Protein AF-A0A525CWA7-F1 (afdb_monomer)

Structure (mmCIF, N/CA/C/O backbone):
data_AF-A0A525CWA7-F1
#
_entry.id   AF-A0A525CWA7-F1
#
loop_
_atom_site.group_PDB
_atom_site.id
_atom_site.type_symbol
_atom_site.label_atom_id
_atom_site.label_alt_id
_atom_site.label_comp_id
_atom_site.label_asym_id
_atom_site.label_entity_id
_atom_site.label_seq_id
_atom_site.pdbx_PDB_ins_code
_atom_site.Cartn_x
_atom_site.Cartn_y
_atom_site.Cartn_z
_atom_site.occupancy
_atom_site.B_iso_or_equiv
_atom_site.auth_seq_id
_atom_site.auth_comp_id
_atom_site.auth_asym_id
_atom_site.auth_atom_id
_atom_site.pdbx_PDB_model_num
ATOM 1 N N . MET A 1 1 ? 71.252 -33.571 23.571 1.00 39.31 1 MET A N 1
ATOM 2 C CA . MET A 1 1 ? 70.143 -34.533 23.389 1.00 39.31 1 MET A CA 1
ATOM 3 C C . MET A 1 1 ? 68.849 -33.820 23.730 1.00 39.31 1 MET A C 1
ATOM 5 O O . MET A 1 1 ? 68.752 -33.267 24.815 1.00 39.31 1 MET A O 1
ATOM 9 N N . ARG A 1 2 ? 67.934 -33.715 22.762 1.00 31.36 2 ARG A N 1
ATOM 10 C CA . ARG A 1 2 ? 66.668 -32.978 22.875 1.00 31.36 2 ARG A CA 1
ATOM 11 C C . ARG A 1 2 ? 65.687 -33.767 23.748 1.00 31.36 2 ARG A C 1
ATOM 13 O O . ARG A 1 2 ? 65.408 -34.921 23.440 1.00 31.36 2 ARG A O 1
ATOM 20 N N . ALA A 1 3 ? 65.188 -33.143 24.812 1.00 29.34 3 ALA A N 1
ATOM 21 C CA . ALA A 1 3 ? 64.106 -33.667 25.636 1.00 29.34 3 ALA A CA 1
ATOM 22 C C . ALA A 1 3 ? 62.762 -33.330 24.973 1.00 29.34 3 ALA A C 1
ATOM 24 O O . ALA A 1 3 ? 62.484 -32.170 24.673 1.00 29.34 3 ALA A O 1
ATOM 25 N N . THR A 1 4 ? 61.963 -34.361 24.707 1.00 30.75 4 THR A N 1
ATOM 26 C CA . THR A 1 4 ? 60.638 -34.257 24.087 1.00 30.75 4 THR A CA 1
ATOM 27 C C . THR A 1 4 ? 59.604 -34.121 25.199 1.00 30.75 4 THR A C 1
ATOM 29 O O . THR A 1 4 ? 59.446 -35.032 26.007 1.00 30.75 4 THR A O 1
ATOM 32 N N . ILE A 1 5 ? 58.932 -32.971 25.259 1.00 31.70 5 ILE A N 1
ATOM 33 C CA . ILE A 1 5 ? 57.806 -32.704 26.161 1.00 31.70 5 ILE A CA 1
ATOM 34 C C . ILE A 1 5 ? 56.535 -33.209 25.470 1.00 31.70 5 ILE A C 1
ATOM 36 O O . ILE A 1 5 ? 56.193 -32.750 24.382 1.00 31.70 5 ILE A O 1
ATOM 40 N N . ILE A 1 6 ? 55.853 -34.169 26.095 1.00 29.84 6 ILE A N 1
ATOM 41 C CA . ILE A 1 6 ? 54.555 -34.694 25.659 1.00 29.84 6 ILE A CA 1
ATOM 42 C C . ILE A 1 6 ? 53.469 -33.739 26.170 1.00 29.84 6 ILE A C 1
ATOM 44 O O . ILE A 1 6 ? 53.276 -33.599 27.376 1.00 29.84 6 ILE A O 1
ATOM 48 N N . PHE A 1 7 ? 52.779 -33.065 25.249 1.00 28.05 7 PHE A N 1
ATOM 49 C CA . PHE A 1 7 ? 51.631 -32.205 25.535 1.00 28.05 7 PHE A CA 1
ATOM 50 C C . PHE A 1 7 ? 50.351 -33.057 25.496 1.00 28.05 7 PHE A C 1
ATOM 52 O O . PHE A 1 7 ? 49.977 -33.571 24.444 1.00 28.05 7 PHE A O 1
ATOM 59 N N . ASN A 1 8 ? 49.690 -33.226 26.644 1.00 26.75 8 ASN A N 1
ATOM 60 C CA . ASN A 1 8 ? 48.364 -33.839 26.732 1.00 26.75 8 ASN A CA 1
ATOM 61 C C . ASN A 1 8 ? 47.312 -32.851 26.206 1.00 26.75 8 ASN A C 1
ATOM 63 O O . ASN A 1 8 ? 47.081 -31.806 26.813 1.00 26.75 8 ASN A O 1
ATOM 67 N N . ALA A 1 9 ? 46.673 -33.181 25.085 1.00 28.62 9 ALA A N 1
ATOM 68 C CA . ALA A 1 9 ? 45.555 -32.424 24.536 1.00 28.62 9 ALA A CA 1
ATOM 69 C C . ALA A 1 9 ? 44.243 -32.848 25.220 1.00 28.62 9 ALA A C 1
ATOM 71 O O . ALA A 1 9 ? 43.744 -33.950 24.998 1.00 28.62 9 ALA A O 1
ATOM 72 N N . PHE A 1 10 ? 43.674 -31.962 26.039 1.00 29.08 10 PHE A N 1
ATOM 73 C CA . PHE A 1 10 ? 42.285 -32.056 26.489 1.00 29.08 10 PHE A CA 1
ATOM 74 C C . PHE A 1 10 ? 41.366 -31.603 25.345 1.00 29.08 10 PHE A C 1
ATOM 76 O O . PHE A 1 10 ? 41.328 -30.424 24.996 1.00 29.08 10 PHE A O 1
ATOM 83 N N . PHE A 1 11 ? 40.628 -32.542 24.755 1.00 28.36 11 PHE A N 1
ATOM 84 C CA . PHE A 1 11 ? 39.553 -32.250 23.807 1.00 28.36 11 PHE A CA 1
ATOM 85 C C . PHE A 1 11 ? 38.326 -31.767 24.598 1.00 28.36 11 PHE A C 1
ATOM 87 O O . PHE A 1 11 ? 37.594 -32.569 25.176 1.00 28.36 11 PHE A O 1
ATOM 94 N N . VAL A 1 12 ? 38.109 -30.451 24.657 1.00 29.83 12 VAL A N 1
ATOM 95 C CA . VAL A 1 12 ? 36.835 -29.877 25.114 1.00 29.83 12 VAL A CA 1
ATOM 96 C C . VAL A 1 12 ? 35.870 -29.938 23.935 1.00 29.83 12 VAL A C 1
ATOM 98 O O . VAL A 1 12 ? 35.989 -29.181 22.973 1.00 29.83 12 VAL A O 1
ATOM 101 N N . LEU A 1 13 ? 34.942 -30.891 23.992 1.00 26.84 13 LEU A N 1
ATOM 102 C CA . LEU A 1 13 ? 33.857 -31.037 23.031 1.00 26.84 13 LEU A CA 1
ATOM 103 C C . LEU A 1 13 ? 32.882 -29.860 23.227 1.00 26.84 13 LEU A C 1
ATOM 105 O O . LEU A 1 13 ? 32.034 -29.889 24.116 1.00 26.84 13 LEU A O 1
ATOM 109 N N . PHE A 1 14 ? 33.020 -28.801 22.428 1.00 29.88 14 PHE A N 1
ATOM 110 C CA . PHE A 1 14 ? 31.981 -27.778 22.308 1.00 29.88 14 PHE A CA 1
ATOM 111 C C . PHE A 1 14 ? 30.776 -28.419 21.613 1.00 29.88 14 PHE A C 1
ATOM 113 O O . PHE A 1 14 ? 30.772 -28.619 20.398 1.00 29.88 14 PHE A O 1
ATOM 120 N N . VAL A 1 15 ? 29.759 -28.782 22.393 1.00 30.14 15 VAL A N 1
ATOM 121 C CA . VAL A 1 15 ? 28.444 -29.130 21.856 1.00 30.14 15 VAL A CA 1
ATOM 122 C C . VAL A 1 15 ? 27.843 -27.835 21.318 1.00 30.14 15 VAL A C 1
ATOM 124 O O . VAL A 1 15 ? 27.349 -27.005 22.076 1.00 30.14 15 VAL A O 1
ATOM 127 N N . ILE A 1 16 ? 27.929 -27.640 20.003 1.00 36.06 16 ILE A N 1
ATOM 128 C CA . ILE A 1 16 ? 27.159 -26.616 19.300 1.00 36.06 16 ILE A CA 1
ATOM 129 C C . ILE A 1 16 ? 25.706 -27.094 19.334 1.00 36.06 16 ILE A C 1
ATOM 131 O O . ILE A 1 16 ? 25.274 -27.868 18.483 1.00 36.06 16 ILE A O 1
ATOM 135 N N . THR A 1 17 ? 24.952 -26.694 20.356 1.00 31.44 17 THR A N 1
ATOM 136 C CA . THR A 1 17 ? 23.497 -26.824 20.330 1.00 31.44 17 THR A CA 1
ATOM 137 C C . THR A 1 17 ? 22.980 -25.786 19.343 1.00 31.44 17 THR A C 1
ATOM 139 O O . THR A 1 17 ? 22.803 -24.626 19.706 1.00 31.44 17 THR A O 1
ATOM 142 N N . THR A 1 18 ? 22.781 -26.163 18.079 1.00 39.81 18 THR A N 1
ATOM 143 C CA . THR A 1 18 ? 21.942 -25.362 17.184 1.00 39.81 18 THR A CA 1
ATOM 144 C C . THR A 1 18 ? 20.545 -25.341 17.807 1.00 39.81 18 THR A C 1
ATOM 146 O O . THR A 1 18 ? 19.979 -26.426 17.989 1.00 39.81 18 THR A O 1
ATOM 149 N N . PRO A 1 19 ? 19.976 -24.183 18.184 1.00 42.94 19 PRO A N 1
ATOM 150 C CA . PRO A 1 19 ? 18.582 -24.143 18.588 1.00 42.94 19 PRO A CA 1
ATOM 151 C C . PRO A 1 19 ? 17.765 -24.617 17.385 1.00 42.94 19 PRO A C 1
ATOM 153 O O . PRO A 1 19 ? 17.754 -23.987 16.331 1.00 42.94 19 PRO A O 1
ATOM 156 N N . SER A 1 20 ? 17.153 -25.793 17.505 1.00 51.31 20 SER A N 1
ATOM 157 C CA . SER A 1 20 ? 16.162 -26.235 16.535 1.00 51.31 20 SER A CA 1
ATOM 158 C C . SER A 1 20 ? 14.959 -25.328 16.738 1.00 51.31 20 SER A C 1
ATOM 160 O O . SER A 1 20 ? 14.211 -25.534 17.692 1.00 51.31 20 SER A O 1
ATOM 162 N N . LEU A 1 21 ? 14.791 -24.319 15.880 1.00 63.00 21 LEU A N 1
ATOM 163 C CA . LEU A 1 21 ? 13.540 -23.569 15.813 1.00 63.00 21 LEU A CA 1
ATOM 164 C C . LEU A 1 21 ? 12.396 -24.581 15.665 1.00 63.00 21 LEU A C 1
ATOM 166 O O . LEU A 1 21 ? 12.499 -25.541 14.890 1.00 63.00 21 LEU A O 1
ATOM 170 N N . ALA A 1 22 ? 11.349 -24.428 16.475 1.00 75.12 22 ALA A N 1
ATOM 171 C CA . ALA A 1 22 ? 10.174 -25.274 16.359 1.00 75.12 22 ALA A CA 1
ATOM 172 C C . ALA A 1 22 ? 9.569 -25.074 14.964 1.00 75.12 22 ALA A C 1
ATOM 174 O O . ALA A 1 22 ? 9.497 -23.952 14.466 1.00 75.12 22 ALA A O 1
ATOM 175 N N . LYS A 1 23 ? 9.156 -26.167 14.313 1.00 85.69 23 LYS A N 1
ATOM 176 C CA . LYS A 1 23 ? 8.498 -26.059 13.008 1.00 85.69 23 LYS A CA 1
ATOM 177 C C . LYS A 1 23 ? 7.188 -25.277 13.158 1.00 85.69 23 LYS A C 1
ATOM 179 O O . LYS A 1 23 ? 6.403 -25.645 14.039 1.00 85.69 23 LYS A O 1
ATOM 184 N N . PRO A 1 24 ? 6.918 -24.273 12.307 1.00 92.75 24 PRO A N 1
ATOM 185 C CA . PRO A 1 24 ? 5.670 -23.529 12.357 1.00 92.75 24 PRO A CA 1
ATOM 186 C C . PRO A 1 24 ? 4.452 -24.425 12.160 1.00 92.75 24 PRO A C 1
ATOM 188 O O . PRO A 1 24 ? 4.442 -25.341 11.332 1.00 92.75 24 PRO A O 1
ATOM 191 N N . ASN A 1 25 ? 3.378 -24.108 12.876 1.00 94.69 25 ASN A N 1
ATOM 192 C CA . ASN A 1 25 ? 2.083 -24.729 12.649 1.00 94.69 25 ASN A CA 1
ATOM 193 C C . ASN A 1 25 ? 1.365 -24.020 11.500 1.00 94.69 25 ASN A C 1
ATOM 195 O O . ASN A 1 25 ? 0.796 -22.938 11.660 1.00 94.69 25 ASN A O 1
ATOM 199 N N . TYR A 1 26 ? 1.380 -24.660 10.335 1.00 96.88 26 TYR A N 1
ATOM 200 C CA . TYR A 1 26 ? 0.604 -24.225 9.182 1.00 96.88 26 TYR A CA 1
ATOM 201 C C . TYR A 1 26 ? -0.890 -24.486 9.391 1.00 96.88 26 TYR A C 1
ATOM 203 O O . TYR A 1 26 ? -1.282 -25.526 9.923 1.00 96.88 26 TYR A O 1
ATOM 211 N N . ILE A 1 27 ? -1.719 -23.558 8.921 1.00 96.31 27 ILE A N 1
ATOM 212 C CA . ILE A 1 27 ? -3.181 -23.676 8.950 1.00 96.31 27 ILE A CA 1
ATOM 213 C C . ILE A 1 27 ? -3.754 -23.720 7.534 1.00 96.31 27 ILE A C 1
ATOM 215 O O . ILE A 1 27 ? -3.101 -23.325 6.571 1.00 96.31 27 ILE A O 1
ATOM 219 N N . ASP A 1 28 ? -5.005 -24.150 7.407 1.00 93.56 28 ASP A N 1
ATOM 220 C CA . ASP A 1 28 ? -5.760 -23.972 6.171 1.00 93.56 28 ASP A CA 1
ATOM 221 C C . ASP A 1 28 ? -6.505 -22.637 6.220 1.00 93.56 28 ASP A C 1
ATOM 223 O O . ASP A 1 28 ? -7.357 -22.405 7.084 1.00 93.56 28 ASP A O 1
ATOM 227 N N . ALA A 1 29 ? -6.205 -21.743 5.277 1.00 93.44 29 ALA A N 1
ATOM 228 C CA . ALA A 1 29 ? -7.004 -20.541 5.105 1.00 93.44 29 ALA A CA 1
ATOM 229 C C . ALA A 1 29 ? -8.303 -20.894 4.365 1.00 93.44 29 ALA A C 1
ATOM 231 O O . ALA A 1 29 ? -8.297 -21.226 3.179 1.00 93.44 29 ALA A O 1
ATOM 232 N N . ILE A 1 30 ? -9.424 -20.806 5.077 1.00 95.56 30 ILE A N 1
ATOM 233 C CA . ILE A 1 30 ? -10.782 -21.034 4.570 1.00 95.56 30 ILE A CA 1
ATOM 234 C C . ILE A 1 30 ? -11.595 -19.735 4.696 1.00 95.56 30 ILE A C 1
ATOM 236 O O . ILE A 1 30 ? -11.195 -18.832 5.428 1.00 95.56 30 ILE A O 1
ATOM 240 N N . PRO A 1 31 ? -12.745 -19.578 4.017 1.00 97.44 31 PRO A N 1
ATOM 241 C CA . PRO A 1 31 ? -13.546 -18.361 4.140 1.00 97.44 31 PRO A CA 1
ATOM 242 C C . PRO A 1 31 ? -13.857 -17.986 5.593 1.00 97.44 31 PRO A C 1
ATOM 244 O O . PRO A 1 31 ? -14.285 -18.838 6.369 1.00 97.44 31 PRO A O 1
ATOM 247 N N . LEU A 1 32 ? -13.749 -16.700 5.951 1.00 97.19 32 LEU A N 1
ATOM 248 C CA . LEU A 1 32 ? -13.955 -16.225 7.331 1.00 97.19 32 LEU A CA 1
ATOM 249 C C . LEU A 1 32 ? -15.339 -16.573 7.903 1.00 97.19 32 LEU A C 1
ATOM 251 O O . LEU A 1 32 ? -15.457 -16.816 9.101 1.00 97.19 32 LEU A O 1
ATOM 255 N N . LYS A 1 33 ? -16.374 -16.705 7.058 1.00 96.00 33 LYS A N 1
ATOM 256 C CA . LYS A 1 33 ? -17.703 -17.217 7.465 1.00 96.00 33 LYS A CA 1
ATOM 257 C C . LYS A 1 33 ? -17.667 -18.643 8.042 1.00 96.00 33 LYS A C 1
ATOM 259 O O . LYS A 1 33 ? -18.587 -19.086 8.731 1.00 96.00 33 LYS A O 1
ATOM 264 N N . GLN A 1 34 ? -16.636 -19.410 7.695 1.00 96.62 34 GLN A N 1
ATOM 265 C CA . GLN A 1 34 ? -16.414 -20.767 8.178 1.00 96.62 34 GLN A CA 1
ATOM 266 C C . GLN A 1 34 ? -15.582 -20.789 9.462 1.00 96.62 34 GLN A C 1
ATOM 268 O O . GLN A 1 34 ? -15.760 -21.715 10.243 1.00 96.62 34 GLN A O 1
ATOM 273 N N . VAL A 1 35 ? -14.760 -19.765 9.698 1.00 96.19 35 VAL A N 1
ATOM 274 C CA . VAL A 1 35 ? -13.892 -19.633 10.879 1.00 96.19 35 VAL A CA 1
ATOM 275 C C . VAL A 1 35 ? -14.636 -18.980 12.044 1.00 96.19 35 VAL A C 1
ATOM 277 O O . VAL A 1 35 ? -14.703 -19.534 13.136 1.00 96.19 35 VAL A O 1
ATOM 280 N N . VAL A 1 36 ? -15.252 -17.820 11.811 1.00 97.00 36 VAL A N 1
ATOM 281 C CA . VAL A 1 36 ? -15.937 -17.049 12.854 1.00 97.00 36 VAL A CA 1
ATOM 282 C C . VAL A 1 36 ? -17.380 -17.533 12.982 1.00 97.00 36 VAL A C 1
ATOM 284 O O . VAL A 1 36 ? -18.170 -17.418 12.045 1.00 97.00 36 VAL A O 1
ATOM 287 N N . LYS A 1 37 ? -17.729 -18.080 14.153 1.00 96.69 37 LYS A N 1
ATOM 288 C CA . LYS A 1 37 ? -19.064 -18.641 14.461 1.00 96.69 37 LYS A CA 1
ATOM 289 C C . LYS A 1 37 ? -19.893 -17.806 15.429 1.00 96.69 37 LYS A C 1
ATOM 291 O O . LYS A 1 37 ? -20.978 -18.222 15.829 1.00 96.69 37 LYS A O 1
ATOM 296 N N . THR A 1 38 ? -19.382 -16.644 15.813 1.00 97.38 38 THR A N 1
ATOM 297 C CA . THR A 1 38 ? -20.024 -15.753 16.774 1.00 97.38 38 THR A CA 1
ATOM 298 C C . THR A 1 38 ? -21.430 -15.366 16.299 1.00 97.38 38 THR A C 1
ATOM 300 O O . THR A 1 38 ? -21.565 -14.852 15.187 1.00 97.38 38 THR A O 1
ATOM 303 N N . PRO A 1 39 ? -22.485 -15.591 17.105 1.00 96.69 39 PRO A N 1
ATOM 304 C CA . PRO A 1 39 ? -23.832 -15.188 16.733 1.00 96.69 39 PRO A CA 1
ATOM 305 C C . PRO A 1 39 ? -23.961 -13.662 16.736 1.00 96.69 39 PRO A C 1
ATOM 307 O O . PRO A 1 39 ? -23.353 -12.969 17.557 1.00 96.69 39 PRO A O 1
ATOM 310 N N . VAL A 1 40 ? -24.789 -13.141 15.829 1.00 98.00 40 VAL A N 1
ATOM 311 C CA . VAL A 1 40 ? -25.095 -11.707 15.773 1.00 98.00 40 VAL A CA 1
ATOM 312 C C . VAL A 1 40 ? -25.786 -11.287 17.068 1.00 98.00 40 VAL A C 1
ATOM 314 O O . VAL A 1 40 ? -26.839 -11.819 17.416 1.00 98.00 40 VAL A O 1
ATOM 317 N N . GLY A 1 41 ? -25.191 -10.323 17.768 1.00 97.38 41 GLY A N 1
ATOM 318 C CA . GLY A 1 41 ? -25.719 -9.763 19.010 1.00 97.38 41 GLY A CA 1
ATOM 319 C C . GLY A 1 41 ? -26.219 -8.322 18.851 1.00 97.38 41 GLY A C 1
ATOM 320 O O . GLY A 1 41 ? -25.804 -7.615 17.917 1.00 97.38 41 GLY A O 1
ATOM 321 N N . PRO A 1 42 ? -27.093 -7.856 19.765 1.00 97.06 42 PRO A N 1
ATOM 322 C CA . PRO A 1 42 ? -27.478 -6.451 19.831 1.00 97.06 42 PRO A CA 1
ATOM 323 C C . PRO A 1 42 ? -26.270 -5.574 20.186 1.00 97.06 42 PRO A C 1
ATOM 325 O O . PRO A 1 42 ? -25.343 -6.018 20.867 1.00 97.06 42 PRO A O 1
ATOM 328 N N . LEU A 1 43 ? -26.290 -4.313 19.747 1.00 96.44 43 LEU A N 1
ATOM 329 C CA . LEU A 1 43 ? -25.276 -3.329 20.129 1.00 96.44 43 LEU A CA 1
ATOM 330 C C . LEU A 1 43 ? -25.260 -3.133 21.650 1.00 96.44 43 LEU A C 1
ATOM 332 O O . LEU A 1 43 ? -26.287 -2.829 22.252 1.00 96.44 43 LEU A O 1
ATOM 336 N N . LYS A 1 44 ? -24.076 -3.239 22.259 1.00 94.88 44 LYS A N 1
ATOM 337 C CA . LYS A 1 44 ? -23.846 -3.007 23.696 1.00 94.88 44 LYS A CA 1
ATOM 338 C C . LYS A 1 44 ? -23.382 -1.573 23.987 1.00 94.88 44 LYS A C 1
ATOM 340 O O . LYS A 1 44 ? -22.740 -1.318 25.001 1.00 94.88 44 LYS A O 1
ATOM 345 N N . TYR A 1 45 ? -23.683 -0.642 23.081 1.00 91.88 45 TYR A N 1
ATOM 346 C CA . TYR A 1 45 ? -23.285 0.758 23.190 1.00 91.88 45 TYR A CA 1
ATOM 347 C C . TYR A 1 45 ? -24.035 1.451 24.335 1.00 91.88 45 TYR A C 1
ATOM 349 O O . TYR A 1 45 ? -25.255 1.580 24.303 1.00 91.88 45 TYR A O 1
ATOM 357 N N . ASN A 1 46 ? -23.289 1.921 25.335 1.00 91.50 46 ASN A N 1
ATOM 358 C CA . ASN A 1 46 ? -23.799 2.617 26.519 1.00 91.50 46 ASN A CA 1
ATOM 359 C C . ASN A 1 46 ? -23.205 4.031 26.639 1.00 91.50 46 ASN A C 1
ATOM 361 O O . ASN A 1 46 ? -22.707 4.430 27.691 1.00 91.50 46 ASN A O 1
ATOM 365 N N . ASN A 1 47 ? -23.206 4.777 25.530 1.00 93.25 47 ASN A N 1
ATOM 366 C CA . ASN A 1 47 ? -22.538 6.076 25.406 1.00 93.25 47 ASN A CA 1
ATOM 367 C C . ASN A 1 47 ? -21.002 6.026 25.575 1.00 93.25 47 ASN A C 1
ATOM 369 O O . ASN A 1 47 ? -20.366 7.059 25.748 1.00 93.25 47 ASN A O 1
ATOM 373 N N . THR A 1 48 ? -20.394 4.837 25.512 1.00 97.50 48 THR A N 1
ATOM 374 C CA . THR A 1 48 ? -18.940 4.654 25.380 1.00 97.50 48 THR A CA 1
ATOM 375 C C . THR A 1 48 ? -18.647 3.850 24.118 1.00 97.50 48 THR A C 1
ATOM 377 O O . THR A 1 48 ? -19.198 2.768 23.922 1.00 97.50 48 THR A O 1
ATOM 380 N N . LEU A 1 49 ? -17.806 4.393 23.244 1.00 98.38 49 LEU A N 1
ATOM 381 C CA . LEU A 1 49 ? -17.361 3.759 22.010 1.00 98.38 49 LEU A CA 1
ATOM 382 C C . LEU A 1 49 ? -16.206 2.805 22.324 1.00 98.38 49 LEU A C 1
ATOM 384 O O . LEU A 1 49 ? -15.115 3.246 22.672 1.00 98.38 49 LEU A O 1
ATOM 388 N N . GLU A 1 50 ? -16.440 1.503 22.189 1.00 98.44 50 GLU A N 1
ATOM 389 C CA . GLU A 1 50 ? -15.366 0.505 22.191 1.00 98.44 50 GLU A CA 1
ATOM 390 C C . GLU A 1 50 ? -14.697 0.518 20.813 1.00 98.44 50 GLU A C 1
ATOM 392 O O . GLU A 1 50 ? -15.305 0.074 19.837 1.00 98.44 50 GLU A O 1
ATOM 397 N N . VAL A 1 51 ? -13.479 1.046 20.713 1.00 98.81 51 VAL A N 1
ATOM 398 C CA . VAL A 1 51 ? -12.763 1.213 19.439 1.00 98.81 51 VAL A CA 1
ATOM 399 C C . VAL A 1 51 ? -11.518 0.321 19.446 1.00 98.81 51 VAL A C 1
ATOM 401 O O . VAL A 1 51 ? -10.651 0.498 20.306 1.00 98.81 51 VAL A O 1
ATOM 404 N N . PRO A 1 52 ? -11.408 -0.653 18.525 1.00 98.62 52 PRO A N 1
ATOM 405 C CA . PRO A 1 52 ? -10.196 -1.441 18.401 1.00 98.62 52 PRO A CA 1
ATOM 406 C C . PRO A 1 52 ? -9.081 -0.612 17.752 1.00 98.62 52 PRO A C 1
ATOM 408 O O . PRO A 1 52 ? -9.323 0.143 16.813 1.00 98.62 52 PRO A O 1
ATOM 411 N N . ILE A 1 53 ? -7.862 -0.797 18.240 1.00 98.75 53 ILE A N 1
ATOM 412 C CA . ILE A 1 53 ? -6.603 -0.374 17.614 1.00 98.75 53 ILE A CA 1
ATOM 413 C C . ILE A 1 53 ? -5.716 -1.616 17.454 1.00 98.75 53 ILE A C 1
ATOM 415 O O . ILE A 1 53 ? -6.017 -2.657 18.044 1.00 98.75 53 ILE A O 1
ATOM 419 N N . ILE A 1 54 ? -4.637 -1.537 16.684 1.00 98.06 54 ILE A N 1
ATOM 420 C CA . ILE A 1 54 ? -3.647 -2.625 16.565 1.00 98.06 54 ILE A CA 1
ATOM 421 C C . ILE A 1 54 ? -2.239 -2.070 16.777 1.00 98.06 54 ILE A C 1
ATOM 423 O O . ILE A 1 54 ? -2.078 -0.852 16.799 1.00 98.06 54 ILE A O 1
ATOM 427 N N . THR A 1 55 ? -1.230 -2.928 16.904 1.00 97.56 55 THR A N 1
ATOM 428 C CA . THR A 1 55 ? 0.193 -2.558 16.899 1.00 97.56 55 THR A CA 1
ATOM 429 C C . THR A 1 55 ? 0.594 -1.991 15.528 1.00 97.56 55 THR A C 1
ATOM 431 O O . THR A 1 55 ? 1.199 -2.662 14.698 1.00 97.56 55 THR A O 1
ATOM 434 N N . TRP A 1 56 ? 0.205 -0.742 15.266 1.00 97.88 56 TRP A N 1
ATOM 435 C CA . TRP A 1 56 ? 0.466 -0.009 14.029 1.00 97.88 56 TRP A CA 1
ATOM 436 C C . TRP A 1 56 ? 0.496 1.500 14.279 1.00 97.88 56 TRP A C 1
ATOM 438 O O . TRP A 1 56 ? -0.335 2.038 15.014 1.00 97.88 56 TRP A O 1
ATOM 448 N N . GLY A 1 57 ? 1.409 2.215 13.616 1.00 97.62 57 GLY A N 1
ATOM 449 C CA . GLY A 1 57 ? 1.586 3.654 13.833 1.00 97.62 57 GLY A CA 1
ATOM 450 C C . GLY A 1 57 ? 0.391 4.507 13.422 1.00 97.62 57 GLY A C 1
ATOM 451 O O . GLY A 1 57 ? 0.166 5.566 14.003 1.00 97.62 57 GLY A O 1
ATOM 452 N N . GLY A 1 58 ? -0.440 4.040 12.487 1.00 97.56 58 GLY A N 1
ATOM 453 C CA . GLY A 1 58 ? -1.657 4.754 12.094 1.00 97.56 58 GLY A CA 1
ATOM 454 C C . GLY A 1 58 ? -2.654 4.975 13.236 1.00 97.56 58 GLY A C 1
ATOM 455 O O . GLY A 1 58 ? -3.410 5.948 13.206 1.00 97.56 58 GLY A O 1
ATOM 456 N N . ASP A 1 59 ? -2.619 4.138 14.278 1.00 98.75 59 ASP A N 1
ATOM 457 C CA . ASP A 1 59 ? -3.485 4.266 15.451 1.00 98.75 59 ASP A CA 1
ATOM 458 C C . ASP A 1 59 ? -2.981 5.330 16.462 1.00 98.75 59 ASP A C 1
ATOM 460 O O . ASP A 1 59 ? -3.721 5.715 17.372 1.00 98.75 59 ASP A O 1
ATOM 464 N N . ILE A 1 60 ? -1.783 5.909 16.265 1.00 98.81 60 ILE A N 1
ATOM 465 C CA . ILE A 1 60 ? -1.237 7.010 17.090 1.00 98.81 60 ILE A CA 1
ATOM 466 C C . ILE A 1 60 ? -2.144 8.250 17.040 1.00 98.81 60 ILE A C 1
ATOM 468 O O . ILE A 1 60 ? -2.347 8.914 18.057 1.00 98.81 60 ILE A O 1
ATOM 472 N N . ALA A 1 61 ? -2.760 8.542 15.888 1.00 98.56 61 ALA A N 1
ATOM 473 C CA . ALA A 1 61 ? -3.739 9.627 15.778 1.00 98.56 61 ALA A CA 1
ATOM 474 C C . ALA A 1 61 ? -4.973 9.377 16.657 1.00 98.56 61 ALA A C 1
ATOM 476 O O . ALA A 1 61 ? -5.456 10.298 17.317 1.00 98.56 61 ALA A O 1
ATOM 477 N N . THR A 1 62 ? -5.457 8.134 16.706 1.00 98.81 62 THR A N 1
ATOM 478 C CA . THR A 1 62 ? -6.589 7.736 17.553 1.00 98.81 62 THR A CA 1
ATOM 479 C C . THR A 1 62 ? -6.229 7.832 19.037 1.00 98.81 62 THR A C 1
ATOM 481 O O . THR A 1 62 ? -7.020 8.346 19.830 1.00 98.81 62 THR A O 1
ATOM 484 N N . ILE A 1 63 ? -5.019 7.406 19.418 1.00 98.88 63 ILE A N 1
ATOM 485 C CA . ILE A 1 63 ? -4.490 7.531 20.787 1.00 98.88 63 ILE A CA 1
ATOM 486 C C . ILE A 1 63 ? -4.402 9.003 21.203 1.00 98.88 63 ILE A C 1
ATOM 488 O O . ILE A 1 63 ? -4.886 9.376 22.276 1.00 98.88 63 ILE A O 1
ATOM 492 N N . TYR A 1 64 ? -3.852 9.858 20.339 1.00 98.88 64 TYR A N 1
ATOM 493 C CA . TYR A 1 64 ? -3.748 11.291 20.599 1.00 98.88 64 TYR A CA 1
ATOM 494 C C . TYR A 1 64 ? -5.122 11.961 20.702 1.00 98.88 64 TYR A C 1
ATOM 496 O O . TYR A 1 64 ? -5.364 12.730 21.635 1.00 98.88 64 TYR A O 1
ATOM 504 N N . ALA A 1 65 ? -6.059 11.622 19.809 1.00 98.88 65 ALA A N 1
ATOM 505 C CA . ALA A 1 65 ? -7.435 12.117 19.864 1.00 98.88 65 ALA A CA 1
ATOM 506 C C . ALA A 1 65 ? -8.117 11.787 21.202 1.00 98.88 65 ALA A C 1
ATOM 508 O O . ALA A 1 65 ? -8.905 12.586 21.709 1.00 98.88 65 ALA A O 1
ATOM 509 N N . ASN A 1 66 ? -7.764 10.644 21.799 1.00 98.81 66 ASN A N 1
ATOM 510 C CA . ASN A 1 66 ? -8.262 10.190 23.095 1.00 98.81 66 ASN A CA 1
ATOM 511 C C . ASN A 1 66 ? -7.535 10.802 24.307 1.00 98.81 66 ASN A C 1
ATOM 513 O O . ASN A 1 66 ? -7.882 10.505 25.452 1.00 98.81 66 ASN A O 1
ATOM 517 N N . GLY A 1 67 ? -6.541 11.663 24.070 1.00 98.62 67 GLY A N 1
ATOM 518 C CA . GLY A 1 67 ? -5.747 12.319 25.106 1.00 98.62 67 GLY A CA 1
ATOM 519 C C . GLY A 1 67 ? -4.566 11.486 25.596 1.00 98.62 67 GLY A C 1
ATOM 520 O O . GLY A 1 67 ? -4.257 11.532 26.784 1.00 98.62 67 GLY A O 1
ATOM 521 N N . ASN A 1 68 ? -3.915 10.730 24.700 1.00 98.56 68 ASN A N 1
ATOM 522 C CA . ASN A 1 68 ? -2.761 9.874 25.010 1.00 98.56 68 ASN A CA 1
ATOM 523 C C . ASN A 1 68 ? -3.080 8.805 26.071 1.00 98.56 68 ASN A C 1
ATOM 525 O O . ASN A 1 68 ? -2.273 8.521 26.956 1.00 98.56 68 ASN A O 1
ATOM 529 N N . ASN A 1 69 ? -4.295 8.251 26.025 1.00 98.31 69 ASN A N 1
ATOM 530 C CA . ASN A 1 69 ? -4.796 7.313 27.027 1.00 98.31 69 ASN A CA 1
ATOM 531 C C . ASN A 1 69 ? -5.720 6.259 26.391 1.00 98.31 69 ASN A C 1
ATOM 533 O O . ASN A 1 69 ? -6.334 6.498 25.349 1.00 98.31 69 ASN A O 1
ATOM 537 N N . ARG A 1 70 ? -5.852 5.088 27.028 1.00 98.44 70 ARG A N 1
ATOM 538 C CA . ARG A 1 70 ? -6.785 4.027 26.612 1.00 98.44 70 ARG A CA 1
ATOM 539 C C . ARG A 1 70 ? -8.242 4.425 26.849 1.00 98.44 70 ARG A C 1
ATOM 541 O O . ARG A 1 70 ? -9.103 4.064 26.059 1.00 98.44 70 ARG A O 1
ATOM 548 N N . THR A 1 71 ? -8.534 5.184 27.902 1.00 98.56 71 THR A N 1
ATOM 549 C CA . THR A 1 71 ? -9.870 5.762 28.140 1.00 98.56 71 THR A CA 1
ATOM 550 C C . THR A 1 71 ? -9.808 7.267 27.936 1.00 98.56 71 THR A C 1
ATOM 552 O O . THR A 1 71 ? -8.821 7.879 28.332 1.00 98.56 71 THR A O 1
ATOM 555 N N . THR A 1 72 ? -10.843 7.857 27.330 1.00 98.75 72 THR A N 1
ATOM 556 C CA . THR A 1 72 ? -10.881 9.296 27.034 1.00 98.75 72 THR A CA 1
ATOM 557 C C . THR A 1 72 ? -10.511 10.149 28.235 1.00 98.75 72 THR A C 1
ATOM 559 O O . THR A 1 72 ? -11.180 10.100 29.267 1.00 98.75 72 THR A O 1
ATOM 562 N N . ALA A 1 73 ? -9.461 10.950 28.067 1.00 98.62 73 ALA A N 1
ATOM 563 C CA . ALA A 1 73 ? -9.056 11.947 29.043 1.00 98.62 73 ALA A CA 1
ATOM 564 C C . ALA A 1 73 ? -9.867 13.242 28.880 1.00 98.62 73 ALA A C 1
ATOM 566 O O . ALA A 1 73 ? -10.276 13.604 27.771 1.00 98.62 73 ALA A O 1
ATOM 567 N N . ASP A 1 74 ? -10.061 13.972 29.976 1.00 97.69 74 ASP A N 1
ATOM 568 C CA . ASP A 1 74 ? -10.664 15.306 29.942 1.00 97.69 74 ASP A CA 1
ATOM 569 C C . ASP A 1 74 ? -9.835 16.259 29.071 1.00 97.69 74 ASP A C 1
ATOM 571 O O . ASP A 1 74 ? -8.603 16.200 29.073 1.00 97.69 74 ASP A O 1
ATOM 575 N N . LYS A 1 75 ? -10.514 17.155 28.339 1.00 96.69 75 LYS A N 1
ATOM 576 C CA . LYS A 1 75 ? -9.896 18.117 27.401 1.00 96.69 75 LYS A CA 1
ATOM 577 C C . LYS A 1 75 ? -9.122 17.468 26.243 1.00 96.69 75 LYS A C 1
ATOM 579 O O . LYS A 1 75 ? -8.293 18.114 25.604 1.00 96.69 75 LYS A O 1
ATOM 584 N N . SER A 1 76 ? -9.340 16.176 25.996 1.00 98.62 76 SER A N 1
ATOM 585 C CA . SER A 1 76 ? -8.902 15.525 24.760 1.00 98.62 76 SER A CA 1
ATOM 586 C C . SER A 1 76 ? -9.794 15.934 23.589 1.00 98.62 76 SER A C 1
ATOM 588 O O . SER A 1 76 ? -10.927 16.369 23.782 1.00 98.62 76 SER A O 1
ATOM 590 N N . ILE A 1 77 ? -9.321 15.719 22.360 1.00 98.62 77 ILE A N 1
ATOM 591 C CA . ILE A 1 77 ? -10.084 16.044 21.145 1.00 98.62 77 ILE A CA 1
ATOM 592 C C . ILE A 1 77 ? -11.402 15.251 21.088 1.00 98.62 77 ILE A C 1
ATOM 594 O O . ILE A 1 77 ? -12.415 15.761 20.607 1.00 98.62 77 ILE A O 1
ATOM 598 N N . PHE A 1 78 ? -11.418 14.008 21.577 1.00 98.81 78 PHE A N 1
ATOM 599 C CA . PHE A 1 78 ? -12.653 13.238 21.713 1.00 98.81 78 PHE A CA 1
ATOM 600 C C . PHE A 1 78 ? -13.563 13.788 22.815 1.00 98.81 78 PHE A C 1
ATOM 602 O O . PHE A 1 78 ? -14.752 13.967 22.554 1.00 98.81 78 PHE A O 1
ATOM 609 N N . SER A 1 79 ? -13.032 14.125 23.995 1.00 98.62 79 SER A N 1
ATOM 610 C CA . SER A 1 79 ? -13.832 14.711 25.084 1.00 98.62 79 SER A CA 1
ATOM 611 C C . SER A 1 79 ? -14.478 16.040 24.673 1.00 98.62 79 SER A C 1
ATOM 613 O O . SER A 1 79 ? -15.682 16.220 24.853 1.00 98.62 79 SER A O 1
ATOM 615 N N . ASP A 1 80 ? -13.723 16.921 24.010 1.00 98.38 80 ASP A N 1
ATOM 616 C CA . ASP A 1 80 ? -14.208 18.213 23.503 1.00 98.38 80 ASP A CA 1
ATOM 617 C C . ASP A 1 80 ? -15.293 18.057 22.422 1.00 98.38 80 ASP A C 1
ATOM 619 O O . ASP A 1 80 ? -16.141 18.932 22.248 1.00 98.38 80 ASP A O 1
ATOM 623 N N . ALA A 1 81 ? -15.300 16.927 21.707 1.00 98.25 81 ALA A N 1
ATOM 624 C CA . ALA A 1 81 ? -16.345 16.558 20.753 1.00 98.25 81 ALA A CA 1
ATOM 625 C C . ALA A 1 81 ? -17.543 15.832 21.403 1.00 98.25 81 ALA A C 1
ATOM 627 O O . ALA A 1 81 ? -18.444 15.375 20.699 1.00 98.25 81 ALA A O 1
ATOM 628 N N . GLY A 1 82 ? -17.563 15.703 22.735 1.00 98.19 82 GLY A N 1
ATOM 629 C CA . GLY A 1 82 ? -18.606 14.998 23.483 1.00 98.19 82 GLY A CA 1
ATOM 630 C C . GLY A 1 82 ? -18.530 13.472 23.373 1.00 98.19 82 GLY A C 1
ATOM 631 O O . GLY A 1 82 ? -19.506 12.784 23.674 1.00 98.19 82 GLY A O 1
ATOM 632 N N . LEU A 1 83 ? -17.396 12.928 22.930 1.00 98.69 83 LEU A N 1
ATOM 633 C CA . LEU A 1 83 ? -17.195 11.497 22.738 1.00 98.69 83 LEU A CA 1
ATOM 634 C C . LEU A 1 83 ? -16.535 10.872 23.966 1.00 98.69 83 LEU A C 1
ATOM 636 O O . LEU A 1 83 ? -15.604 11.421 24.550 1.00 98.69 83 LEU A O 1
ATOM 640 N N . ARG A 1 84 ? -16.989 9.668 24.320 1.00 98.56 84 ARG A N 1
ATOM 641 C CA . ARG A 1 84 ? -16.324 8.789 25.286 1.00 98.56 84 ARG A CA 1
ATOM 642 C C . ARG A 1 84 ? -15.887 7.540 24.545 1.00 98.56 84 ARG A C 1
ATOM 644 O O . ARG A 1 84 ? -16.719 6.833 23.984 1.00 98.56 84 ARG A O 1
ATOM 651 N N . VAL A 1 85 ? -14.595 7.277 24.540 1.00 98.75 85 VAL A N 1
ATOM 652 C CA . VAL A 1 85 ? -13.927 6.234 23.770 1.00 98.75 85 VAL A CA 1
ATOM 653 C C . VAL A 1 85 ? -13.061 5.400 24.708 1.00 98.75 85 VAL A C 1
ATOM 655 O O . VAL A 1 85 ? -12.336 5.920 25.563 1.00 98.75 85 VAL A O 1
ATOM 658 N N . ARG A 1 86 ? -13.136 4.084 24.530 1.00 98.75 86 ARG A N 1
ATOM 659 C CA . ARG A 1 86 ? -12.238 3.114 25.145 1.00 98.75 86 ARG A CA 1
ATOM 660 C C . ARG A 1 86 ? -11.498 2.377 24.038 1.00 98.75 86 ARG A C 1
ATOM 662 O O . ARG A 1 86 ? -12.117 1.714 23.208 1.00 98.75 86 ARG A O 1
ATOM 669 N N . LEU A 1 87 ? -10.181 2.522 24.027 1.00 98.81 87 LEU A N 1
ATOM 670 C CA . LEU A 1 87 ? -9.284 1.881 23.078 1.00 98.81 87 LEU A CA 1
ATOM 671 C C . LEU A 1 87 ? -8.863 0.514 23.608 1.00 98.81 87 LEU A C 1
ATOM 673 O O . LEU A 1 87 ? -8.467 0.383 24.767 1.00 98.81 87 LEU A O 1
ATOM 677 N N . SER A 1 88 ? -8.923 -0.496 22.746 1.00 97.94 88 SER A N 1
ATOM 678 C CA . SER A 1 88 ? -8.410 -1.840 23.028 1.00 97.94 88 SER A CA 1
ATOM 679 C C . SER A 1 88 ? -7.504 -2.286 21.889 1.00 97.94 88 SER A C 1
ATOM 681 O O . SER A 1 88 ? -7.928 -2.249 20.736 1.00 97.94 88 SER A O 1
ATOM 683 N N . ARG A 1 89 ? -6.279 -2.716 22.204 1.00 98.00 89 ARG A N 1
ATOM 684 C CA . ARG A 1 89 ? -5.373 -3.322 21.222 1.00 98.00 89 ARG A CA 1
ATOM 685 C C . ARG A 1 89 ? -5.859 -4.737 20.902 1.00 98.00 89 ARG A C 1
ATOM 687 O O . ARG A 1 89 ? -6.004 -5.542 21.818 1.00 98.00 89 ARG A O 1
ATOM 694 N N . VAL A 1 90 ? -6.187 -5.005 19.638 1.00 97.38 90 VAL A N 1
ATOM 695 C CA . VAL A 1 90 ? -6.733 -6.292 19.172 1.00 97.38 90 VAL A CA 1
ATOM 696 C C . VAL A 1 90 ? -6.113 -6.665 17.822 1.00 97.38 90 VAL A C 1
ATOM 698 O O . VAL A 1 90 ? -6.712 -6.445 16.768 1.00 97.38 90 VAL A O 1
ATOM 701 N N . ASP A 1 91 ? -4.912 -7.239 17.860 1.00 95.56 91 ASP A N 1
ATOM 702 C CA . ASP A 1 91 ? -4.140 -7.587 16.655 1.00 95.56 91 ASP A CA 1
ATOM 703 C C . ASP A 1 91 ? -4.703 -8.795 15.896 1.00 95.56 91 ASP A C 1
ATOM 705 O O . ASP A 1 91 ? -4.562 -8.897 14.677 1.00 95.56 91 ASP A O 1
ATOM 709 N N . ASN A 1 92 ? -5.406 -9.697 16.588 1.00 95.00 92 ASN A N 1
ATOM 710 C CA . ASN A 1 92 ? -6.084 -10.809 15.938 1.00 95.00 92 ASN A CA 1
ATOM 711 C C . ASN A 1 92 ? -7.396 -10.341 15.283 1.00 95.00 92 ASN A C 1
ATOM 713 O O . ASN A 1 92 ? -8.363 -9.952 15.947 1.00 95.00 92 ASN A O 1
ATOM 717 N N . PHE A 1 93 ? -7.463 -10.427 13.955 1.00 97.25 93 PHE A N 1
ATOM 718 C CA . PHE A 1 93 ? -8.627 -9.949 13.212 1.00 97.25 93 PHE A CA 1
ATOM 719 C C . PHE A 1 93 ? -9.903 -10.762 13.477 1.00 97.25 93 PHE A C 1
ATOM 721 O O . PHE A 1 93 ? -11.001 -10.204 13.491 1.00 97.25 93 PHE A O 1
ATOM 728 N N . THR A 1 94 ? -9.791 -12.068 13.735 1.00 96.88 94 THR A N 1
ATOM 729 C CA . THR A 1 94 ? -10.964 -12.908 14.035 1.00 96.88 94 THR A CA 1
ATOM 730 C C . THR A 1 94 ? -11.597 -12.570 15.390 1.00 96.88 94 THR A C 1
ATOM 732 O O . THR A 1 94 ? -12.827 -12.620 15.524 1.00 96.88 94 THR A O 1
ATOM 735 N N . ASP A 1 95 ? -10.798 -12.098 16.351 1.00 97.50 95 ASP A N 1
ATOM 736 C CA . ASP A 1 95 ? -11.281 -11.583 17.637 1.00 97.50 95 ASP A CA 1
ATOM 737 C C . ASP A 1 95 ? -11.989 -10.229 17.485 1.00 97.50 95 ASP A C 1
ATOM 739 O O . ASP A 1 95 ? -13.050 -10.002 18.089 1.00 97.50 95 ASP A O 1
ATOM 743 N N . GLN A 1 96 ? -11.465 -9.344 16.625 1.00 98.19 96 GLN A N 1
ATOM 744 C CA . GLN A 1 96 ? -12.164 -8.110 16.244 1.00 98.19 96 GLN A CA 1
ATOM 745 C C . GLN A 1 96 ? -13.515 -8.413 15.588 1.00 98.19 96 GLN A C 1
ATOM 747 O O . GLN A 1 96 ? -14.530 -7.849 16.002 1.00 98.19 96 GLN A O 1
ATOM 752 N N . LEU A 1 97 ? -13.562 -9.337 14.621 1.00 98.62 97 LEU A N 1
ATOM 753 C CA . LEU A 1 97 ? -14.807 -9.742 13.958 1.00 98.62 97 LEU A CA 1
ATOM 754 C C . LEU A 1 97 ? -15.827 -10.289 14.962 1.00 98.62 97 LEU A C 1
ATOM 756 O O . LEU A 1 97 ? -16.999 -9.914 14.916 1.00 98.62 97 LEU A O 1
ATOM 760 N N . SER A 1 98 ? -15.392 -11.115 15.913 1.00 98.38 98 SER A N 1
ATOM 761 C CA . SER A 1 98 ? -16.262 -11.639 16.971 1.00 98.38 98 SER A CA 1
ATOM 762 C C . SER A 1 98 ? -16.802 -10.531 17.883 1.00 98.38 98 SER A C 1
ATOM 764 O O . SER A 1 98 ? -17.999 -10.492 18.190 1.00 98.38 98 SER A O 1
ATOM 766 N N . SER A 1 99 ? -15.957 -9.578 18.278 1.00 98.19 99 SER A N 1
ATOM 767 C CA . SER A 1 99 ? -16.373 -8.419 19.081 1.00 98.19 99 SER A CA 1
ATOM 768 C C . SER A 1 99 ? -17.365 -7.522 18.334 1.00 98.19 99 SER A C 1
ATOM 770 O O . SER A 1 99 ? -18.340 -7.048 18.921 1.00 98.19 99 SER A O 1
ATOM 772 N N . TYR A 1 100 ? -17.161 -7.339 17.033 1.00 98.62 100 TYR A N 1
ATOM 773 C CA . TYR A 1 100 ? -18.036 -6.558 16.171 1.00 98.62 100 TYR A CA 1
ATOM 774 C C . TYR A 1 100 ? -19.404 -7.226 15.964 1.00 98.62 100 TYR A C 1
ATOM 776 O O . TYR A 1 100 ? -20.453 -6.634 16.233 1.00 98.62 100 TYR A O 1
ATOM 784 N N . ILE A 1 101 ? -19.419 -8.504 15.575 1.00 98.56 101 ILE A N 1
ATOM 785 C CA . ILE A 1 101 ? -20.648 -9.270 15.307 1.00 98.56 101 ILE A CA 1
ATOM 786 C C . ILE A 1 101 ? -21.506 -9.412 16.571 1.00 98.56 101 ILE A C 1
ATOM 788 O O . ILE A 1 101 ? -22.721 -9.200 16.528 1.00 98.56 101 ILE A O 1
ATOM 792 N N . SER A 1 102 ? -20.882 -9.686 17.720 1.00 98.31 102 SER A N 1
ATOM 793 C CA . SER A 1 102 ? -21.582 -9.786 19.011 1.00 98.31 102 SER A CA 1
ATOM 794 C C . SER A 1 102 ? -22.101 -8.445 19.549 1.00 98.31 102 SER A C 1
ATOM 796 O O . SER A 1 102 ? -22.810 -8.425 20.556 1.00 98.31 102 SER A O 1
ATOM 798 N N . GLY A 1 103 ? -21.735 -7.327 18.909 1.00 97.94 103 GLY A N 1
ATOM 799 C CA . GLY A 1 103 ? -22.132 -5.974 19.299 1.00 97.94 103 GLY A CA 1
ATOM 800 C C . GLY A 1 103 ? -21.356 -5.398 20.478 1.00 97.94 103 GLY A C 1
ATOM 801 O O . GLY A 1 103 ? -21.731 -4.336 20.971 1.00 97.94 103 GLY A O 1
ATOM 802 N N . LYS A 1 104 ? -20.279 -6.065 20.921 1.00 97.88 104 LYS A N 1
ATOM 803 C CA . LYS A 1 104 ? -19.357 -5.540 21.941 1.00 97.88 104 LYS A CA 1
ATOM 804 C C . LYS A 1 104 ? -18.689 -4.253 21.462 1.00 97.88 104 LYS A C 1
ATOM 806 O O . LYS A 1 104 ? -18.612 -3.303 22.227 1.00 97.88 104 LYS A O 1
ATOM 811 N N . SER A 1 105 ? -18.245 -4.222 20.208 1.00 98.06 105 SER A N 1
ATOM 812 C CA . SER A 1 105 ? -17.740 -3.012 19.565 1.00 98.06 105 SER A CA 1
ATOM 813 C C . SER A 1 105 ? -18.587 -2.676 18.339 1.00 98.06 105 SER A C 1
ATOM 815 O O . SER A 1 105 ? -18.907 -3.573 17.559 1.00 98.06 105 SER A O 1
ATOM 817 N N . PRO A 1 106 ? -18.963 -1.402 18.128 1.00 98.12 106 PRO A N 1
ATOM 818 C CA . PRO A 1 106 ? -19.558 -0.987 16.870 1.00 98.12 106 PRO A CA 1
ATOM 819 C C . PRO A 1 106 ? -18.520 -0.767 15.762 1.00 98.12 106 PRO A C 1
ATOM 821 O O . PRO A 1 106 ? -18.939 -0.493 14.643 1.00 98.12 106 PRO A O 1
ATOM 824 N N . PHE A 1 107 ? -17.215 -0.877 16.040 1.00 98.69 107 PHE A N 1
ATOM 825 C CA . PHE A 1 107 ? -16.118 -0.555 15.124 1.00 98.69 107 PHE A CA 1
ATOM 826 C C . PHE A 1 107 ? -15.348 -1.799 14.665 1.00 98.69 107 PHE A C 1
ATOM 828 O O . PHE A 1 107 ? -15.175 -2.761 15.411 1.00 98.69 107 PHE A O 1
ATOM 835 N N . LEU A 1 108 ? -14.832 -1.732 13.441 1.00 98.31 108 LEU A N 1
ATOM 836 C CA . LEU A 1 108 ? -13.755 -2.574 12.929 1.00 98.31 108 LEU A CA 1
ATOM 837 C C . LEU A 1 108 ? -12.576 -1.685 12.553 1.00 98.31 108 LEU A C 1
ATOM 839 O O . LEU A 1 108 ? -12.770 -0.676 11.869 1.00 98.31 108 LEU A O 1
ATOM 843 N N . ARG A 1 109 ? -11.373 -2.105 12.947 1.00 98.44 109 ARG A N 1
ATOM 844 C CA . ARG A 1 109 ? -10.093 -1.590 12.462 1.00 98.44 109 ARG A CA 1
ATOM 845 C C . ARG A 1 109 ? -9.484 -2.672 11.574 1.00 98.44 109 ARG A C 1
ATOM 847 O O . ARG A 1 109 ? -9.126 -3.745 12.046 1.00 98.44 109 ARG A O 1
ATOM 854 N N . CYS A 1 110 ? -9.337 -2.391 10.286 1.00 98.44 110 CYS A N 1
ATOM 855 C CA . CYS A 1 110 ? -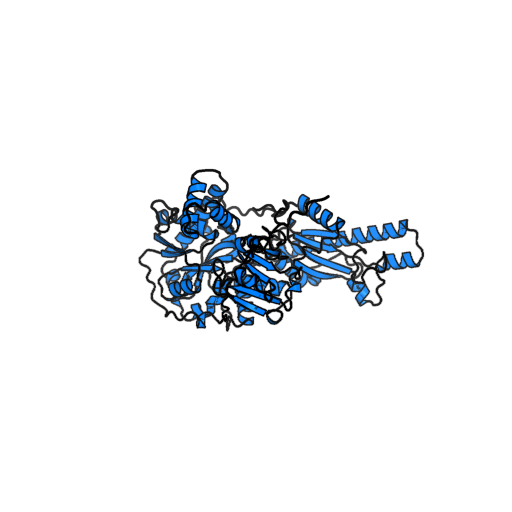8.841 -3.359 9.308 1.00 98.44 110 CYS A CA 1
ATOM 856 C C . CYS A 1 110 ? -8.094 -2.656 8.172 1.00 98.44 110 CYS A C 1
ATOM 858 O O . CYS A 1 110 ? -8.216 -1.445 7.999 1.00 98.44 110 CYS A O 1
ATOM 860 N N . THR A 1 111 ? -7.373 -3.416 7.352 1.00 98.69 111 THR A N 1
ATOM 861 C CA . THR A 1 111 ? -7.055 -2.957 5.995 1.00 98.69 111 THR A CA 1
ATOM 862 C C . THR A 1 111 ? -8.261 -3.181 5.078 1.00 98.69 111 THR A C 1
ATOM 864 O O . THR A 1 111 ? -9.151 -3.987 5.384 1.00 98.69 111 THR A O 1
ATOM 867 N N . ILE A 1 112 ? -8.309 -2.514 3.920 1.00 98.56 112 ILE A N 1
ATOM 868 C CA . ILE A 1 112 ? -9.341 -2.810 2.913 1.00 98.56 112 ILE A CA 1
ATOM 869 C C . ILE A 1 112 ? -9.309 -4.274 2.476 1.00 98.56 112 ILE A C 1
ATOM 871 O O . ILE A 1 112 ? -10.385 -4.853 2.315 1.00 98.56 112 ILE A O 1
ATOM 875 N N . GLY A 1 113 ? -8.132 -4.889 2.338 1.00 98.12 113 GLY A N 1
ATOM 876 C CA . GLY A 1 113 ? -7.997 -6.326 2.110 1.00 98.12 113 GLY A CA 1
ATOM 877 C C . GLY A 1 113 ? -8.699 -7.141 3.195 1.00 98.12 113 GLY A C 1
ATOM 878 O O . GLY A 1 113 ? -9.667 -7.845 2.912 1.00 98.12 113 GLY A O 1
ATOM 879 N N . MET A 1 114 ? -8.306 -6.978 4.457 1.00 98.44 114 MET A N 1
ATOM 880 C CA . MET A 1 114 ? -8.892 -7.723 5.581 1.00 98.44 114 MET A CA 1
ATOM 881 C C . MET A 1 114 ? -10.421 -7.576 5.643 1.00 98.44 114 MET A C 1
ATOM 883 O O . MET A 1 114 ? -11.158 -8.565 5.682 1.00 98.44 114 MET A O 1
ATOM 887 N N . CYS A 1 115 ? -10.931 -6.344 5.566 1.00 98.31 115 CYS A N 1
ATOM 888 C CA . CYS A 1 115 ? -12.373 -6.110 5.579 1.00 98.31 115 CYS A CA 1
ATOM 889 C C . CYS A 1 115 ? -13.083 -6.676 4.340 1.00 98.31 115 CYS A C 1
ATOM 891 O O . CYS A 1 115 ? -14.181 -7.216 4.466 1.00 98.31 115 CYS A O 1
ATOM 893 N N . SER A 1 116 ? -12.455 -6.622 3.162 1.00 98.12 116 SER A N 1
ATOM 894 C CA . SER A 1 116 ? -12.970 -7.241 1.934 1.00 98.12 116 SER A CA 1
ATOM 895 C C . SER A 1 116 ? -13.134 -8.753 2.084 1.00 98.12 116 SER A C 1
ATOM 897 O O . SER A 1 116 ? -14.141 -9.311 1.649 1.00 98.12 116 SER A O 1
ATOM 899 N N . GLN A 1 117 ? -12.188 -9.413 2.753 1.00 97.06 117 GLN A N 1
ATOM 900 C CA . GLN A 1 117 ? -12.249 -10.844 3.044 1.00 97.06 117 GLN A CA 1
ATOM 901 C C . GLN A 1 117 ? -13.359 -11.203 4.045 1.00 97.06 117 GLN A C 1
ATOM 903 O O . GLN A 1 117 ? -13.916 -12.300 3.999 1.00 97.06 117 GLN A O 1
ATOM 908 N N . ALA A 1 118 ? -13.719 -10.278 4.937 1.00 97.81 118 ALA A N 1
ATOM 909 C CA . ALA A 1 118 ? -14.787 -10.468 5.914 1.00 97.81 118 ALA A CA 1
ATOM 910 C C . ALA A 1 118 ? -16.195 -10.156 5.369 1.00 97.81 118 ALA A C 1
ATOM 912 O O . ALA A 1 118 ? -17.182 -10.486 6.028 1.00 97.81 118 ALA A O 1
ATOM 913 N N . MET A 1 119 ? -16.326 -9.552 4.179 1.00 96.69 119 MET A N 1
ATOM 914 C CA . MET A 1 119 ? -17.618 -9.065 3.668 1.00 96.69 119 MET A CA 1
ATOM 915 C C . MET A 1 119 ? -18.696 -10.149 3.604 1.00 96.69 119 MET A C 1
ATOM 917 O O . MET A 1 119 ? -19.844 -9.879 3.946 1.00 96.69 119 MET A O 1
ATOM 921 N N . GLU A 1 120 ? -18.352 -11.374 3.195 1.00 95.75 120 GLU A N 1
ATOM 922 C CA . GLU A 1 120 ? -19.327 -12.469 3.105 1.00 95.75 120 GLU A CA 1
ATOM 923 C C . GLU A 1 120 ? -19.887 -12.862 4.480 1.00 95.75 120 GLU A C 1
ATOM 925 O O . GLU A 1 120 ? -21.082 -13.118 4.598 1.00 95.75 120 GLU A O 1
ATOM 930 N N . LEU A 1 121 ? -19.046 -12.865 5.519 1.00 97.44 121 LEU A N 1
ATOM 931 C CA . LEU A 1 121 ? -19.458 -13.090 6.907 1.00 97.44 121 LEU A CA 1
ATOM 932 C C . LEU A 1 121 ? -20.334 -11.933 7.406 1.00 97.44 121 LEU A C 1
ATOM 934 O O . LEU A 1 121 ? -21.430 -12.152 7.914 1.00 97.44 121 LEU A O 1
ATOM 938 N N . LEU A 1 122 ? -19.872 -10.694 7.237 1.00 97.81 122 LEU A N 1
ATOM 939 C CA . LEU A 1 122 ? -20.531 -9.517 7.809 1.00 97.81 122 LEU A CA 1
ATOM 940 C C . LEU A 1 122 ? -21.862 -9.174 7.122 1.00 97.81 122 LEU A C 1
ATOM 942 O O . LEU A 1 122 ? -22.751 -8.604 7.756 1.00 97.81 122 LEU A O 1
ATOM 946 N N . ASN A 1 123 ? -22.027 -9.555 5.851 1.00 96.56 123 ASN A N 1
ATOM 947 C CA . ASN A 1 123 ? -23.248 -9.322 5.078 1.00 96.56 123 ASN A CA 1
ATOM 948 C C . ASN A 1 123 ? -24.386 -10.313 5.367 1.00 96.56 123 ASN A C 1
ATOM 950 O O . ASN A 1 123 ? -25.487 -10.105 4.851 1.00 96.56 123 ASN A O 1
ATOM 954 N N . GLN A 1 124 ? -24.161 -11.346 6.189 1.00 94.50 124 GLN A N 1
ATOM 955 C CA . GLN A 1 124 ? -25.193 -12.327 6.562 1.00 94.50 124 GLN A CA 1
ATOM 956 C C . GLN A 1 124 ? -26.359 -11.706 7.338 1.00 94.50 124 GLN A C 1
ATOM 958 O O . GLN A 1 124 ? -27.471 -12.227 7.309 1.00 94.50 124 GLN A O 1
ATOM 963 N N . ASN A 1 125 ? -26.121 -10.583 8.016 1.00 97.25 125 ASN A N 1
ATOM 964 C CA . ASN A 1 125 ? -27.141 -9.835 8.732 1.00 97.25 125 ASN A CA 1
ATOM 965 C C . ASN A 1 125 ? -27.055 -8.354 8.357 1.00 97.25 125 ASN A C 1
ATOM 967 O O . ASN A 1 125 ? -25.969 -7.790 8.251 1.00 97.25 125 ASN A O 1
ATOM 971 N N . GLN A 1 126 ? -28.208 -7.710 8.163 1.00 97.00 126 GLN A N 1
ATOM 972 C CA . GLN A 1 126 ? -28.260 -6.295 7.807 1.00 97.00 126 GLN A CA 1
ATOM 973 C C . GLN A 1 126 ? -27.559 -5.418 8.855 1.00 97.00 126 GLN A C 1
ATOM 975 O O . GLN A 1 126 ? -26.816 -4.524 8.468 1.00 97.00 126 GLN A O 1
ATOM 980 N N . ALA A 1 127 ? -27.727 -5.701 10.150 1.00 97.31 127 ALA A N 1
ATOM 981 C CA . ALA A 1 127 ? -27.161 -4.919 11.249 1.00 97.31 127 ALA A CA 1
ATOM 982 C C . ALA A 1 127 ? -25.624 -4.873 11.225 1.00 97.31 127 ALA A C 1
ATOM 984 O O . ALA A 1 127 ? -25.031 -3.817 11.431 1.00 97.31 127 ALA A O 1
ATOM 985 N N . THR A 1 128 ? -24.977 -5.995 10.902 1.00 98.00 128 THR A N 1
ATOM 986 C CA . THR A 1 128 ? -23.514 -6.146 10.930 1.00 98.00 128 THR A CA 1
ATOM 987 C C . THR A 1 128 ? -22.821 -5.728 9.639 1.00 98.00 128 THR A C 1
ATOM 989 O O . THR A 1 128 ? -21.603 -5.834 9.555 1.00 98.00 128 THR A O 1
ATOM 992 N N . LYS A 1 129 ? -23.547 -5.251 8.621 1.00 98.50 129 LYS A N 1
ATOM 993 C CA . LYS A 1 129 ? -22.905 -4.757 7.396 1.00 98.50 129 LYS A CA 1
ATOM 994 C C . LYS A 1 129 ? -21.957 -3.594 7.721 1.00 98.50 129 LYS A C 1
ATOM 996 O O . LYS A 1 129 ? -22.400 -2.647 8.378 1.00 98.50 129 LYS A O 1
ATOM 1001 N N . PRO A 1 130 ? -20.698 -3.620 7.250 1.00 98.56 130 PRO A N 1
ATOM 1002 C CA . PRO A 1 130 ? -19.753 -2.553 7.528 1.00 98.56 130 PRO A CA 1
ATOM 1003 C C . PRO A 1 130 ? -20.053 -1.313 6.688 1.00 98.56 130 PRO A C 1
ATOM 1005 O O . PRO A 1 130 ? -20.261 -1.387 5.475 1.00 98.56 130 PRO A O 1
ATOM 1008 N N . VAL A 1 131 ? -20.041 -0.161 7.354 1.00 98.81 131 VAL A N 1
ATOM 1009 C CA . VAL A 1 131 ? -20.036 1.165 6.740 1.00 98.81 131 VAL A CA 1
ATOM 1010 C C . VAL A 1 131 ? -18.651 1.763 6.958 1.00 98.81 131 VAL A C 1
ATOM 1012 O O . VAL A 1 131 ? -18.293 2.083 8.089 1.00 98.81 131 VAL A O 1
ATOM 1015 N N . PHE A 1 132 ? -17.860 1.892 5.894 1.00 98.88 132 PHE A N 1
ATOM 1016 C CA . PHE A 1 132 ? -16.518 2.478 5.953 1.00 98.88 132 PHE A CA 1
ATOM 1017 C C . PHE A 1 132 ? -16.616 3.989 6.166 1.00 98.88 132 PHE A C 1
ATOM 1019 O O . PHE A 1 132 ? -17.301 4.674 5.402 1.00 98.88 132 PHE A O 1
ATOM 1026 N N . ILE A 1 133 ? -15.953 4.495 7.205 1.00 98.81 133 ILE A N 1
ATOM 1027 C CA . ILE A 1 133 ? -16.103 5.885 7.668 1.00 98.81 133 ILE A CA 1
ATOM 1028 C C . ILE A 1 133 ? -14.827 6.709 7.528 1.00 98.81 133 ILE A C 1
ATOM 1030 O O . ILE A 1 133 ? -14.902 7.930 7.460 1.00 98.81 133 ILE A O 1
ATOM 1034 N N . TYR A 1 134 ? -13.662 6.065 7.515 1.00 98.81 134 TYR A N 1
ATOM 1035 C CA . TYR A 1 134 ? -12.397 6.773 7.621 1.00 98.81 134 TYR A CA 1
ATOM 1036 C C . TYR A 1 134 ? -11.240 5.922 7.122 1.00 98.81 134 TYR A C 1
ATOM 1038 O O . TYR A 1 134 ? -11.169 4.735 7.431 1.00 98.81 134 TYR A O 1
ATOM 1046 N N . GLN A 1 135 ? -10.329 6.547 6.389 1.00 98.81 135 GLN A N 1
ATOM 1047 C CA . GLN A 1 135 ? -9.011 6.024 6.083 1.00 98.81 135 GLN A CA 1
ATOM 1048 C C . GLN A 1 135 ? -8.013 6.630 7.067 1.00 98.81 135 GLN A C 1
ATOM 1050 O O . GLN A 1 135 ? -7.872 7.853 7.124 1.00 98.81 135 GLN A O 1
ATOM 1055 N N . LEU A 1 136 ? -7.314 5.776 7.814 1.00 98.69 136 LEU A N 1
ATOM 1056 C CA . LEU A 1 136 ? -6.271 6.197 8.741 1.00 98.69 136 LEU A CA 1
ATOM 1057 C C . LEU A 1 136 ? -5.014 6.533 7.942 1.00 98.69 136 LEU A C 1
ATOM 1059 O O . LEU A 1 136 ? -4.578 7.686 7.902 1.00 98.69 136 LEU A O 1
ATOM 1063 N N . THR A 1 137 ? -4.465 5.518 7.280 1.00 98.69 137 THR A N 1
ATOM 1064 C CA . THR A 1 137 ? -3.127 5.534 6.694 1.00 98.69 137 THR A CA 1
ATOM 1065 C C . THR A 1 137 ? -3.056 4.701 5.420 1.00 98.69 137 THR A C 1
ATOM 1067 O O . THR A 1 137 ? -3.902 3.844 5.150 1.00 98.69 137 THR A O 1
ATOM 1070 N N . TRP A 1 138 ? -2.022 4.963 4.631 1.00 98.50 138 TRP A N 1
ATOM 1071 C CA . TRP A 1 138 ? -1.410 3.963 3.765 1.00 98.50 138 TRP A CA 1
ATOM 1072 C C . TRP A 1 138 ? -0.193 3.371 4.475 1.00 98.50 138 TRP A C 1
ATOM 1074 O O . TRP A 1 138 ? 0.561 4.125 5.094 1.00 98.50 138 TRP A O 1
ATOM 1084 N N . SER A 1 139 ? 0.047 2.065 4.332 1.00 97.75 139 SER A N 1
ATOM 1085 C CA . SER A 1 139 ? 1.370 1.513 4.657 1.00 97.75 139 SER A CA 1
ATOM 1086 C C . SER A 1 139 ? 2.385 2.071 3.662 1.00 97.75 139 SER A C 1
ATOM 1088 O O . SER A 1 139 ? 2.202 1.958 2.446 1.00 97.75 139 SER A O 1
ATOM 1090 N N . ALA A 1 140 ? 3.426 2.718 4.178 1.00 93.38 140 ALA A N 1
ATOM 1091 C CA . ALA A 1 140 ? 4.432 3.448 3.411 1.00 93.38 140 ALA A CA 1
ATOM 1092 C C . ALA A 1 140 ? 5.860 3.046 3.814 1.00 93.38 140 ALA A C 1
ATOM 1094 O O . ALA A 1 140 ? 6.804 3.818 3.656 1.00 93.38 140 ALA A O 1
ATOM 1095 N N . GLY A 1 141 ? 6.019 1.820 4.308 1.00 91.12 141 GLY A N 1
ATOM 1096 C CA . GLY A 1 141 ? 7.295 1.258 4.731 1.00 91.12 141 GLY A CA 1
ATOM 1097 C C . GLY A 1 141 ? 7.189 0.118 5.730 1.00 91.12 141 GLY A C 1
ATOM 1098 O O . GLY A 1 141 ? 8.156 -0.624 5.852 1.00 91.12 141 GLY A O 1
ATOM 1099 N N . GLY A 1 142 ? 6.019 -0.069 6.344 1.00 94.44 142 GLY A N 1
ATOM 1100 C CA . GLY A 1 142 ? 5.809 -1.047 7.409 1.00 94.44 142 GLY A CA 1
ATOM 1101 C C . GLY A 1 142 ? 5.746 -2.514 6.990 1.00 94.44 142 GLY A C 1
ATOM 1102 O O . GLY A 1 142 ? 5.852 -3.369 7.860 1.00 94.44 142 GLY A O 1
ATOM 1103 N N . ASP A 1 143 ? 5.615 -2.825 5.696 1.00 97.62 143 ASP A N 1
ATOM 1104 C CA . ASP A 1 143 ? 5.429 -4.201 5.217 1.00 97.62 143 ASP A CA 1
ATOM 1105 C C . ASP A 1 143 ? 6.350 -4.519 4.033 1.00 97.62 143 ASP A C 1
ATOM 1107 O O . ASP A 1 143 ? 6.627 -3.667 3.178 1.00 97.62 143 ASP A O 1
ATOM 1111 N N . ALA A 1 144 ? 6.806 -5.769 3.945 1.00 97.56 144 ALA A N 1
ATOM 1112 C CA . ALA A 1 144 ? 7.788 -6.207 2.963 1.00 97.56 144 ALA A CA 1
ATOM 1113 C C . ALA A 1 144 ? 7.558 -7.635 2.449 1.00 97.56 144 ALA A C 1
ATOM 1115 O O . ALA A 1 144 ? 7.096 -8.526 3.157 1.00 97.56 144 ALA A O 1
ATOM 1116 N N . LEU A 1 145 ? 7.955 -7.843 1.195 1.00 98.25 145 LEU A N 1
ATOM 1117 C CA . LEU A 1 145 ? 8.193 -9.142 0.585 1.00 98.25 145 LEU A CA 1
ATOM 1118 C C . LEU A 1 145 ? 9.692 -9.446 0.665 1.00 98.25 145 LEU A C 1
ATOM 1120 O O . LEU A 1 145 ? 10.497 -8.816 -0.029 1.00 98.25 145 LEU A O 1
ATOM 1124 N N . VAL A 1 146 ? 10.056 -10.424 1.491 1.00 98.44 146 VAL A N 1
ATOM 1125 C CA . VAL A 1 146 ? 11.423 -10.946 1.615 1.00 98.44 146 VAL A CA 1
ATOM 1126 C C . VAL A 1 146 ? 11.544 -12.221 0.792 1.00 98.44 146 VAL A C 1
ATOM 1128 O O . VAL A 1 146 ? 10.639 -13.055 0.792 1.00 98.44 146 VAL A O 1
ATOM 1131 N N . VAL A 1 147 ? 12.651 -12.371 0.067 1.00 98.31 147 VAL A N 1
ATOM 1132 C CA . VAL A 1 147 ? 12.884 -13.503 -0.839 1.00 98.31 147 VAL A CA 1
ATOM 1133 C C . VAL A 1 147 ? 14.281 -14.081 -0.666 1.00 98.31 147 VAL A C 1
ATOM 1135 O O . VAL A 1 147 ? 15.212 -13.370 -0.285 1.00 98.31 147 VAL A O 1
ATOM 1138 N N . LYS A 1 148 ? 14.436 -15.372 -0.970 1.00 97.50 148 LYS A N 1
ATOM 1139 C CA . LYS A 1 148 ? 15.744 -16.035 -1.046 1.00 97.50 148 LYS A CA 1
ATOM 1140 C C . LYS A 1 148 ? 16.525 -15.621 -2.298 1.00 97.50 148 LYS A C 1
ATOM 1142 O O . LYS A 1 148 ? 15.974 -15.101 -3.268 1.00 97.50 148 LYS A O 1
ATOM 1147 N N . GLU A 1 149 ? 17.828 -15.902 -2.284 1.00 93.69 149 GLU A N 1
ATOM 1148 C CA . GLU A 1 149 ? 18.810 -15.426 -3.271 1.00 93.69 149 GLU A CA 1
ATOM 1149 C C . GLU A 1 149 ? 18.440 -15.711 -4.738 1.00 93.69 149 GLU A C 1
ATOM 1151 O O . GLU A 1 149 ? 18.803 -14.941 -5.627 1.00 93.69 149 GLU A O 1
ATOM 1156 N N . ASN A 1 150 ? 17.719 -16.798 -5.013 1.00 91.75 150 ASN A N 1
ATOM 1157 C CA . ASN A 1 150 ? 17.336 -17.228 -6.360 1.00 91.75 150 ASN A CA 1
ATOM 1158 C C . ASN A 1 150 ? 16.162 -16.442 -6.975 1.00 91.75 150 ASN A C 1
ATOM 1160 O O . ASN A 1 150 ? 15.806 -16.719 -8.119 1.00 91.75 150 ASN A O 1
ATOM 1164 N N . ILE A 1 151 ? 15.557 -15.500 -6.250 1.00 94.81 151 ILE A N 1
ATOM 1165 C CA . ILE A 1 151 ? 14.451 -14.661 -6.724 1.00 94.81 151 ILE A CA 1
ATOM 1166 C C . ILE A 1 151 ? 14.965 -13.229 -6.859 1.00 94.81 151 ILE A C 1
ATOM 1168 O O . ILE A 1 151 ? 15.332 -12.594 -5.868 1.00 94.81 151 ILE A O 1
ATOM 1172 N N . LYS A 1 152 ? 15.011 -12.718 -8.093 1.00 88.69 152 LYS A N 1
ATOM 1173 C CA . LYS A 1 152 ? 15.526 -11.373 -8.393 1.00 88.69 152 LYS A CA 1
ATOM 1174 C C . LYS A 1 152 ? 14.427 -10.406 -8.807 1.00 88.69 152 LYS A C 1
ATOM 1176 O O . LYS A 1 152 ? 14.544 -9.217 -8.554 1.00 88.69 152 LYS A O 1
ATOM 1181 N N . THR A 1 153 ? 13.362 -10.917 -9.410 1.00 90.12 153 THR A N 1
ATOM 1182 C CA . THR A 1 153 ? 12.215 -10.135 -9.873 1.00 90.12 153 THR A CA 1
ATOM 1183 C C . THR A 1 153 ? 10.910 -10.772 -9.409 1.00 90.12 153 THR A C 1
ATOM 1185 O O . THR A 1 153 ? 10.861 -11.948 -9.043 1.00 90.12 153 THR A O 1
ATOM 1188 N N . THR A 1 154 ? 9.807 -10.029 -9.489 1.00 92.00 154 THR A N 1
ATOM 1189 C CA . THR A 1 154 ? 8.475 -10.569 -9.162 1.00 92.00 154 THR A CA 1
ATOM 1190 C C . THR A 1 154 ? 8.050 -11.722 -10.084 1.00 92.00 154 THR A C 1
ATOM 1192 O O . THR A 1 154 ? 7.262 -12.572 -9.676 1.00 92.00 154 THR A O 1
ATOM 1195 N N . LYS A 1 155 ? 8.612 -11.821 -11.299 1.00 92.19 155 LYS A N 1
ATOM 1196 C CA . LYS A 1 155 ? 8.375 -12.941 -12.230 1.00 92.19 155 LYS A CA 1
ATOM 1197 C C . LYS A 1 155 ? 8.965 -14.259 -11.718 1.00 92.19 155 LYS A C 1
ATOM 1199 O O . LYS A 1 155 ? 8.400 -15.320 -11.984 1.00 92.19 155 LYS A O 1
ATOM 1204 N N . ASP A 1 156 ? 10.052 -14.193 -10.947 1.00 94.69 156 ASP A N 1
ATOM 1205 C CA . ASP A 1 156 ? 10.737 -15.369 -10.393 1.00 94.69 156 ASP A CA 1
ATOM 1206 C C . ASP A 1 156 ? 9.954 -16.026 -9.245 1.00 94.69 156 ASP A C 1
ATOM 1208 O O . ASP A 1 156 ? 10.317 -17.113 -8.796 1.00 94.69 156 ASP A O 1
ATOM 1212 N N . LEU A 1 157 ? 8.852 -15.405 -8.799 1.00 97.00 157 LEU A N 1
ATOM 1213 C CA . LEU A 1 157 ? 7.905 -16.007 -7.858 1.00 97.00 157 LEU A CA 1
ATOM 1214 C C . LEU A 1 157 ? 7.171 -17.211 -8.464 1.00 97.00 157 LEU A C 1
ATOM 1216 O O . LEU A 1 157 ? 6.619 -18.024 -7.726 1.00 97.00 157 LEU A O 1
ATOM 1220 N N . LYS A 1 158 ? 7.172 -17.377 -9.792 1.00 97.44 158 LYS A N 1
ATOM 1221 C CA . LYS A 1 158 ? 6.556 -18.538 -10.437 1.00 97.44 158 LYS A CA 1
ATOM 1222 C C . LYS A 1 158 ? 7.202 -19.849 -9.969 1.00 97.44 158 LYS A C 1
ATOM 1224 O O . LYS A 1 158 ? 8.406 -20.059 -10.076 1.00 97.44 158 LYS A O 1
ATOM 1229 N N . GLY A 1 159 ? 6.364 -20.761 -9.499 1.00 97.69 159 GLY A N 1
ATOM 1230 C CA . GLY A 1 159 ? 6.708 -22.067 -8.950 1.00 97.69 159 GLY A CA 1
ATOM 1231 C C . GLY A 1 159 ? 7.164 -22.045 -7.489 1.00 97.69 159 GLY A C 1
ATOM 1232 O O . GLY A 1 159 ? 7.524 -23.104 -6.979 1.00 97.69 159 GLY A O 1
ATOM 1233 N N . LYS A 1 160 ? 7.166 -20.880 -6.829 1.00 98.31 160 LYS A N 1
ATOM 1234 C CA . LYS A 1 160 ? 7.728 -20.691 -5.485 1.00 98.31 160 LYS A CA 1
ATOM 1235 C C . LYS A 1 160 ? 6.714 -20.913 -4.371 1.00 98.31 160 LYS A C 1
ATOM 1237 O O . LYS A 1 160 ? 5.504 -20.766 -4.570 1.00 98.31 160 LYS A O 1
ATOM 1242 N N . THR A 1 161 ? 7.225 -21.245 -3.191 1.00 98.56 161 THR A N 1
ATOM 1243 C CA . THR A 1 161 ? 6.442 -21.336 -1.956 1.00 98.56 161 THR A CA 1
ATOM 1244 C C . THR A 1 161 ? 6.558 -20.039 -1.163 1.00 98.56 161 THR A C 1
ATOM 1246 O O . THR A 1 161 ? 7.664 -19.579 -0.884 1.00 98.56 161 THR A O 1
ATOM 1249 N N . ILE A 1 162 ? 5.422 -19.457 -0.780 1.00 98.62 162 ILE A N 1
ATOM 1250 C CA . ILE A 1 162 ? 5.349 -18.154 -0.114 1.00 98.62 162 ILE A CA 1
ATOM 1251 C C . ILE A 1 162 ? 4.623 -18.287 1.227 1.00 98.62 162 ILE A C 1
ATOM 1253 O O . ILE A 1 162 ? 3.480 -18.750 1.265 1.00 98.62 162 ILE A O 1
ATOM 1257 N N . ALA A 1 163 ? 5.268 -17.864 2.314 1.00 98.69 163 ALA A N 1
ATOM 1258 C CA . ALA A 1 163 ? 4.677 -17.803 3.649 1.00 98.69 163 ALA A CA 1
ATOM 1259 C C . ALA A 1 163 ? 3.924 -16.479 3.866 1.00 98.69 163 ALA A C 1
ATOM 1261 O O . ALA A 1 163 ? 4.464 -15.399 3.616 1.00 98.69 163 ALA A O 1
ATOM 1262 N N . VAL A 1 164 ? 2.669 -16.558 4.320 1.00 98.25 164 VAL A N 1
ATOM 1263 C CA . VAL A 1 164 ? 1.793 -15.393 4.541 1.00 98.25 164 VAL A CA 1
ATOM 1264 C C . VAL A 1 164 ? 0.878 -15.634 5.743 1.00 98.25 164 VAL A C 1
ATOM 1266 O O . VAL A 1 164 ? 0.364 -16.739 5.924 1.00 98.25 164 VAL A O 1
ATOM 1269 N N . GLN A 1 165 ? 0.623 -14.596 6.544 1.00 97.94 165 GLN A N 1
ATOM 1270 C CA . GLN A 1 165 ? -0.394 -14.659 7.594 1.00 97.94 165 GLN A CA 1
ATOM 1271 C C . GLN A 1 165 ? -1.797 -14.816 6.982 1.00 97.94 165 GLN A C 1
ATOM 1273 O O . GLN A 1 165 ? -2.209 -14.039 6.115 1.00 97.94 165 GLN A O 1
ATOM 1278 N N . ALA A 1 166 ? -2.571 -15.787 7.459 1.00 96.81 166 ALA A N 1
ATOM 1279 C CA . ALA A 1 166 ? -3.977 -15.906 7.105 1.00 96.81 166 ALA A CA 1
ATOM 1280 C C . ALA A 1 166 ? -4.784 -14.730 7.669 1.00 96.81 166 ALA A C 1
ATOM 1282 O O . ALA A 1 166 ? -4.617 -14.337 8.820 1.00 96.81 166 ALA A O 1
ATOM 1283 N N . TYR A 1 167 ? -5.707 -14.198 6.864 1.00 95.75 167 TYR A N 1
ATOM 1284 C CA . TYR A 1 167 ? -6.638 -13.126 7.263 1.00 95.75 167 TYR A CA 1
ATOM 1285 C C . TYR A 1 167 ? -5.972 -11.800 7.674 1.00 95.75 167 TYR A C 1
ATOM 1287 O O . TYR A 1 167 ? -6.648 -10.915 8.201 1.00 95.75 167 TYR A O 1
ATOM 1295 N N . GLY A 1 168 ? -4.665 -11.674 7.436 1.00 95.75 168 GLY A N 1
ATOM 1296 C CA . GLY A 1 168 ? -3.846 -10.523 7.792 1.00 95.75 168 GLY A CA 1
ATOM 1297 C C . GLY A 1 168 ? -3.765 -9.444 6.708 1.00 95.75 168 GLY A C 1
ATOM 1298 O O . GLY A 1 168 ? -4.414 -9.543 5.661 1.00 95.75 168 GLY A O 1
ATOM 1299 N N . PRO A 1 169 ? -2.926 -8.417 6.923 1.00 95.88 169 PRO A N 1
ATOM 1300 C CA . PRO A 1 169 ? -2.796 -7.271 6.021 1.00 95.88 169 PRO A CA 1
ATOM 1301 C C . PRO A 1 169 ? -2.085 -7.594 4.697 1.00 95.88 169 PRO A C 1
ATOM 1303 O O . PRO A 1 169 ? -2.130 -6.792 3.773 1.00 95.88 169 PRO A O 1
ATOM 1306 N N . HIS A 1 170 ? -1.425 -8.752 4.583 1.00 98.12 170 HIS A N 1
ATOM 1307 C CA . HIS A 1 170 ? -0.576 -9.084 3.432 1.00 98.12 170 HIS A CA 1
ATOM 1308 C C . HIS A 1 170 ? -1.277 -9.869 2.317 1.00 98.12 170 HIS A C 1
ATOM 1310 O O . HIS A 1 170 ? -0.676 -10.106 1.269 1.00 98.12 170 HIS A O 1
ATOM 1316 N N . VAL A 1 171 ? -2.530 -10.297 2.504 1.00 97.06 171 VAL A N 1
ATOM 1317 C CA . VAL A 1 171 ? -3.197 -11.173 1.525 1.00 97.06 171 VAL A CA 1
ATOM 1318 C C . VAL A 1 171 ? -3.501 -10.428 0.221 1.00 97.06 171 VAL A C 1
ATOM 1320 O O . VAL A 1 171 ? -3.221 -10.937 -0.866 1.00 97.06 171 VAL A O 1
ATOM 1323 N N . ASP A 1 172 ? -4.034 -9.207 0.295 1.00 95.62 172 ASP A N 1
ATOM 1324 C CA . ASP A 1 172 ? -4.220 -8.351 -0.881 1.00 95.62 172 ASP A CA 1
ATOM 1325 C C . ASP A 1 172 ? -2.876 -7.875 -1.443 1.00 95.62 172 ASP A C 1
ATOM 1327 O O . ASP A 1 172 ? -2.729 -7.843 -2.667 1.00 95.62 172 ASP A O 1
ATOM 1331 N N . TYR A 1 173 ? -1.873 -7.633 -0.589 1.00 97.62 173 TYR A N 1
ATOM 1332 C CA . TYR A 1 173 ? -0.518 -7.308 -1.040 1.00 97.62 173 TYR A CA 1
ATOM 1333 C C . TYR A 1 173 ? 0.096 -8.404 -1.916 1.00 97.62 173 TYR A C 1
ATOM 1335 O O . TYR A 1 173 ? 0.477 -8.127 -3.058 1.00 97.62 173 TYR A O 1
ATOM 1343 N N . LEU A 1 174 ? 0.079 -9.659 -1.459 1.00 97.62 174 LEU A N 1
ATOM 1344 C CA . LEU A 1 174 ? 0.481 -10.815 -2.259 1.00 97.62 174 LEU A CA 1
ATOM 1345 C C . LEU A 1 174 ? -0.260 -10.843 -3.599 1.00 97.62 174 LEU A C 1
ATOM 1347 O O . LEU A 1 174 ? 0.363 -10.909 -4.660 1.00 97.62 174 LEU A O 1
ATOM 1351 N N . THR A 1 175 ? -1.594 -10.805 -3.565 1.00 96.25 175 THR A N 1
ATOM 1352 C CA . THR A 1 175 ? -2.388 -10.992 -4.788 1.00 96.25 175 THR A CA 1
ATOM 1353 C C . THR A 1 175 ? -2.174 -9.868 -5.800 1.00 96.25 175 THR A C 1
ATOM 1355 O O . THR A 1 175 ? -2.151 -10.133 -7.003 1.00 96.25 175 THR A O 1
ATOM 1358 N N . LYS A 1 176 ? -1.953 -8.633 -5.332 1.00 96.06 176 LYS A N 1
ATOM 1359 C CA . LYS A 1 176 ? -1.663 -7.489 -6.193 1.00 96.06 176 LYS A CA 1
ATOM 1360 C C . LYS A 1 176 ? -0.286 -7.613 -6.844 1.00 96.06 176 LYS A C 1
ATOM 1362 O O . LYS A 1 176 ? -0.192 -7.447 -8.057 1.00 96.06 176 LYS A O 1
ATOM 1367 N N . VAL A 1 177 ? 0.748 -7.983 -6.083 1.00 95.75 177 VAL A N 1
ATOM 1368 C CA . VAL A 1 177 ? 2.100 -8.213 -6.627 1.00 95.75 177 VAL A CA 1
ATOM 1369 C C . VAL A 1 177 ? 2.093 -9.320 -7.682 1.00 95.75 177 VAL A C 1
ATOM 1371 O O . VAL A 1 177 ? 2.675 -9.138 -8.749 1.00 95.75 177 VAL A O 1
ATOM 1374 N N . LEU A 1 178 ? 1.400 -10.438 -7.435 1.00 95.88 178 LEU A N 1
ATOM 1375 C CA . LEU A 1 178 ? 1.284 -11.520 -8.421 1.00 95.88 178 LEU A CA 1
ATOM 1376 C C . LEU A 1 178 ? 0.573 -11.057 -9.696 1.00 95.88 178 LEU A C 1
ATOM 1378 O O . LEU A 1 178 ? 1.094 -11.266 -10.790 1.00 95.88 178 LEU A O 1
ATOM 1382 N N . SER A 1 179 ? -0.582 -10.398 -9.556 1.00 94.06 179 SER A N 1
ATOM 1383 C CA . SER A 1 179 ? -1.355 -9.889 -10.694 1.00 94.06 179 SER A CA 1
ATOM 1384 C C . SER A 1 179 ? -0.518 -8.951 -11.565 1.00 94.06 179 SER A C 1
ATOM 1386 O O . SER A 1 179 ? -0.493 -9.091 -12.788 1.00 94.06 179 SER A O 1
ATOM 1388 N N . ASP A 1 180 ? 0.210 -8.023 -10.944 1.00 93.75 180 ASP A N 1
ATOM 1389 C CA . ASP A 1 180 ? 1.030 -7.040 -11.654 1.00 93.75 180 ASP A CA 1
ATOM 1390 C C . ASP A 1 180 ? 2.292 -7.671 -12.275 1.00 93.75 180 ASP A C 1
ATOM 1392 O O . ASP A 1 180 ? 2.768 -7.216 -13.319 1.00 93.75 180 ASP A O 1
ATOM 1396 N N . ALA A 1 181 ? 2.775 -8.785 -11.714 1.00 92.88 181 ALA A N 1
ATOM 1397 C CA . ALA A 1 181 ? 3.816 -9.626 -12.307 1.00 92.88 181 ALA A CA 1
ATOM 1398 C C . ALA A 1 181 ? 3.317 -10.478 -13.493 1.00 92.88 181 ALA A C 1
ATOM 1400 O O . ALA A 1 181 ? 4.119 -11.134 -14.162 1.00 92.88 181 ALA A O 1
ATOM 1401 N N . GLY A 1 182 ? 2.007 -10.482 -13.772 1.00 92.88 182 GLY A N 1
ATOM 1402 C CA . GLY A 1 182 ? 1.384 -11.364 -14.762 1.00 92.88 182 GLY A CA 1
ATOM 1403 C C . GLY A 1 182 ? 1.284 -12.822 -14.301 1.00 92.88 182 GLY A C 1
ATOM 1404 O O . GLY A 1 182 ? 1.139 -13.719 -15.131 1.00 92.88 182 GLY A O 1
ATOM 1405 N N . LEU A 1 183 ? 1.384 -13.059 -12.992 1.00 94.69 183 LEU A N 1
ATOM 1406 C CA . LEU A 1 183 ? 1.218 -14.358 -12.354 1.00 94.69 183 LEU A CA 1
ATOM 1407 C C . LEU A 1 183 ? -0.189 -14.486 -11.772 1.00 94.69 183 LEU A C 1
ATOM 1409 O O . LEU A 1 183 ? -0.871 -13.508 -11.464 1.00 94.69 183 LEU A O 1
ATOM 1413 N N . ASN A 1 184 ? -0.625 -15.723 -11.588 1.00 89.44 184 ASN A N 1
ATOM 1414 C CA . ASN A 1 184 ? -1.828 -16.038 -10.838 1.00 89.44 184 ASN A CA 1
ATOM 1415 C C . ASN A 1 184 ? -1.503 -17.012 -9.703 1.00 89.44 184 ASN A C 1
ATOM 1417 O O . ASN A 1 184 ? -0.391 -17.502 -9.548 1.00 89.44 184 ASN A O 1
ATOM 1421 N N . LEU A 1 185 ? -2.498 -17.311 -8.880 1.00 84.38 185 LEU A N 1
ATOM 1422 C CA . LEU A 1 185 ? -2.273 -18.039 -7.632 1.00 84.38 185 LEU A CA 1
ATOM 1423 C C . LEU A 1 185 ? -1.959 -19.523 -7.849 1.00 84.38 185 LEU A C 1
ATOM 1425 O O . LEU A 1 185 ? -1.392 -20.150 -6.966 1.00 84.38 185 LEU A O 1
ATOM 1429 N N . ARG A 1 186 ? -2.260 -20.074 -9.034 1.00 89.69 186 ARG A N 1
ATOM 1430 C CA . ARG A 1 186 ? -1.827 -21.427 -9.425 1.00 89.69 186 ARG A CA 1
ATOM 1431 C C . ARG A 1 186 ? -0.348 -21.476 -9.793 1.00 89.69 186 ARG A C 1
ATOM 1433 O O . ARG A 1 186 ? 0.214 -22.564 -9.864 1.00 89.69 186 ARG A O 1
ATOM 1440 N N . ASP A 1 187 ? 0.268 -20.322 -10.042 1.00 95.56 187 ASP A N 1
ATOM 1441 C CA . ASP A 1 187 ? 1.698 -20.227 -10.301 1.00 95.56 187 ASP A CA 1
ATOM 1442 C C . ASP A 1 187 ? 2.523 -20.300 -9.011 1.00 95.56 187 ASP A C 1
ATOM 1444 O O . ASP A 1 187 ? 3.737 -20.371 -9.114 1.00 95.56 187 ASP A O 1
ATOM 1448 N N . ILE A 1 188 ? 1.923 -20.302 -7.814 1.00 97.12 188 ILE A N 1
ATOM 1449 C CA . ILE A 1 188 ? 2.650 -20.353 -6.534 1.00 97.12 188 ILE A CA 1
ATOM 1450 C C . ILE A 1 188 ? 2.045 -21.376 -5.566 1.00 97.12 188 ILE A C 1
ATOM 1452 O O . ILE A 1 188 ? 0.953 -21.900 -5.782 1.00 97.12 188 ILE A O 1
ATOM 1456 N N . LYS A 1 189 ? 2.743 -21.634 -4.458 1.00 97.44 189 LYS A N 1
ATOM 1457 C CA . LYS A 1 189 ? 2.210 -22.357 -3.296 1.00 97.44 189 LYS A CA 1
ATOM 1458 C C . LYS A 1 189 ? 2.167 -21.412 -2.106 1.00 97.44 189 LYS A C 1
ATOM 1460 O O . LYS A 1 189 ? 3.186 -20.824 -1.769 1.00 97.44 189 LYS A O 1
ATOM 1465 N N . ILE A 1 190 ? 1.016 -21.277 -1.456 1.00 97.31 190 ILE A N 1
ATOM 1466 C CA . ILE A 1 190 ? 0.897 -20.449 -0.250 1.00 97.31 190 ILE A CA 1
ATOM 1467 C C . ILE A 1 190 ? 0.974 -21.348 0.981 1.00 97.31 190 ILE A C 1
ATOM 1469 O O . ILE A 1 190 ? 0.324 -22.393 1.035 1.00 97.31 190 ILE A O 1
ATOM 1473 N N . LYS A 1 191 ? 1.762 -20.925 1.965 1.00 97.94 191 LYS A N 1
ATOM 1474 C CA . LYS A 1 191 ? 1.810 -21.494 3.309 1.00 97.94 191 LYS A CA 1
ATOM 1475 C C . LYS A 1 191 ? 1.207 -20.483 4.272 1.00 97.94 191 LYS A C 1
ATOM 1477 O O . LYS A 1 191 ? 1.728 -19.380 4.420 1.00 97.94 191 LYS A O 1
ATOM 1482 N N . TRP A 1 192 ? 0.079 -20.850 4.868 1.00 98.00 192 TRP A N 1
ATOM 1483 C CA . TRP A 1 192 ? -0.689 -19.959 5.728 1.00 98.00 192 TRP A CA 1
ATOM 1484 C C . TRP A 1 192 ? -0.284 -20.123 7.182 1.00 98.00 192 TRP A C 1
ATOM 1486 O O . TRP A 1 192 ? -0.233 -21.241 7.698 1.00 98.00 192 TRP A O 1
ATOM 1496 N N . LEU A 1 193 ? -0.024 -18.992 7.825 1.00 98.06 193 LEU A N 1
ATOM 1497 C CA . LEU A 1 193 ? 0.374 -18.909 9.221 1.00 98.06 193 LEU A CA 1
ATOM 1498 C C . LEU A 1 193 ? -0.694 -18.156 10.029 1.00 98.06 193 LEU A C 1
ATOM 1500 O O . LEU A 1 193 ? -1.318 -17.239 9.491 1.00 98.06 193 LEU A O 1
ATOM 1504 N N . PRO A 1 194 ? -0.954 -18.535 11.290 1.00 96.25 194 PRO A N 1
ATOM 1505 C CA . PRO A 1 194 ? -1.950 -17.859 12.122 1.00 96.25 194 PRO A CA 1
ATOM 1506 C C . PRO A 1 194 ? -1.503 -16.459 12.571 1.00 96.25 194 PRO A C 1
ATOM 1508 O O . PRO A 1 194 ? -2.323 -15.538 12.620 1.00 96.25 194 PRO A O 1
ATOM 1511 N N . ASP A 1 195 ? -0.211 -16.279 12.844 1.00 96.50 195 ASP A N 1
ATOM 1512 C CA . ASP A 1 195 ? 0.319 -15.065 13.459 1.00 96.50 195 ASP A CA 1
ATOM 1513 C C . ASP A 1 195 ? 1.092 -14.222 12.442 1.00 96.50 195 ASP A C 1
ATOM 1515 O O . ASP A 1 195 ? 1.670 -14.744 11.489 1.00 96.50 195 ASP A O 1
ATOM 1519 N N . LEU A 1 196 ? 1.088 -12.900 12.621 1.00 96.56 196 LEU A N 1
ATOM 1520 C CA . LEU A 1 196 ? 1.822 -11.987 11.740 1.00 96.56 196 LEU A CA 1
ATOM 1521 C C . LEU A 1 196 ? 3.322 -11.979 12.051 1.00 96.56 196 LEU A C 1
ATOM 1523 O O . LEU A 1 196 ? 4.134 -11.951 11.134 1.00 96.56 196 LEU A O 1
ATOM 1527 N N . THR A 1 197 ? 3.664 -11.980 13.340 1.00 95.88 197 THR A N 1
ATOM 1528 C CA . THR A 1 197 ? 5.020 -11.793 13.873 1.00 95.88 197 THR A CA 1
ATOM 1529 C C . THR A 1 197 ? 5.083 -12.280 15.329 1.00 95.88 197 THR A C 1
ATOM 1531 O O . THR A 1 197 ? 4.046 -12.583 15.926 1.00 95.88 197 THR A O 1
ATOM 1534 N N . GLY A 1 198 ? 6.285 -12.339 15.909 1.00 89.56 198 GLY A N 1
ATOM 1535 C CA . GLY A 1 198 ? 6.508 -12.508 17.351 1.00 89.56 198 GLY A CA 1
ATOM 1536 C C . GLY A 1 198 ? 6.227 -13.904 17.915 1.00 89.56 198 GLY A C 1
ATOM 1537 O O . GLY A 1 198 ? 6.253 -14.084 19.131 1.00 89.56 198 GLY A O 1
ATOM 1538 N N . THR A 1 199 ? 5.951 -14.892 17.060 1.00 93.38 199 THR A N 1
ATOM 1539 C CA . THR A 1 199 ? 5.695 -16.283 17.460 1.00 93.38 199 THR A CA 1
ATOM 1540 C C . THR A 1 199 ? 6.389 -17.273 16.524 1.00 93.38 199 THR A C 1
ATOM 1542 O O . THR A 1 199 ? 6.742 -16.949 15.385 1.00 93.38 199 THR A O 1
ATOM 1545 N N . ASP A 1 200 ? 6.497 -18.528 16.968 1.00 94.75 200 ASP A N 1
ATOM 1546 C CA . ASP A 1 200 ? 6.978 -19.646 16.144 1.00 94.75 200 ASP A CA 1
ATOM 1547 C C . ASP A 1 200 ? 6.041 -19.980 14.963 1.00 94.75 200 ASP A C 1
ATOM 1549 O O . ASP A 1 200 ? 6.400 -20.745 14.073 1.00 94.75 200 ASP A O 1
ATOM 1553 N N . ASN A 1 201 ? 4.838 -19.398 14.920 1.00 96.75 201 ASN A N 1
ATOM 1554 C CA . ASN A 1 201 ? 3.832 -19.635 13.885 1.00 96.75 201 ASN A CA 1
ATOM 1555 C C . ASN A 1 201 ? 3.627 -18.395 13.002 1.00 96.75 201 ASN A C 1
ATOM 1557 O O . ASN A 1 201 ? 2.498 -18.086 12.621 1.00 96.75 201 ASN A O 1
ATOM 1561 N N . SER A 1 202 ? 4.714 -17.689 12.686 1.00 97.56 202 SER A N 1
ATOM 1562 C CA . SER A 1 202 ? 4.722 -16.490 11.842 1.00 97.56 202 SER A CA 1
ATOM 1563 C C . SER A 1 202 ? 5.408 -16.734 10.485 1.00 97.56 202 SER A C 1
ATOM 1565 O O . SER A 1 202 ? 6.209 -17.667 10.349 1.00 97.56 202 SER A O 1
ATOM 1567 N N . PRO A 1 203 ? 5.132 -15.909 9.452 1.00 98.44 203 PRO A N 1
ATOM 1568 C CA . PRO A 1 203 ? 5.846 -15.975 8.180 1.00 98.44 203 PRO A CA 1
ATOM 1569 C C . PRO A 1 203 ? 7.364 -15.804 8.312 1.00 98.44 203 PRO A C 1
ATOM 1571 O O . PRO A 1 203 ? 8.091 -16.433 7.545 1.00 98.44 203 PRO A O 1
ATOM 1574 N N . MET A 1 204 ? 7.842 -15.014 9.286 1.00 97.62 204 MET A N 1
ATOM 1575 C CA . MET A 1 204 ? 9.274 -14.893 9.580 1.00 97.62 204 MET A CA 1
ATOM 1576 C C . MET A 1 204 ? 9.862 -16.242 9.993 1.00 97.62 204 MET A C 1
ATOM 1578 O O . MET A 1 204 ? 10.830 -16.697 9.388 1.00 97.62 204 MET A O 1
ATOM 1582 N N . THR A 1 205 ? 9.237 -16.926 10.955 1.00 97.38 205 THR A N 1
ATOM 1583 C CA . THR A 1 205 ? 9.709 -18.237 11.420 1.00 97.38 205 THR A CA 1
ATOM 1584 C C . THR A 1 205 ? 9.679 -19.276 10.297 1.00 97.38 205 THR A C 1
ATOM 1586 O O . THR A 1 205 ? 10.634 -20.032 10.121 1.00 97.38 205 THR A O 1
ATOM 1589 N N . ALA A 1 206 ? 8.627 -19.277 9.471 1.00 98.12 206 ALA A N 1
ATOM 1590 C CA . ALA A 1 206 ? 8.539 -20.158 8.305 1.00 98.12 206 ALA A CA 1
ATOM 1591 C C . ALA A 1 206 ? 9.640 -19.898 7.268 1.00 98.12 206 ALA A C 1
ATOM 1593 O O . ALA A 1 206 ? 10.109 -20.832 6.623 1.00 98.12 206 ALA A O 1
ATOM 1594 N N . PHE A 1 207 ? 10.104 -18.658 7.117 1.00 98.31 207 PHE A N 1
ATOM 1595 C CA . PHE A 1 207 ? 11.121 -18.312 6.125 1.00 98.31 207 PHE A CA 1
ATOM 1596 C C . PHE A 1 207 ? 12.491 -18.976 6.377 1.00 98.31 207 PHE A C 1
ATOM 1598 O O . PHE A 1 207 ? 13.259 -19.171 5.428 1.00 98.31 207 PHE A O 1
ATOM 1605 N N . TYR A 1 208 ? 12.780 -19.397 7.617 1.00 96.88 208 TYR A N 1
ATOM 1606 C CA . TYR A 1 208 ? 13.968 -20.200 7.936 1.00 96.88 208 TYR A CA 1
ATOM 1607 C C . TYR A 1 208 ? 13.901 -21.633 7.380 1.00 96.88 208 TYR A C 1
ATOM 1609 O O . TYR A 1 208 ? 14.945 -22.267 7.206 1.00 96.88 208 TYR A O 1
ATOM 1617 N N . GLU A 1 209 ? 12.713 -22.164 7.066 1.00 96.50 209 GLU A N 1
ATOM 1618 C CA . GLU A 1 209 ? 12.586 -23.493 6.464 1.00 96.50 209 GLU A CA 1
ATOM 1619 C C . GLU A 1 209 ? 13.131 -23.504 5.026 1.00 96.50 209 GLU A C 1
ATOM 1621 O O . GLU A 1 209 ? 13.012 -22.544 4.259 1.00 96.50 209 GLU A O 1
ATOM 1626 N N . SER A 1 210 ? 13.761 -24.609 4.619 1.00 94.62 210 SER A N 1
ATOM 1627 C CA . SER A 1 210 ? 14.420 -24.702 3.310 1.00 94.62 210 SER A CA 1
ATOM 1628 C C . SER A 1 210 ? 13.449 -24.648 2.125 1.00 94.62 210 SER A C 1
ATOM 1630 O O . SER A 1 210 ? 13.852 -24.215 1.049 1.00 94.62 210 SER A O 1
ATOM 1632 N N . ASP A 1 211 ? 12.197 -25.071 2.314 1.00 95.62 211 ASP A N 1
ATOM 1633 C CA . ASP A 1 211 ? 11.151 -25.179 1.289 1.00 95.62 211 ASP A CA 1
ATOM 1634 C C . ASP A 1 211 ? 10.244 -23.940 1.172 1.00 95.62 211 ASP A C 1
ATOM 1636 O O . ASP A 1 211 ? 9.337 -23.933 0.335 1.00 95.62 211 ASP A O 1
ATOM 1640 N N . ILE A 1 212 ? 10.506 -22.888 1.955 1.00 98.31 212 ILE A N 1
ATOM 1641 C CA . ILE A 1 212 ? 9.886 -21.563 1.815 1.00 98.31 212 ILE A CA 1
ATOM 1642 C C . ILE A 1 212 ? 10.823 -20.653 1.021 1.00 98.31 212 ILE A C 1
ATOM 1644 O O . ILE A 1 212 ? 11.965 -20.444 1.413 1.00 98.31 212 ILE A O 1
ATOM 1648 N N . ASP A 1 213 ? 10.376 -20.108 -0.106 1.00 98.69 213 ASP A N 1
ATOM 1649 C CA . ASP A 1 213 ? 11.215 -19.275 -0.978 1.00 98.69 213 ASP A CA 1
ATOM 1650 C C . ASP A 1 213 ? 11.054 -17.769 -0.707 1.00 98.69 213 ASP A C 1
ATOM 1652 O O . ASP A 1 213 ? 11.964 -16.983 -0.980 1.00 98.69 213 ASP A O 1
ATOM 1656 N N . ALA A 1 214 ? 9.885 -17.364 -0.206 1.00 98.81 214 ALA A N 1
ATOM 1657 C CA . ALA A 1 214 ? 9.525 -15.976 0.055 1.00 98.81 214 ALA A CA 1
ATOM 1658 C C . ALA A 1 214 ? 8.572 -15.854 1.253 1.00 98.81 214 ALA A C 1
ATOM 1660 O O . ALA A 1 214 ? 7.837 -16.793 1.564 1.00 98.81 214 ALA A O 1
ATOM 1661 N N . ALA A 1 215 ? 8.542 -14.689 1.894 1.00 98.75 215 ALA A N 1
ATOM 1662 C CA . ALA A 1 215 ? 7.609 -14.384 2.974 1.00 98.75 215 ALA A CA 1
ATOM 1663 C C . ALA A 1 215 ? 7.127 -12.931 2.904 1.00 98.75 215 ALA A C 1
ATOM 1665 O O . ALA A 1 215 ? 7.901 -12.025 2.592 1.00 98.75 215 ALA A O 1
ATOM 1666 N N . PHE A 1 216 ? 5.846 -12.719 3.212 1.00 98.69 216 PHE A N 1
ATOM 1667 C CA . PHE A 1 216 ? 5.313 -11.385 3.487 1.00 98.69 216 PHE A CA 1
ATOM 1668 C C . PHE A 1 216 ? 5.330 -11.131 4.993 1.00 98.69 216 PHE A C 1
ATOM 1670 O O . PHE A 1 216 ? 4.629 -11.815 5.742 1.00 98.69 216 PHE A O 1
ATOM 1677 N N . VAL A 1 217 ? 6.107 -10.138 5.412 1.00 98.62 217 VAL A N 1
ATOM 1678 C CA . VAL A 1 217 ? 6.417 -9.827 6.813 1.00 98.62 217 VAL A CA 1
ATOM 1679 C C . VAL A 1 217 ? 6.354 -8.320 7.060 1.00 98.62 217 VAL A C 1
ATOM 1681 O O . VAL A 1 217 ? 6.394 -7.531 6.115 1.00 98.62 217 VAL A O 1
ATOM 1684 N N . ILE A 1 218 ? 6.261 -7.922 8.326 1.00 97.81 218 ILE A N 1
ATOM 1685 C CA . ILE A 1 218 ? 6.420 -6.518 8.721 1.00 97.81 218 ILE A CA 1
ATOM 1686 C C . ILE A 1 218 ? 7.889 -6.087 8.604 1.00 97.81 218 ILE A C 1
ATOM 1688 O O . ILE A 1 218 ? 8.792 -6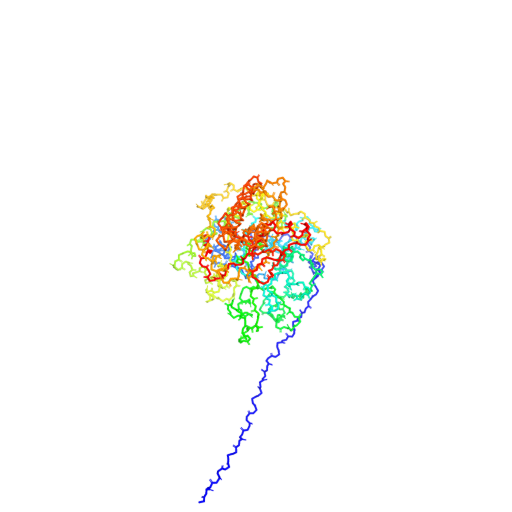.925 8.551 1.00 97.81 218 ILE A O 1
ATOM 1692 N N . ILE A 1 219 ? 8.152 -4.781 8.554 1.00 96.00 219 ILE A N 1
ATOM 1693 C CA . ILE A 1 219 ? 9.500 -4.267 8.302 1.00 96.00 219 ILE A CA 1
ATOM 1694 C C . ILE A 1 219 ? 10.533 -4.660 9.373 1.00 96.00 219 ILE A C 1
ATOM 1696 O O . ILE A 1 219 ? 11.643 -4.984 8.956 1.00 96.00 219 ILE A O 1
ATOM 1700 N N . PRO A 1 220 ? 10.237 -4.748 10.691 1.00 95.56 220 PRO A N 1
ATOM 1701 C CA . PRO A 1 220 ? 11.222 -5.232 11.663 1.00 95.56 220 PRO A CA 1
ATOM 1702 C C . PRO A 1 220 ? 11.682 -6.665 11.366 1.00 95.56 220 PRO A C 1
ATOM 1704 O O . PRO A 1 220 ? 12.881 -6.914 11.260 1.00 95.56 220 PRO A O 1
ATOM 1707 N N . ASP A 1 221 ? 10.740 -7.577 11.111 1.00 97.75 221 ASP A N 1
ATOM 1708 C CA . ASP A 1 221 ? 11.029 -8.959 10.708 1.00 97.75 221 ASP A CA 1
ATOM 1709 C C . ASP A 1 221 ? 11.822 -8.993 9.396 1.00 97.75 221 ASP A C 1
ATOM 1711 O O . ASP A 1 221 ? 12.762 -9.768 9.244 1.00 97.75 221 ASP A O 1
ATOM 1715 N N . ALA A 1 222 ? 11.488 -8.126 8.435 1.00 97.62 222 ALA A N 1
ATOM 1716 C CA . ALA A 1 222 ? 12.227 -8.031 7.182 1.00 97.62 222 ALA A CA 1
ATOM 1717 C C . ALA A 1 222 ? 13.677 -7.584 7.393 1.00 97.62 222 ALA A C 1
ATOM 1719 O O . ALA A 1 222 ? 14.584 -8.122 6.758 1.00 97.62 222 ALA A O 1
ATOM 1720 N N . LEU A 1 223 ? 13.907 -6.606 8.271 1.00 96.19 223 LEU A N 1
ATOM 1721 C CA . LEU A 1 223 ? 15.242 -6.119 8.611 1.00 96.19 223 LEU A CA 1
ATOM 1722 C C . LEU A 1 223 ? 16.057 -7.182 9.350 1.00 96.19 223 LEU A C 1
ATOM 1724 O O . LEU A 1 223 ? 17.247 -7.280 9.067 1.00 96.19 223 LEU A O 1
ATOM 1728 N N . ALA A 1 224 ? 15.420 -7.987 10.207 1.00 96.88 224 ALA A N 1
ATOM 1729 C CA . ALA A 1 224 ? 16.044 -9.099 10.924 1.00 96.88 224 ALA A CA 1
ATOM 1730 C C . ALA A 1 224 ? 16.369 -10.293 10.010 1.00 96.88 224 ALA A C 1
ATOM 1732 O O . ALA A 1 224 ? 17.464 -10.839 10.072 1.00 96.88 224 ALA A O 1
ATOM 1733 N N . LEU A 1 225 ? 15.447 -10.678 9.117 1.00 98.00 225 LEU A N 1
ATOM 1734 C CA . LEU A 1 225 ? 15.667 -11.738 8.120 1.00 98.00 225 LEU A CA 1
ATOM 1735 C C . LEU A 1 225 ? 16.736 -11.366 7.094 1.00 98.00 225 LEU A C 1
ATOM 1737 O O . LEU A 1 225 ? 17.358 -12.236 6.477 1.00 98.00 225 LEU A O 1
ATOM 1741 N N . THR A 1 226 ? 16.920 -10.072 6.879 1.00 96.31 226 THR A N 1
ATOM 1742 C CA . THR A 1 226 ? 17.994 -9.518 6.064 1.00 96.31 226 THR A CA 1
ATOM 1743 C C . THR A 1 226 ? 19.101 -8.994 6.975 1.00 96.31 226 THR A C 1
ATOM 1745 O O . THR A 1 226 ? 19.073 -9.198 8.179 1.00 96.31 226 THR A O 1
ATOM 1748 N N . SER A 1 227 ? 20.147 -8.374 6.442 1.00 95.12 227 SER A N 1
ATOM 1749 C CA . SER A 1 227 ? 21.161 -7.744 7.296 1.00 95.12 227 SER A CA 1
ATOM 1750 C C . SER A 1 227 ? 20.863 -6.251 7.386 1.00 95.12 227 SER A C 1
ATOM 1752 O O . SER A 1 227 ? 21.520 -5.441 6.732 1.00 95.12 227 SER A O 1
ATOM 1754 N N . ASN A 1 228 ? 19.808 -5.903 8.137 1.00 91.88 228 ASN A N 1
ATOM 1755 C CA . ASN A 1 228 ? 19.273 -4.541 8.267 1.00 91.88 228 ASN A CA 1
ATOM 1756 C C . ASN A 1 228 ? 18.937 -3.898 6.911 1.00 91.88 228 ASN A C 1
ATOM 1758 O O . ASN A 1 228 ? 19.313 -2.765 6.619 1.00 91.88 228 ASN A O 1
ATOM 1762 N N . GLY A 1 229 ? 18.248 -4.650 6.049 1.00 88.81 229 GLY A N 1
ATOM 1763 C CA . GLY A 1 229 ? 17.844 -4.201 4.714 1.00 88.81 229 GLY A CA 1
ATOM 1764 C C . GLY A 1 229 ? 18.898 -4.413 3.625 1.00 88.81 229 GLY A C 1
ATOM 1765 O O . GLY A 1 229 ? 18.584 -4.257 2.446 1.00 88.81 229 GLY A O 1
ATOM 1766 N N . THR A 1 230 ? 20.118 -4.822 3.986 1.00 90.62 230 THR A N 1
ATOM 1767 C CA . THR A 1 230 ? 21.113 -5.345 3.035 1.00 90.62 230 THR A CA 1
ATOM 1768 C C . THR A 1 230 ? 20.956 -6.857 2.855 1.00 90.62 230 THR A C 1
ATOM 1770 O O . THR A 1 230 ? 20.175 -7.492 3.558 1.00 90.62 230 THR A O 1
ATOM 1773 N N . VAL A 1 231 ? 21.686 -7.468 1.920 1.00 94.50 231 VAL A N 1
ATOM 1774 C CA . VAL A 1 231 ? 21.602 -8.921 1.695 1.00 94.50 231 VAL A CA 1
ATOM 1775 C C . VAL A 1 231 ? 22.007 -9.686 2.959 1.00 94.50 231 VAL A C 1
ATOM 1777 O O . VAL A 1 231 ? 23.088 -9.466 3.504 1.00 94.50 231 VAL A O 1
ATOM 1780 N N . GLY A 1 232 ? 21.148 -10.607 3.398 1.00 96.81 232 GLY A N 1
ATOM 1781 C CA . GLY A 1 232 ? 21.348 -11.409 4.597 1.00 96.81 232 GLY A CA 1
ATOM 1782 C C . GLY A 1 232 ? 22.644 -12.217 4.544 1.00 96.81 232 GLY A C 1
ATOM 1783 O O . GLY A 1 232 ? 22.972 -12.858 3.540 1.00 96.81 232 GLY A O 1
ATOM 1784 N N . THR A 1 233 ? 23.397 -12.197 5.638 1.00 96.62 233 THR A N 1
ATOM 1785 C CA . THR A 1 233 ? 24.713 -12.847 5.728 1.00 96.62 233 THR A CA 1
ATOM 1786 C C . THR A 1 233 ? 24.638 -14.275 6.268 1.00 96.62 233 THR A C 1
ATOM 1788 O O . THR A 1 233 ? 25.547 -15.071 6.021 1.00 96.62 233 THR A O 1
ATOM 1791 N N . GLY A 1 234 ? 23.550 -14.622 6.964 1.00 94.81 234 GLY A N 1
ATOM 1792 C CA . GLY A 1 234 ? 23.451 -15.853 7.752 1.00 94.81 234 GLY A CA 1
ATOM 1793 C C . GLY A 1 234 ? 23.943 -15.696 9.195 1.00 94.81 234 GLY A C 1
ATOM 1794 O O . GLY A 1 234 ? 24.006 -16.691 9.911 1.00 94.81 234 GLY A O 1
ATOM 1795 N N . ALA A 1 235 ? 24.356 -14.489 9.595 1.00 92.94 235 ALA A N 1
ATOM 1796 C CA . ALA A 1 235 ? 24.677 -14.149 10.978 1.00 92.94 235 ALA A CA 1
ATOM 1797 C C . ALA A 1 235 ? 23.459 -13.535 11.683 1.00 92.94 235 ALA A C 1
ATOM 1799 O O . ALA A 1 235 ? 22.575 -12.990 11.015 1.00 92.94 235 ALA A O 1
ATOM 1800 N N . GLU A 1 236 ? 23.456 -13.587 13.018 1.00 92.38 236 GLU A N 1
ATOM 1801 C CA . GLU A 1 236 ? 22.330 -13.139 13.854 1.00 92.38 236 GLU A CA 1
ATOM 1802 C C . GLU A 1 236 ? 21.028 -13.826 13.404 1.00 92.38 236 GLU A C 1
ATOM 1804 O O . GLU A 1 236 ? 21.034 -15.039 13.186 1.00 92.38 236 GLU A O 1
ATOM 1809 N N . ASP A 1 237 ? 19.948 -13.068 13.224 1.00 92.81 237 ASP A N 1
ATOM 1810 C CA . ASP A 1 237 ? 18.662 -13.580 12.744 1.00 92.81 237 ASP A CA 1
ATOM 1811 C C . ASP A 1 237 ? 18.568 -13.616 11.206 1.00 92.81 237 ASP A C 1
ATOM 1813 O O . ASP A 1 237 ? 17.579 -14.102 10.651 1.00 92.81 237 ASP A O 1
ATOM 1817 N N . SER A 1 238 ? 19.594 -13.145 10.487 1.00 96.94 238 SER A N 1
ATOM 1818 C CA . SER A 1 238 ? 19.529 -13.025 9.029 1.00 96.94 238 SER A CA 1
ATOM 1819 C C . SER A 1 238 ? 19.628 -14.374 8.323 1.00 96.94 238 SER A C 1
ATOM 1821 O O . SER A 1 238 ? 20.440 -15.236 8.662 1.00 96.94 238 SER A O 1
ATOM 1823 N N . VAL A 1 239 ? 18.849 -14.548 7.258 1.00 97.81 239 VAL A N 1
ATOM 1824 C CA . VAL A 1 239 ? 18.938 -15.714 6.375 1.00 97.81 239 VAL A CA 1
ATOM 1825 C C . VAL A 1 239 ? 19.928 -15.411 5.255 1.00 97.81 239 VAL A C 1
ATOM 1827 O O . VAL A 1 239 ? 19.805 -14.416 4.541 1.00 97.81 239 VAL A O 1
ATOM 1830 N N . LYS A 1 240 ? 20.926 -16.282 5.06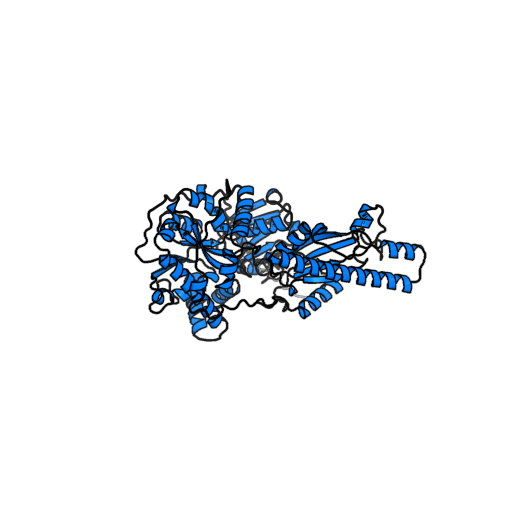7 1.00 97.31 240 LYS A N 1
ATOM 1831 C CA . LYS A 1 240 ? 21.963 -16.086 4.044 1.00 97.31 240 LYS A CA 1
ATOM 1832 C C . LYS A 1 240 ? 21.352 -15.912 2.647 1.00 97.31 240 LYS A C 1
ATOM 1834 O O . LYS A 1 240 ? 20.609 -16.770 2.177 1.00 97.31 240 LYS A O 1
ATOM 1839 N N . GLY A 1 241 ? 21.709 -14.816 1.980 1.00 96.31 241 GLY A N 1
ATOM 1840 C CA . GLY A 1 241 ? 21.239 -14.465 0.642 1.00 96.31 241 GLY A CA 1
ATOM 1841 C C . GLY A 1 241 ? 19.809 -13.916 0.588 1.00 96.31 241 GLY A C 1
ATOM 1842 O O . GLY A 1 241 ? 19.327 -13.626 -0.507 1.00 96.31 241 GLY A O 1
ATOM 1843 N N . ALA A 1 242 ? 19.125 -13.774 1.729 1.00 97.94 242 ALA A N 1
ATOM 1844 C CA . ALA A 1 242 ? 17.801 -13.169 1.774 1.00 97.94 242 ALA A CA 1
ATOM 1845 C C . ALA A 1 242 ? 17.868 -11.666 1.496 1.00 97.94 242 ALA A C 1
ATOM 1847 O O . ALA A 1 242 ? 18.806 -10.982 1.903 1.00 97.94 242 ALA A O 1
ATOM 1848 N N . GLN A 1 243 ? 16.859 -11.144 0.809 1.00 95.81 243 GLN A N 1
ATOM 1849 C CA . GLN A 1 243 ? 16.763 -9.727 0.473 1.00 95.81 243 GLN A CA 1
ATOM 1850 C C . GLN A 1 243 ? 15.308 -9.261 0.489 1.00 95.81 243 GLN A C 1
ATOM 1852 O O . GLN A 1 243 ? 14.394 -10.040 0.208 1.00 95.81 243 GLN A O 1
ATOM 1857 N N . ILE A 1 244 ? 15.093 -7.976 0.772 1.00 95.12 244 ILE A N 1
ATOM 1858 C CA . ILE A 1 244 ? 13.792 -7.333 0.576 1.00 95.12 244 ILE A CA 1
ATOM 1859 C C . ILE A 1 244 ? 13.620 -7.112 -0.928 1.00 95.12 244 ILE A C 1
ATOM 1861 O O . ILE A 1 244 ? 14.277 -6.245 -1.500 1.00 95.12 244 ILE A O 1
ATOM 1865 N N . LEU A 1 245 ? 12.741 -7.887 -1.567 1.00 94.06 245 LEU A N 1
ATOM 1866 C CA . LEU A 1 245 ? 12.420 -7.700 -2.984 1.00 94.06 245 LEU A CA 1
ATOM 1867 C C . LEU A 1 245 ? 11.563 -6.451 -3.198 1.00 94.06 245 LEU A C 1
ATOM 1869 O O . LEU A 1 245 ? 11.674 -5.794 -4.224 1.00 94.06 245 LEU A O 1
ATOM 1873 N N . MET A 1 246 ? 10.655 -6.166 -2.263 1.00 93.25 246 MET A N 1
ATOM 1874 C CA . MET A 1 246 ? 9.756 -5.018 -2.342 1.00 93.25 246 MET A CA 1
ATOM 1875 C C . MET A 1 246 ? 9.199 -4.692 -0.960 1.00 93.25 246 MET A C 1
ATOM 1877 O O . MET A 1 246 ? 8.756 -5.586 -0.246 1.00 93.25 246 MET A O 1
ATOM 1881 N N . SER A 1 247 ? 9.142 -3.411 -0.605 1.00 95.06 247 SER A N 1
ATOM 1882 C CA . SER A 1 247 ? 8.422 -2.934 0.581 1.00 95.06 247 SER A CA 1
ATOM 1883 C C . SER A 1 247 ? 7.308 -1.963 0.214 1.00 95.06 247 SER A C 1
ATOM 1885 O O . SER A 1 247 ? 7.247 -1.437 -0.906 1.00 95.06 247 SER A O 1
ATOM 1887 N N . THR A 1 248 ? 6.444 -1.663 1.178 1.00 95.44 248 THR A N 1
ATOM 1888 C CA . THR A 1 248 ? 5.401 -0.647 1.034 1.00 95.44 248 THR A CA 1
ATOM 1889 C C . THR A 1 248 ? 5.946 0.778 0.961 1.00 95.44 248 THR A C 1
ATOM 1891 O O . THR A 1 248 ? 5.186 1.666 0.597 1.00 95.44 248 THR A O 1
ATOM 1894 N N . LYS A 1 249 ? 7.262 1.020 1.124 1.00 91.56 249 LYS A N 1
ATOM 1895 C CA . LYS A 1 249 ? 7.886 2.272 0.629 1.00 91.56 249 LYS A CA 1
ATOM 1896 C C . LYS A 1 249 ? 7.674 2.417 -0.875 1.00 91.56 249 LYS A C 1
ATOM 1898 O O . LYS A 1 249 ? 7.357 3.495 -1.363 1.00 91.56 249 LYS A O 1
ATOM 1903 N N . THR A 1 250 ? 7.808 1.308 -1.601 1.00 91.19 250 THR A N 1
ATOM 1904 C CA . THR A 1 250 ? 7.615 1.254 -3.051 1.00 91.19 250 THR A CA 1
ATOM 1905 C C . THR A 1 250 ? 6.142 1.082 -3.407 1.00 91.19 250 THR A C 1
ATOM 1907 O O . THR A 1 250 ? 5.586 1.869 -4.174 1.00 91.19 250 THR A O 1
ATOM 1910 N N . ALA A 1 251 ? 5.496 0.075 -2.819 1.00 93.88 251 ALA A N 1
ATOM 1911 C CA . ALA A 1 251 ? 4.105 -0.300 -3.064 1.00 93.88 251 ALA A CA 1
ATOM 1912 C C . ALA A 1 251 ? 3.107 0.450 -2.156 1.00 93.88 251 ALA A C 1
ATOM 1914 O O . ALA A 1 251 ? 2.171 -0.133 -1.606 1.00 93.88 251 ALA A O 1
ATOM 1915 N N . ASN A 1 252 ? 3.310 1.759 -1.995 1.00 93.94 252 ASN A N 1
ATOM 1916 C CA . ASN A 1 252 ? 2.664 2.588 -0.969 1.00 93.94 252 ASN A CA 1
ATOM 1917 C C . ASN A 1 252 ? 1.159 2.844 -1.162 1.00 93.94 252 ASN A C 1
ATOM 1919 O O . ASN A 1 252 ? 0.572 3.622 -0.413 1.00 93.94 252 ASN A O 1
ATOM 1923 N N . ARG A 1 253 ? 0.506 2.257 -2.173 1.00 96.88 253 ARG A N 1
ATOM 1924 C CA . ARG A 1 253 ? -0.949 2.384 -2.392 1.00 96.88 253 ARG A CA 1
ATOM 1925 C C . ARG A 1 253 ? -1.669 1.043 -2.496 1.00 96.88 253 ARG A C 1
ATOM 1927 O O . ARG A 1 253 ? -2.718 0.943 -3.142 1.00 96.88 253 ARG A O 1
ATOM 1934 N N . ILE A 1 254 ? -1.106 0.005 -1.884 1.00 97.69 254 ILE A N 1
ATOM 1935 C CA . ILE A 1 254 ? -1.740 -1.311 -1.793 1.00 97.69 254 ILE A CA 1
ATOM 1936 C C . ILE A 1 254 ? -2.519 -1.446 -0.484 1.00 97.69 254 ILE A C 1
ATOM 1938 O O . ILE A 1 254 ? -3.730 -1.643 -0.528 1.00 97.69 254 ILE A O 1
ATOM 1942 N N . ILE A 1 255 ? -1.851 -1.261 0.656 1.00 98.50 255 ILE A N 1
ATOM 1943 C CA . ILE A 1 255 ? -2.446 -1.457 1.981 1.00 98.50 255 ILE A CA 1
ATOM 1944 C C . ILE A 1 255 ? -3.005 -0.125 2.495 1.00 98.50 255 ILE A C 1
ATOM 1946 O O . ILE A 1 255 ? -2.249 0.792 2.816 1.00 98.50 255 ILE A O 1
ATOM 1950 N N . ALA A 1 256 ? -4.335 -0.024 2.552 1.00 98.69 256 ALA A N 1
ATOM 1951 C CA . ALA A 1 256 ? -5.059 1.101 3.147 1.00 98.69 256 ALA A CA 1
ATOM 1952 C C . ALA A 1 256 ? -5.713 0.680 4.464 1.00 98.69 256 ALA A C 1
ATOM 1954 O O . ALA A 1 256 ? -6.583 -0.197 4.454 1.00 98.69 256 ALA A O 1
ATOM 1955 N N . ASP A 1 257 ? -5.349 1.340 5.560 1.00 98.75 257 ASP A N 1
ATOM 1956 C CA . ASP A 1 257 ? -5.954 1.146 6.876 1.00 98.75 257 ASP A CA 1
ATOM 1957 C C . ASP A 1 257 ? -7.231 1.971 7.007 1.00 98.75 257 ASP A C 1
ATOM 1959 O O . ASP A 1 257 ? -7.256 3.165 6.689 1.00 98.75 257 ASP A O 1
ATOM 1963 N N . VAL A 1 258 ? -8.297 1.350 7.505 1.00 98.88 258 VAL A N 1
ATOM 1964 C CA . VAL A 1 258 ? -9.611 1.979 7.624 1.00 98.88 258 VAL A CA 1
ATOM 1965 C C . VAL A 1 258 ? -10.313 1.646 8.936 1.00 98.88 258 VAL A C 1
ATOM 1967 O O . VAL A 1 258 ? -10.129 0.576 9.521 1.00 98.88 258 VAL A O 1
ATOM 1970 N N . TYR A 1 259 ? -11.200 2.556 9.337 1.00 98.94 259 TYR A N 1
ATOM 1971 C CA . TYR A 1 259 ? -12.283 2.254 10.262 1.00 98.94 259 TYR A CA 1
ATOM 1972 C C . TYR A 1 259 ? -13.584 2.024 9.491 1.00 98.94 259 TYR A C 1
ATOM 1974 O O . TYR A 1 259 ? -13.960 2.791 8.594 1.00 98.94 259 TYR A O 1
ATOM 1982 N N . ALA A 1 260 ? -14.312 0.994 9.907 1.00 98.88 260 ALA A N 1
ATOM 1983 C CA . ALA A 1 260 ? -15.704 0.776 9.546 1.00 98.88 260 ALA A CA 1
ATOM 1984 C C . ALA A 1 260 ? -16.558 0.641 10.808 1.00 98.88 260 ALA A C 1
ATOM 1986 O O . ALA A 1 260 ? -16.068 0.229 11.856 1.00 98.88 260 ALA A O 1
ATOM 1987 N N . VAL A 1 261 ? -17.846 0.958 10.706 1.00 98.81 261 VAL A N 1
ATOM 1988 C CA . VAL A 1 261 ? -18.813 0.780 11.797 1.00 98.81 261 VAL A CA 1
ATOM 1989 C C . VAL A 1 261 ? -19.961 -0.130 11.387 1.00 98.81 261 VAL A C 1
ATOM 1991 O O . VAL A 1 261 ? -20.219 -0.308 10.195 1.00 98.81 261 VAL A O 1
ATOM 1994 N N . ARG A 1 262 ? -20.655 -0.738 12.353 1.00 98.56 262 ARG A N 1
ATOM 1995 C CA . ARG A 1 262 ? -21.894 -1.487 12.084 1.00 98.56 262 ARG A CA 1
ATOM 1996 C C . ARG A 1 262 ? -22.948 -0.575 11.476 1.00 98.56 262 ARG A C 1
ATOM 1998 O O . ARG A 1 262 ? -23.080 0.584 11.875 1.00 98.56 262 ARG A O 1
ATOM 2005 N N . SER A 1 263 ? -23.718 -1.096 10.525 1.00 98.56 263 SER A N 1
ATOM 2006 C CA . SER A 1 263 ? -24.732 -0.287 9.854 1.00 98.56 263 SER A CA 1
ATOM 2007 C C . SER A 1 263 ? -25.864 0.143 10.791 1.00 98.56 263 SER A C 1
ATOM 2009 O O . SER A 1 263 ? -26.343 1.267 10.656 1.00 98.56 263 SER A O 1
ATOM 2011 N N . ASP A 1 264 ? -26.252 -0.687 11.767 1.00 98.25 264 ASP A N 1
ATOM 2012 C CA . ASP A 1 264 ? -27.258 -0.333 12.781 1.00 98.25 264 ASP A CA 1
ATOM 2013 C C . ASP A 1 264 ? -26.773 0.804 13.698 1.00 98.25 264 ASP A C 1
ATOM 2015 O O . ASP A 1 264 ? -27.522 1.743 13.994 1.00 98.25 264 ASP A O 1
ATOM 2019 N N . PHE A 1 265 ? -25.487 0.783 14.061 1.00 98.62 265 PHE A N 1
ATOM 2020 C CA . PHE A 1 265 ? -24.840 1.867 14.792 1.00 98.62 265 PHE A CA 1
ATOM 2021 C C . PHE A 1 265 ? -24.786 3.147 13.953 1.00 98.62 265 PHE A C 1
ATOM 2023 O O . PHE A 1 265 ? -25.208 4.199 14.433 1.00 98.62 265 PHE A O 1
ATOM 2030 N N . TYR A 1 266 ? -24.335 3.060 12.696 1.00 98.69 266 TYR A N 1
ATOM 2031 C CA . TYR A 1 266 ? -24.256 4.209 11.789 1.00 98.69 266 TYR A CA 1
ATOM 2032 C C . TYR A 1 266 ? -25.617 4.870 11.569 1.00 98.69 266 TYR A C 1
ATOM 2034 O O . TYR A 1 266 ? -25.719 6.091 11.612 1.00 98.69 266 TYR A O 1
ATOM 2042 N N . GLN A 1 267 ? -26.672 4.080 11.357 1.00 97.75 267 GLN A N 1
ATOM 2043 C CA . GLN A 1 267 ? -28.023 4.597 11.132 1.00 97.75 267 GLN A CA 1
ATOM 2044 C C . GLN A 1 267 ? -28.544 5.395 12.329 1.00 97.75 267 GLN A C 1
ATOM 2046 O O . GLN A 1 267 ? -29.177 6.430 12.130 1.00 97.75 267 GLN A O 1
ATOM 2051 N N . SER A 1 268 ? -28.240 4.938 13.545 1.00 97.12 268 SER A N 1
ATOM 2052 C CA . SER A 1 268 ? -28.778 5.517 14.781 1.00 97.12 268 SER A CA 1
ATOM 2053 C C . SER A 1 268 ? -27.883 6.605 15.390 1.00 97.12 268 SER A C 1
ATOM 2055 O O . SER A 1 268 ? -28.357 7.383 16.208 1.00 97.12 268 SER A O 1
ATOM 2057 N N . ASN A 1 269 ? -26.603 6.679 15.002 1.00 98.00 269 ASN A N 1
ATOM 2058 C CA . ASN A 1 269 ? -25.591 7.523 15.654 1.00 98.00 269 ASN A CA 1
ATOM 2059 C C . ASN A 1 269 ? -24.718 8.291 14.643 1.00 98.00 269 ASN A C 1
ATOM 2061 O O . ASN A 1 269 ? -23.506 8.420 14.823 1.00 98.00 269 ASN A O 1
ATOM 2065 N N . ARG A 1 270 ? -25.310 8.794 13.549 1.00 97.62 270 ARG A N 1
ATOM 2066 C CA . ARG A 1 270 ? -24.567 9.513 12.491 1.00 97.62 270 ARG A CA 1
ATOM 2067 C C . ARG A 1 270 ? -23.742 10.682 13.027 1.00 97.62 270 ARG A C 1
ATOM 2069 O O . ARG A 1 270 ? -22.585 10.818 12.661 1.00 97.62 270 ARG A O 1
ATOM 2076 N N . ASN A 1 271 ? -24.315 11.478 13.925 1.00 97.38 271 ASN A N 1
ATOM 2077 C CA . ASN A 1 271 ? -23.634 12.601 14.570 1.00 97.38 271 ASN A CA 1
ATOM 2078 C C . ASN A 1 271 ? -22.404 12.162 15.383 1.00 97.38 271 ASN A C 1
ATOM 2080 O O . ASN A 1 271 ? -21.390 12.850 15.363 1.00 97.38 271 ASN A O 1
ATOM 2084 N N . VAL A 1 272 ? -22.478 11.017 16.066 1.00 98.44 272 VAL A N 1
ATOM 2085 C CA . VAL A 1 272 ? -21.353 10.443 16.820 1.00 98.44 272 VAL A CA 1
ATOM 2086 C C . VAL A 1 272 ? -20.243 9.999 15.866 1.00 98.44 272 VAL A C 1
ATOM 2088 O O . VAL A 1 272 ? -19.073 10.262 16.123 1.00 98.44 272 VAL A O 1
ATOM 2091 N N . VAL A 1 273 ? -20.603 9.364 14.745 1.00 98.69 273 VAL A N 1
ATOM 2092 C CA . VAL A 1 273 ? -19.645 8.953 13.705 1.00 98.69 273 VAL A CA 1
ATOM 2093 C C . VAL A 1 273 ? -18.984 10.166 13.049 1.00 98.69 273 VAL A C 1
ATOM 2095 O O . VAL A 1 273 ? -17.765 10.189 12.911 1.00 98.69 273 VAL A O 1
ATOM 2098 N N . ASP A 1 274 ? -19.765 11.186 12.700 1.00 98.62 274 ASP A N 1
ATOM 2099 C CA . ASP A 1 274 ? -19.266 12.432 12.118 1.00 98.62 274 ASP A CA 1
ATOM 2100 C C . ASP A 1 274 ? -18.303 13.147 13.079 1.00 98.62 274 ASP A C 1
ATOM 2102 O O . ASP A 1 274 ? -17.207 13.537 12.675 1.00 98.62 274 ASP A O 1
ATOM 2106 N N . ALA A 1 275 ? -18.662 13.254 14.364 1.00 98.69 275 ALA A N 1
ATOM 2107 C CA . ALA A 1 275 ? -17.791 13.815 15.396 1.00 98.69 275 ALA A CA 1
ATOM 2108 C C . ALA A 1 275 ? -16.494 13.005 15.551 1.00 98.69 275 ALA A C 1
ATOM 2110 O O . ALA A 1 275 ? -15.416 13.587 15.646 1.00 98.69 275 ALA A O 1
ATOM 2111 N N . PHE A 1 276 ? -16.577 11.671 15.521 1.00 98.88 276 PHE A N 1
ATOM 2112 C CA . PHE A 1 276 ? -15.408 10.797 15.625 1.00 98.88 276 PHE A CA 1
ATOM 2113 C C . PHE A 1 276 ? -14.440 11.016 14.457 1.00 98.88 276 PHE A C 1
ATOM 2115 O O . PHE A 1 276 ? -13.250 11.241 14.677 1.00 98.88 276 PHE A O 1
ATOM 2122 N N . VAL A 1 277 ? -14.948 11.029 13.220 1.00 98.75 277 VAL A N 1
ATOM 2123 C CA . VAL A 1 277 ? -14.133 11.281 12.022 1.00 98.75 277 VAL A CA 1
ATOM 2124 C C . VAL A 1 277 ? -13.527 12.686 12.045 1.00 98.75 277 VAL A C 1
ATOM 2126 O O . VAL A 1 277 ? -12.341 12.849 11.754 1.00 98.75 277 VAL A O 1
ATOM 2129 N N . HIS A 1 278 ? -14.300 13.702 12.443 1.00 98.69 278 HIS A N 1
ATOM 2130 C CA . HIS A 1 278 ? -13.796 15.073 12.544 1.00 98.69 278 HIS A CA 1
ATOM 2131 C C . HIS A 1 278 ? -12.658 15.204 13.557 1.00 98.69 278 HIS A C 1
ATOM 2133 O O . HIS A 1 278 ? -11.632 15.823 13.268 1.00 98.69 278 HIS A O 1
ATOM 2139 N N . SER A 1 279 ? -12.817 14.590 14.732 1.00 98.81 279 SER A N 1
ATOM 2140 C CA . SER A 1 279 ? -11.787 14.557 15.769 1.00 98.81 279 SER A CA 1
ATOM 2141 C C . SER A 1 279 ? -10.511 13.867 15.289 1.00 98.81 279 SER A C 1
ATOM 2143 O O . SER A 1 279 ? -9.420 14.347 15.596 1.00 98.81 279 SER A O 1
ATOM 2145 N N . LEU A 1 280 ? -10.617 12.805 14.485 1.00 98.69 280 LEU A N 1
ATOM 2146 C CA . LEU A 1 280 ? -9.449 12.143 13.899 1.00 98.69 280 LEU A CA 1
ATOM 2147 C C . LEU A 1 280 ? -8.723 13.018 12.866 1.00 98.69 280 LEU A C 1
ATOM 2149 O O . LEU A 1 280 ? -7.494 13.052 12.877 1.00 98.69 280 LEU A O 1
ATOM 2153 N N . PHE A 1 281 ? -9.435 13.785 12.029 1.00 98.31 281 PHE A N 1
ATOM 2154 C CA . PHE A 1 281 ? -8.780 14.757 11.138 1.00 98.31 281 PHE A CA 1
ATOM 2155 C C . PHE A 1 281 ? -7.992 15.812 11.919 1.00 98.31 281 PHE A C 1
ATOM 2157 O O . PHE A 1 281 ? -6.834 16.079 11.596 1.00 98.31 281 PHE A O 1
ATOM 2164 N N . LYS A 1 282 ? -8.584 16.362 12.986 1.00 98.31 282 LYS A N 1
ATOM 2165 C CA . LYS A 1 282 ? -7.899 17.321 13.866 1.00 98.31 282 LYS A CA 1
ATOM 2166 C C . LYS A 1 282 ? -6.679 16.695 14.536 1.00 98.31 282 LYS A C 1
ATOM 2168 O O . LYS A 1 282 ? -5.625 17.322 14.602 1.00 98.31 282 LYS A O 1
ATOM 2173 N N . ALA A 1 283 ? -6.812 15.465 15.028 1.00 98.38 283 ALA A N 1
ATOM 2174 C CA . ALA A 1 283 ? -5.718 14.750 15.667 1.00 98.38 283 ALA A CA 1
ATOM 2175 C C . ALA A 1 283 ? -4.554 14.514 14.698 1.00 98.38 283 ALA A C 1
ATOM 2177 O O . ALA A 1 283 ? -3.415 14.778 15.070 1.00 98.38 283 ALA A O 1
ATOM 2178 N N . GLN A 1 284 ? -4.832 14.111 13.454 1.00 96.81 284 GLN A N 1
ATOM 2179 C CA . GLN A 1 284 ? -3.803 13.923 12.428 1.00 96.81 284 GLN A CA 1
ATOM 2180 C C . GLN A 1 284 ? -2.992 15.203 12.168 1.00 96.81 284 GLN A C 1
ATOM 2182 O O . GLN A 1 284 ? -1.767 15.160 12.234 1.00 96.81 284 GLN A O 1
ATOM 2187 N N . GLU A 1 285 ? -3.632 16.361 11.967 1.00 95.00 285 GLU A N 1
ATOM 2188 C CA . GLU A 1 285 ? -2.896 17.625 11.765 1.00 95.00 285 GLU A CA 1
ATOM 2189 C C . GLU A 1 285 ? -2.013 17.993 12.970 1.00 95.00 285 GLU A C 1
ATOM 2191 O O . GLU A 1 285 ? -0.888 18.491 12.821 1.00 95.00 285 GLU A O 1
ATOM 2196 N N . LYS A 1 286 ? -2.508 17.730 14.186 1.00 96.38 286 LYS A N 1
ATOM 2197 C CA . LYS A 1 286 ? -1.768 18.003 15.421 1.00 96.38 286 LYS A CA 1
ATOM 2198 C C . LYS A 1 286 ? -0.570 17.080 15.583 1.00 96.38 286 LYS A C 1
ATOM 2200 O O . LYS A 1 286 ? 0.514 17.587 15.866 1.00 96.38 286 LYS A O 1
ATOM 2205 N N . ILE A 1 287 ? -0.720 15.772 15.370 1.00 97.19 287 ILE A N 1
ATOM 2206 C CA . ILE A 1 287 ? 0.417 14.853 15.497 1.00 97.19 287 ILE A CA 1
ATOM 2207 C C . ILE A 1 287 ? 1.470 15.113 14.422 1.00 97.19 287 ILE A C 1
ATOM 2209 O O . ILE A 1 287 ? 2.648 15.061 14.747 1.00 97.19 287 ILE A O 1
ATOM 2213 N N . THR A 1 288 ? 1.093 15.494 13.194 1.00 93.94 288 THR A N 1
ATOM 2214 C CA . THR A 1 288 ? 2.070 15.884 12.163 1.00 93.94 288 THR A CA 1
ATOM 2215 C C . THR A 1 288 ? 2.925 17.056 12.642 1.00 93.94 288 THR A C 1
ATOM 2217 O O . THR A 1 288 ? 4.152 17.010 12.561 1.00 93.94 288 THR A O 1
ATOM 2220 N N . THR A 1 289 ? 2.290 18.073 13.233 1.00 93.94 289 THR A N 1
ATOM 2221 C CA . THR A 1 289 ? 3.001 19.215 13.827 1.00 93.94 289 THR A CA 1
ATOM 2222 C C . THR A 1 289 ? 3.922 18.768 14.968 1.00 93.94 289 THR A C 1
ATOM 2224 O O . THR A 1 289 ? 5.097 19.130 14.989 1.00 93.94 289 THR A O 1
ATOM 2227 N N . ILE A 1 290 ? 3.420 17.944 15.892 1.00 96.62 290 ILE A N 1
ATOM 2228 C CA . ILE A 1 290 ? 4.184 17.437 17.041 1.00 96.62 290 ILE A CA 1
ATOM 2229 C C . ILE A 1 290 ? 5.405 16.627 16.586 1.00 96.62 290 ILE A C 1
ATOM 2231 O O . ILE A 1 290 ? 6.502 16.836 17.100 1.00 96.62 290 ILE A O 1
ATOM 2235 N N . MET A 1 291 ? 5.227 15.733 15.614 1.00 95.50 291 MET A N 1
ATOM 2236 C CA . MET A 1 291 ? 6.270 14.828 15.129 1.00 95.50 291 MET A CA 1
ATOM 2237 C C . MET A 1 291 ? 7.368 15.549 14.341 1.00 95.50 291 MET A C 1
ATOM 2239 O O . MET A 1 291 ? 8.519 15.109 14.390 1.00 95.50 291 MET A O 1
ATOM 2243 N N . SER A 1 292 ? 7.033 16.667 13.682 1.00 91.56 292 SER A N 1
ATOM 2244 C CA . SER A 1 292 ? 8.003 17.552 13.017 1.00 91.56 292 SER A CA 1
ATOM 2245 C C . SER A 1 292 ? 8.859 18.373 13.990 1.00 91.56 292 SER A C 1
ATOM 2247 O O . SER A 1 292 ? 9.947 18.824 13.637 1.00 91.56 292 SER A O 1
ATOM 2249 N N . GLY A 1 293 ? 8.371 18.575 15.216 1.00 90.81 293 GLY A N 1
ATOM 2250 C CA . GLY A 1 293 ? 9.080 19.305 16.255 1.00 90.81 293 GLY A CA 1
ATOM 2251 C C . GLY A 1 293 ? 10.002 18.413 17.087 1.00 90.81 293 GLY A C 1
ATOM 2252 O O . GLY A 1 293 ? 9.947 17.185 17.064 1.00 90.81 293 GLY A O 1
ATOM 2253 N N . SER A 1 294 ? 10.829 19.057 17.903 1.00 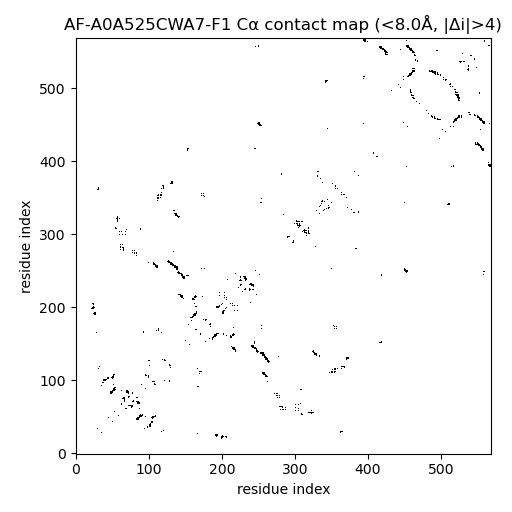81.25 294 SER A N 1
ATOM 2254 C CA . SER A 1 294 ? 11.588 18.416 18.977 1.00 81.25 294 SER A CA 1
ATOM 2255 C C . SER A 1 294 ? 11.081 18.953 20.313 1.00 81.25 294 SER A C 1
ATOM 2257 O O . SER A 1 294 ? 11.136 20.162 20.542 1.00 81.25 294 SER A O 1
ATOM 2259 N N . GLY A 1 295 ? 10.572 18.101 21.205 1.00 91.69 295 GLY A N 1
ATOM 2260 C CA . GLY A 1 295 ? 10.090 18.582 22.498 1.00 91.69 295 GLY A CA 1
ATOM 2261 C C . GLY A 1 295 ? 9.329 17.563 23.336 1.00 91.69 295 GLY A C 1
ATOM 2262 O O . GLY A 1 295 ? 9.144 16.406 22.959 1.00 91.69 295 GLY A O 1
ATOM 2263 N N . ASN A 1 296 ? 8.870 18.034 24.496 1.00 95.25 296 ASN A N 1
ATOM 2264 C CA . ASN A 1 296 ? 8.166 17.226 25.490 1.00 95.25 296 ASN A CA 1
ATOM 2265 C C . ASN A 1 296 ? 6.852 16.634 24.954 1.00 95.25 296 ASN A C 1
ATOM 2267 O O . ASN A 1 296 ? 6.485 15.529 25.336 1.00 95.25 296 ASN A O 1
ATOM 2271 N N . ASP A 1 297 ? 6.162 17.336 24.053 1.00 96.00 297 ASP A N 1
ATOM 2272 C CA . ASP A 1 297 ? 4.897 16.857 23.486 1.00 96.00 297 ASP A CA 1
ATOM 2273 C C . ASP A 1 297 ? 5.105 15.650 22.566 1.00 96.00 297 ASP A C 1
ATOM 2275 O O . ASP A 1 297 ? 4.361 14.676 22.669 1.00 96.00 297 ASP A O 1
ATOM 2279 N N . LYS A 1 298 ? 6.170 15.660 21.748 1.00 97.75 298 LYS A N 1
ATOM 2280 C CA . LYS A 1 298 ? 6.574 14.504 20.934 1.00 97.75 298 LYS A CA 1
ATOM 2281 C C . LYS A 1 298 ? 6.941 13.321 21.819 1.00 97.75 298 LYS A C 1
ATOM 2283 O O . LYS A 1 298 ? 6.431 12.224 21.619 1.00 97.75 298 LYS A O 1
ATOM 2288 N N . LYS A 1 299 ? 7.758 13.561 22.849 1.00 97.38 299 LYS A N 1
ATOM 2289 C CA . LYS A 1 299 ? 8.140 12.526 23.815 1.00 97.38 299 LYS A CA 1
ATOM 2290 C C . LYS A 1 299 ? 6.915 11.895 24.488 1.00 97.38 299 LYS A C 1
ATOM 2292 O O . LYS A 1 299 ? 6.799 10.678 24.495 1.00 97.38 299 LYS A O 1
ATOM 2297 N N . LYS A 1 300 ? 5.978 12.699 25.002 1.00 97.88 300 LYS A N 1
ATOM 2298 C CA . LYS A 1 300 ? 4.745 12.203 25.642 1.00 97.88 300 LYS A CA 1
ATOM 2299 C C . LYS A 1 300 ? 3.865 11.402 24.686 1.00 97.88 300 LYS A C 1
ATOM 2301 O O . LYS A 1 300 ? 3.342 10.362 25.079 1.00 97.88 300 LYS A O 1
ATOM 2306 N N . LEU A 1 301 ? 3.690 11.890 23.455 1.00 98.62 301 LEU A N 1
ATOM 2307 C CA . LEU A 1 301 ? 2.938 11.184 22.419 1.00 98.62 301 LEU A CA 1
ATOM 2308 C C . LEU A 1 301 ? 3.540 9.797 22.178 1.00 98.62 301 LEU A C 1
ATOM 2310 O O . LEU A 1 301 ? 2.825 8.801 22.271 1.00 98.62 301 LEU A O 1
ATOM 2314 N N . LEU A 1 302 ? 4.850 9.733 21.943 1.00 98.62 302 LEU A N 1
ATOM 2315 C CA . LEU A 1 302 ? 5.545 8.483 21.656 1.00 98.62 302 LEU A CA 1
ATOM 2316 C C . LEU A 1 302 ? 5.579 7.536 22.859 1.00 98.62 302 LEU A C 1
ATOM 2318 O O . LEU A 1 302 ? 5.276 6.367 22.682 1.00 98.62 302 LEU A O 1
ATOM 2322 N N . GLU A 1 303 ? 5.835 8.020 24.079 1.00 98.56 303 GLU A N 1
ATOM 2323 C CA . GLU A 1 303 ? 5.780 7.193 25.298 1.00 98.56 303 GLU A CA 1
ATOM 2324 C C . GLU A 1 303 ? 4.397 6.561 25.497 1.00 98.56 303 GLU A C 1
ATOM 2326 O O . GLU A 1 303 ? 4.285 5.366 25.757 1.00 98.56 303 GLU A O 1
ATOM 2331 N N . SER A 1 304 ? 3.326 7.354 25.370 1.00 98.62 304 SER A N 1
ATOM 2332 C CA . SER A 1 304 ? 1.960 6.831 25.511 1.00 98.62 304 SER A CA 1
ATOM 2333 C C . SER A 1 304 ? 1.584 5.868 24.388 1.00 98.62 304 SER A C 1
ATOM 2335 O O . SER A 1 304 ? 0.887 4.886 24.621 1.00 98.62 304 SER A O 1
ATOM 2337 N N . SER A 1 305 ? 2.069 6.124 23.174 1.00 98.69 305 SER A N 1
ATOM 2338 C CA . SER A 1 305 ? 1.846 5.238 22.036 1.00 98.69 305 SER A CA 1
ATOM 2339 C C . SER A 1 305 ? 2.593 3.922 22.221 1.00 98.69 305 SER A C 1
ATOM 2341 O O . SER A 1 305 ? 2.005 2.871 22.008 1.00 98.69 305 SER A O 1
ATOM 2343 N N . ALA A 1 306 ? 3.839 3.961 22.690 1.00 98.62 306 ALA A N 1
ATOM 2344 C CA . ALA A 1 306 ? 4.636 2.778 22.987 1.00 98.62 306 ALA A CA 1
ATOM 2345 C C . ALA A 1 306 ? 3.998 1.937 24.110 1.00 98.62 306 ALA A C 1
ATOM 2347 O O . ALA A 1 306 ? 3.818 0.733 23.955 1.00 98.62 306 ALA A O 1
ATOM 2348 N N . ASP A 1 307 ? 3.529 2.572 25.188 1.00 98.56 307 ASP A N 1
ATOM 2349 C CA . ASP A 1 307 ? 2.789 1.895 26.264 1.00 98.56 307 ASP A CA 1
ATOM 2350 C C . ASP A 1 307 ? 1.495 1.223 25.766 1.00 98.56 307 ASP A C 1
ATOM 2352 O O . ASP A 1 307 ? 1.139 0.126 26.188 1.00 98.56 307 ASP A O 1
ATOM 2356 N N . ILE A 1 308 ? 0.768 1.865 24.848 1.00 98.62 308 ILE A N 1
ATOM 2357 C CA . ILE A 1 308 ? -0.527 1.359 24.378 1.00 98.62 308 ILE A CA 1
ATOM 2358 C C . ILE A 1 308 ? -0.386 0.299 23.275 1.00 98.62 308 ILE A C 1
ATOM 2360 O O . ILE A 1 308 ? -1.178 -0.651 23.246 1.00 98.62 308 ILE A O 1
ATOM 2364 N N . LEU A 1 309 ? 0.569 0.483 22.360 1.00 98.31 309 LEU A N 1
ATOM 2365 C CA . LEU A 1 309 ? 0.745 -0.316 21.141 1.00 98.31 309 LEU A CA 1
ATOM 2366 C C . LEU A 1 309 ? 1.753 -1.455 21.302 1.00 98.31 309 LEU A C 1
ATOM 2368 O O . LEU A 1 309 ? 1.604 -2.481 20.638 1.00 98.31 309 LEU A O 1
ATOM 2372 N N . LEU A 1 310 ? 2.764 -1.263 22.150 1.00 97.06 310 LEU A N 1
ATOM 2373 C CA . LEU A 1 310 ? 3.894 -2.178 22.334 1.00 97.06 310 LEU A CA 1
ATOM 2374 C C . LEU A 1 310 ? 3.979 -2.732 23.762 1.00 97.06 310 LEU A C 1
ATOM 2376 O O . LEU A 1 310 ? 4.809 -3.593 24.024 1.00 97.06 310 LEU A O 1
ATOM 2380 N N . ASP A 1 311 ? 3.138 -2.239 24.680 1.00 97.06 311 ASP A N 1
ATOM 2381 C CA . ASP A 1 311 ? 3.188 -2.534 26.119 1.00 97.06 311 ASP A CA 1
ATOM 2382 C C . ASP A 1 311 ? 4.566 -2.240 26.755 1.00 97.06 311 ASP A C 1
ATOM 2384 O O . ASP A 1 311 ? 4.950 -2.836 27.761 1.00 97.06 311 ASP A O 1
ATOM 2388 N N . ALA A 1 312 ? 5.305 -1.293 26.168 1.00 97.38 312 ALA A N 1
ATOM 2389 C CA . ALA A 1 312 ? 6.640 -0.889 26.595 1.00 97.38 312 ALA A CA 1
ATOM 2390 C C . ALA A 1 312 ? 6.786 0.629 26.443 1.00 97.38 312 ALA A C 1
ATOM 2392 O O . ALA A 1 312 ? 7.119 1.134 25.374 1.00 97.38 312 ALA A O 1
ATOM 2393 N N . LYS A 1 313 ? 6.522 1.386 27.512 1.00 97.31 313 LYS A N 1
ATOM 2394 C CA . LYS A 1 313 ? 6.524 2.861 27.491 1.00 97.31 313 LYS A CA 1
ATOM 2395 C C . LYS A 1 313 ? 7.860 3.458 27.024 1.00 97.31 313 LYS A C 1
ATOM 2397 O O . LYS A 1 313 ? 7.900 4.527 26.417 1.00 97.31 313 LYS A O 1
ATOM 2402 N N . GLU A 1 314 ? 8.955 2.780 27.333 1.00 97.69 314 GLU A N 1
ATOM 2403 C CA . GLU A 1 314 ? 10.325 3.138 26.982 1.00 97.69 314 GLU A CA 1
ATOM 2404 C C . GLU A 1 314 ? 10.676 2.897 25.505 1.00 97.69 314 GLU A C 1
ATOM 2406 O O . GLU A 1 314 ? 11.665 3.461 25.032 1.00 97.69 314 GLU A O 1
ATOM 2411 N N . ALA A 1 315 ? 9.858 2.147 24.755 1.00 97.75 315 ALA A N 1
ATOM 2412 C CA . ALA A 1 315 ? 10.045 1.841 23.332 1.00 97.75 315 ALA A CA 1
ATOM 2413 C C . ALA A 1 315 ? 9.675 3.032 22.416 1.00 97.75 315 ALA A C 1
ATOM 2415 O O . ALA A 1 315 ? 8.950 2.913 21.429 1.00 97.75 315 ALA A O 1
ATOM 2416 N N . ILE A 1 316 ? 10.168 4.227 22.762 1.00 97.50 316 ILE A N 1
ATOM 2417 C CA . ILE A 1 316 ? 9.895 5.498 22.072 1.00 97.50 316 ILE A CA 1
ATOM 2418 C C . ILE A 1 316 ? 10.370 5.443 20.617 1.00 97.50 316 ILE A C 1
ATOM 2420 O O . ILE A 1 316 ? 9.666 5.919 19.729 1.00 97.50 316 ILE A O 1
ATOM 2424 N N . ALA A 1 317 ? 11.555 4.873 20.380 1.00 96.62 317 ALA A N 1
ATOM 2425 C CA . ALA A 1 317 ? 12.130 4.755 19.042 1.00 96.62 317 ALA A CA 1
ATOM 2426 C C . ALA A 1 317 ? 11.307 3.810 18.155 1.00 96.62 317 ALA A C 1
ATOM 2428 O O . ALA A 1 317 ? 11.068 4.128 16.994 1.00 96.62 317 ALA A O 1
ATOM 2429 N N . ASP A 1 318 ? 10.808 2.706 18.712 1.00 96.62 318 ASP A N 1
ATOM 2430 C CA . ASP A 1 318 ? 9.966 1.754 17.983 1.00 96.62 318 ASP A CA 1
ATOM 2431 C C . ASP A 1 318 ? 8.599 2.365 17.656 1.00 96.62 318 ASP A C 1
ATOM 2433 O O . ASP A 1 318 ? 8.117 2.253 16.531 1.00 96.62 318 ASP A O 1
ATOM 2437 N N . ALA A 1 319 ? 7.995 3.101 18.598 1.00 98.06 319 ALA A N 1
ATOM 2438 C CA . ALA A 1 319 ? 6.767 3.853 18.341 1.00 98.06 319 ALA A CA 1
ATOM 2439 C C . ALA A 1 319 ? 6.961 4.959 17.286 1.00 98.06 319 ALA A C 1
ATOM 2441 O O . ALA A 1 319 ? 6.059 5.218 16.486 1.00 98.06 319 ALA A O 1
ATOM 2442 N N . GLU A 1 320 ? 8.129 5.606 17.257 1.00 97.50 320 GLU A N 1
ATOM 2443 C CA . GLU A 1 320 ? 8.482 6.556 16.199 1.00 97.50 320 GLU A CA 1
ATOM 2444 C C . GLU A 1 320 ? 8.674 5.848 14.852 1.00 97.50 320 GLU A C 1
ATOM 2446 O O . GLU A 1 320 ? 8.168 6.338 13.845 1.00 97.50 320 GLU A O 1
ATOM 2451 N N . GLY A 1 321 ? 9.312 4.675 14.832 1.00 96.19 321 GLY A N 1
ATOM 2452 C CA . GLY A 1 321 ? 9.412 3.819 13.648 1.00 96.19 321 GLY A CA 1
ATOM 2453 C C . GLY A 1 321 ? 8.037 3.467 13.079 1.00 96.19 321 GLY A C 1
ATOM 2454 O O . GLY A 1 321 ? 7.766 3.756 11.915 1.00 96.19 321 GLY A O 1
ATOM 2455 N N . LEU A 1 322 ? 7.123 2.984 13.930 1.00 97.12 322 LEU A N 1
ATOM 2456 C CA . LEU A 1 322 ? 5.736 2.706 13.550 1.00 97.12 322 LEU A CA 1
ATOM 2457 C C . LEU A 1 322 ? 5.048 3.927 12.921 1.00 97.12 322 LEU A C 1
ATOM 2459 O O . LEU A 1 322 ? 4.333 3.786 11.930 1.00 97.12 322 LEU A O 1
ATOM 2463 N N . TYR A 1 323 ? 5.239 5.125 13.489 1.00 97.81 323 TYR A N 1
ATOM 2464 C CA . TYR A 1 323 ? 4.700 6.364 12.916 1.00 97.81 323 TYR A CA 1
ATOM 2465 C C . TYR A 1 323 ? 5.272 6.638 11.518 1.00 97.81 323 TYR A C 1
ATOM 2467 O O . TYR A 1 323 ? 4.523 6.988 10.609 1.00 97.81 323 TYR A O 1
ATOM 2475 N N . LEU A 1 324 ? 6.590 6.494 11.348 1.00 95.25 324 LEU A N 1
ATOM 2476 C CA . LEU A 1 324 ? 7.295 6.781 10.094 1.00 95.25 324 LEU A CA 1
ATOM 2477 C C . LEU A 1 324 ? 6.962 5.786 8.975 1.00 95.25 324 LEU A C 1
ATOM 2479 O O . LEU A 1 324 ? 7.044 6.141 7.799 1.00 95.25 324 LEU A O 1
ATOM 2483 N N . ASP A 1 325 ? 6.544 4.575 9.329 1.00 95.19 325 ASP A N 1
ATOM 2484 C CA . ASP A 1 325 ? 6.095 3.550 8.387 1.00 95.19 325 ASP A CA 1
ATOM 2485 C C . ASP A 1 325 ? 4.683 3.802 7.827 1.00 95.19 325 ASP A C 1
ATOM 2487 O O . ASP A 1 325 ? 4.252 3.116 6.889 1.00 95.19 325 ASP A O 1
ATOM 2491 N N . ALA A 1 326 ? 3.967 4.796 8.363 1.00 96.50 326 ALA A N 1
ATOM 2492 C CA . ALA A 1 326 ? 2.586 5.098 8.024 1.00 96.50 326 ALA A CA 1
ATOM 2493 C C . ALA A 1 326 ? 2.427 6.478 7.354 1.00 96.50 326 ALA A C 1
ATOM 2495 O O . ALA A 1 326 ? 2.764 7.521 7.911 1.00 96.50 326 ALA A O 1
ATOM 2496 N N . GLU A 1 327 ? 1.819 6.514 6.164 1.00 95.94 327 GLU A N 1
ATOM 2497 C CA . GLU A 1 327 ? 1.411 7.771 5.525 1.00 95.94 327 GLU A CA 1
ATOM 2498 C C . GLU A 1 327 ? -0.031 8.106 5.927 1.00 95.94 327 GLU A C 1
ATOM 2500 O O . GLU A 1 327 ? -0.982 7.508 5.419 1.00 95.94 327 GLU A O 1
ATOM 2505 N N . PHE A 1 328 ? -0.206 9.070 6.835 1.00 96.75 328 PHE A N 1
ATOM 2506 C CA . PHE A 1 328 ? -1.521 9.516 7.310 1.00 96.75 328 PHE A CA 1
ATOM 2507 C C . PHE A 1 328 ? -2.339 10.157 6.185 1.00 96.75 328 PHE A C 1
ATOM 2509 O O . PHE A 1 328 ? -1.897 11.095 5.525 1.00 96.75 328 PHE A O 1
ATOM 2516 N N . ALA A 1 329 ? -3.563 9.662 5.977 1.00 96.06 329 ALA A N 1
ATOM 2517 C CA . ALA A 1 329 ? -4.392 10.082 4.850 1.00 96.06 329 ALA A CA 1
ATOM 2518 C C . ALA A 1 329 ? -4.889 11.531 4.986 1.00 96.06 329 ALA A C 1
ATOM 2520 O O . ALA A 1 329 ? -5.021 12.242 3.986 1.00 96.06 329 ALA A O 1
ATOM 2521 N N . GLY A 1 330 ? -5.189 11.987 6.206 1.00 94.88 330 GLY A N 1
ATOM 2522 C CA . GLY A 1 330 ? -5.723 13.327 6.422 1.00 94.88 330 GLY A CA 1
ATOM 2523 C C . GLY A 1 330 ? -7.105 13.530 5.804 1.00 94.88 330 GLY A C 1
ATOM 2524 O O . GLY A 1 330 ? -7.722 12.628 5.222 1.00 94.88 330 GLY A O 1
ATOM 2525 N N . TYR A 1 331 ? -7.576 14.769 5.895 1.00 95.56 331 TYR A N 1
ATOM 2526 C CA . TYR A 1 331 ? -8.816 15.216 5.267 1.00 95.56 331 TYR A CA 1
ATOM 2527 C C . TYR A 1 331 ? -8.819 14.979 3.748 1.00 95.56 331 TYR A C 1
ATOM 2529 O O . TYR A 1 331 ? -9.732 14.348 3.209 1.00 95.56 331 TYR A O 1
ATOM 2537 N N . HIS A 1 332 ? -7.762 15.419 3.058 1.00 92.12 332 HIS A N 1
ATOM 2538 C CA . HIS A 1 332 ? -7.654 15.318 1.599 1.00 92.12 332 HIS A CA 1
ATOM 2539 C C . HIS A 1 332 ? -7.539 13.888 1.097 1.00 92.12 332 HIS A C 1
ATOM 2541 O O . HIS A 1 332 ? -8.166 13.546 0.093 1.00 92.12 332 HIS A O 1
ATOM 2547 N N . GLY A 1 333 ? -6.754 13.048 1.776 1.00 94.62 333 GLY A N 1
ATOM 2548 C CA . GLY A 1 333 ? -6.643 11.638 1.423 1.00 94.62 333 GLY A CA 1
ATOM 2549 C C . GLY A 1 333 ? -7.992 10.949 1.547 1.00 94.62 333 GLY A C 1
ATOM 2550 O O . GLY A 1 333 ? -8.401 10.279 0.607 1.00 94.62 333 GLY A O 1
ATOM 2551 N N . ASN A 1 334 ? -8.744 11.219 2.618 1.00 97.75 334 ASN A N 1
ATOM 2552 C CA . ASN A 1 334 ? -10.100 10.698 2.782 1.00 97.75 334 ASN A CA 1
ATOM 2553 C C . ASN A 1 334 ? -11.059 11.206 1.692 1.00 97.75 334 ASN A C 1
ATOM 2555 O O . ASN A 1 334 ? -11.742 10.401 1.059 1.00 97.75 334 ASN A O 1
ATOM 2559 N N . LEU A 1 335 ? -11.079 12.512 1.406 1.00 95.06 335 LEU A N 1
ATOM 2560 C CA . LEU A 1 335 ? -11.900 13.074 0.328 1.00 95.06 335 LEU A CA 1
ATOM 2561 C C . LEU A 1 335 ? -11.585 12.393 -1.016 1.00 95.06 335 LEU A C 1
ATOM 2563 O O . LEU A 1 335 ? -12.485 11.937 -1.723 1.00 95.06 335 LEU A O 1
ATOM 2567 N N . LYS A 1 336 ? -10.299 12.246 -1.349 1.00 94.25 336 LYS A N 1
ATOM 2568 C CA . LYS A 1 336 ? -9.838 11.565 -2.567 1.00 94.25 336 LYS A CA 1
ATOM 2569 C C . LYS A 1 336 ? -10.199 10.075 -2.569 1.00 94.25 336 LYS A C 1
ATOM 2571 O O . LYS A 1 336 ? -10.626 9.555 -3.594 1.00 94.25 336 LYS A O 1
ATOM 2576 N N . PHE A 1 337 ? -10.043 9.388 -1.445 1.00 97.50 337 PHE A N 1
ATOM 2577 C CA . PHE A 1 337 ? -10.235 7.946 -1.319 1.00 97.50 337 PHE A CA 1
ATOM 2578 C C . PHE A 1 337 ? -11.707 7.522 -1.378 1.00 97.50 337 PHE A C 1
ATOM 2580 O O . PHE A 1 337 ? -12.020 6.498 -1.991 1.00 97.50 337 PHE A O 1
ATOM 2587 N N . PHE A 1 338 ? -12.604 8.315 -0.784 1.00 97.56 338 PHE A N 1
ATOM 2588 C CA . PHE A 1 338 ? -14.035 8.015 -0.713 1.00 97.56 338 PHE A CA 1
ATOM 2589 C C . PHE A 1 338 ? -14.864 8.681 -1.822 1.00 97.56 338 PHE A C 1
ATOM 2591 O O . PHE A 1 338 ? -15.813 8.063 -2.301 1.00 97.56 338 PHE A O 1
ATOM 2598 N N . GLN A 1 339 ? -14.534 9.910 -2.246 1.00 95.06 339 GLN A N 1
ATOM 2599 C CA . GLN A 1 339 ? -15.378 10.691 -3.171 1.00 95.06 339 GLN A CA 1
ATOM 2600 C C . GLN A 1 339 ? -14.866 10.706 -4.618 1.00 95.06 339 GLN A C 1
ATOM 2602 O O . GLN A 1 339 ? -15.658 10.833 -5.554 1.00 95.06 339 GLN A O 1
ATOM 2607 N N . ASN A 1 340 ? -13.557 10.550 -4.850 1.00 94.69 340 ASN A N 1
ATOM 2608 C CA . ASN A 1 340 ? -13.017 10.575 -6.210 1.00 94.69 340 ASN A CA 1
ATOM 2609 C C . ASN A 1 340 ? -13.071 9.185 -6.870 1.00 94.69 340 ASN A C 1
ATOM 2611 O O . ASN A 1 340 ? -12.127 8.399 -6.802 1.00 94.69 340 ASN A O 1
ATOM 2615 N N . SER A 1 341 ? -14.157 8.915 -7.597 1.00 94.19 341 SER A N 1
ATOM 2616 C CA . SER A 1 341 ? -14.335 7.669 -8.362 1.00 94.19 341 SER A CA 1
ATOM 2617 C C . SER A 1 341 ? -13.305 7.447 -9.481 1.00 94.19 341 SER A C 1
ATOM 2619 O O . SER A 1 341 ? -13.134 6.310 -9.928 1.00 94.19 341 SER A O 1
ATOM 2621 N N . LYS A 1 342 ? -12.614 8.504 -9.933 1.00 94.44 342 LYS A N 1
ATOM 2622 C CA . LYS A 1 342 ? -11.555 8.432 -10.950 1.00 94.44 342 LYS A CA 1
ATOM 2623 C C . LYS A 1 342 ? -10.188 8.121 -10.359 1.00 94.44 342 LYS A C 1
ATOM 2625 O O . LYS A 1 342 ? -9.328 7.637 -11.084 1.00 94.44 342 LYS A O 1
ATOM 2630 N N . TYR A 1 343 ? -9.978 8.335 -9.059 1.00 94.56 343 TYR A N 1
ATOM 2631 C CA . TYR A 1 343 ? -8.710 7.992 -8.425 1.00 94.56 343 TYR A CA 1
ATOM 2632 C C . TYR A 1 343 ? -8.472 6.470 -8.499 1.00 94.56 343 TYR A C 1
ATOM 2634 O O . TYR A 1 343 ? -9.282 5.726 -7.945 1.00 94.56 343 TYR A O 1
ATOM 2642 N N . PRO A 1 344 ? -7.386 5.968 -9.125 1.00 95.62 344 PRO A N 1
ATOM 2643 C CA . PRO A 1 344 ? -7.227 4.528 -9.357 1.00 95.62 344 PRO A CA 1
ATOM 2644 C C . PRO A 1 344 ? -7.122 3.683 -8.086 1.00 95.62 344 PRO A C 1
ATOM 2646 O O . PRO A 1 344 ? -7.421 2.495 -8.120 1.00 95.62 344 PRO A O 1
ATOM 2649 N N . ARG A 1 345 ? -6.738 4.292 -6.957 1.00 96.81 345 ARG A N 1
ATOM 2650 C CA . ARG A 1 345 ? -6.610 3.621 -5.653 1.00 96.81 345 ARG A CA 1
ATOM 2651 C C . ARG A 1 345 ? -7.684 4.078 -4.659 1.00 96.81 345 ARG A C 1
ATOM 2653 O O . ARG A 1 345 ? -7.433 4.165 -3.463 1.00 96.81 345 ARG A O 1
ATOM 2660 N N . ASN A 1 346 ? -8.874 4.423 -5.155 1.00 97.50 346 ASN A N 1
ATOM 2661 C CA . ASN A 1 346 ? -10.035 4.684 -4.301 1.00 97.50 346 ASN A CA 1
ATOM 2662 C C . ASN A 1 346 ? -10.565 3.394 -3.657 1.00 97.50 346 ASN A C 1
ATOM 2664 O O . ASN A 1 346 ? -10.282 2.285 -4.119 1.00 97.50 346 ASN A O 1
ATOM 2668 N N . ILE A 1 347 ? -11.399 3.547 -2.630 1.00 98.19 347 ILE A N 1
ATOM 2669 C CA . ILE A 1 347 ? -11.885 2.426 -1.823 1.00 98.19 347 ILE A CA 1
ATOM 2670 C C . ILE A 1 347 ? -12.602 1.335 -2.634 1.00 98.19 347 ILE A C 1
ATOM 2672 O O . ILE A 1 347 ? -12.380 0.146 -2.405 1.00 98.19 347 ILE A O 1
ATOM 2676 N N . ASN A 1 348 ? -13.426 1.709 -3.620 1.00 97.75 348 ASN A N 1
ATOM 2677 C CA . ASN A 1 348 ? -14.169 0.740 -4.428 1.00 97.75 348 ASN A CA 1
ATOM 2678 C C . ASN A 1 348 ? -13.235 -0.079 -5.317 1.00 97.75 348 ASN A C 1
ATOM 2680 O O . ASN A 1 348 ? -13.481 -1.267 -5.522 1.00 97.75 348 ASN A O 1
ATOM 2684 N N . LYS A 1 349 ? -12.172 0.544 -5.842 1.00 97.25 349 LYS A N 1
ATOM 2685 C CA . LYS A 1 349 ? -11.165 -0.141 -6.659 1.00 97.25 349 LYS A CA 1
ATOM 2686 C C . LYS A 1 349 ? -10.381 -1.144 -5.824 1.00 97.25 349 LYS A C 1
ATOM 2688 O O . LYS A 1 349 ? -10.393 -2.320 -6.173 1.00 97.25 349 LYS A O 1
ATOM 2693 N N . LEU A 1 350 ? -9.842 -0.720 -4.677 1.00 98.19 350 LEU A N 1
ATOM 2694 C CA . LEU A 1 350 ? -9.130 -1.617 -3.760 1.00 98.19 350 LEU A CA 1
ATOM 2695 C C . LEU A 1 350 ? -9.993 -2.805 -3.320 1.00 98.19 350 LEU A C 1
ATOM 2697 O O . LEU A 1 350 ? -9.571 -3.953 -3.419 1.00 98.19 350 LEU A O 1
ATOM 2701 N N . ALA A 1 351 ? -11.229 -2.544 -2.885 1.00 98.12 351 ALA A N 1
ATOM 2702 C CA . ALA A 1 351 ? -12.120 -3.606 -2.434 1.00 98.12 351 ALA A CA 1
ATOM 2703 C C . ALA A 1 351 ? -12.519 -4.558 -3.571 1.00 98.12 351 ALA A C 1
ATOM 2705 O O . ALA A 1 351 ? -12.683 -5.755 -3.344 1.00 98.12 351 ALA A O 1
ATOM 2706 N N . SER A 1 352 ? -12.682 -4.054 -4.799 1.00 97.56 352 SER A N 1
ATOM 2707 C CA . SER A 1 352 ? -13.001 -4.899 -5.958 1.00 97.56 352 SER A CA 1
ATOM 2708 C C . SER A 1 352 ? -11.819 -5.781 -6.358 1.00 97.56 352 SER A C 1
ATOM 2710 O O . SER A 1 352 ? -12.022 -6.962 -6.642 1.00 97.56 352 SER A O 1
ATOM 2712 N N . GLU A 1 353 ? -10.601 -5.233 -6.352 1.00 96.69 353 GLU A N 1
ATOM 2713 C CA . GLU A 1 353 ? -9.360 -5.979 -6.595 1.00 96.69 353 GLU A CA 1
ATOM 2714 C C . GLU A 1 353 ? -9.191 -7.095 -5.556 1.00 96.69 353 GLU A C 1
ATOM 2716 O O . GLU A 1 353 ? -9.112 -8.268 -5.924 1.00 96.69 353 GLU A O 1
ATOM 2721 N N . ALA A 1 354 ? -9.250 -6.752 -4.264 1.00 97.31 354 ALA A N 1
ATOM 2722 C CA . ALA A 1 354 ? -9.106 -7.708 -3.170 1.00 97.31 354 ALA A CA 1
ATOM 2723 C C . ALA A 1 354 ? -10.163 -8.822 -3.237 1.00 97.31 354 ALA A C 1
ATOM 2725 O O . ALA A 1 354 ? -9.822 -10.004 -3.252 1.00 97.31 354 ALA A O 1
ATOM 2726 N N . GLN A 1 355 ? -11.452 -8.477 -3.357 1.00 97.81 355 GLN A N 1
ATOM 2727 C CA . GLN A 1 355 ? -12.516 -9.485 -3.409 1.00 97.81 355 GLN A CA 1
ATOM 2728 C C . GLN A 1 355 ? -12.422 -10.394 -4.642 1.00 97.81 355 GLN A C 1
ATOM 2730 O O . GLN A 1 355 ? -12.723 -11.585 -4.543 1.00 97.81 355 GLN A O 1
ATOM 2735 N N . SER A 1 356 ? -11.996 -9.867 -5.796 1.00 96.38 356 SER A N 1
ATOM 2736 C CA . SER A 1 356 ? -11.811 -10.671 -7.014 1.00 96.38 356 SER A CA 1
ATOM 2737 C C . SER A 1 356 ? -10.686 -11.694 -6.838 1.00 96.38 356 SER A C 1
ATOM 2739 O O . SER A 1 356 ? -10.858 -12.876 -7.161 1.00 96.38 356 SER A O 1
ATOM 2741 N N . SER A 1 357 ? -9.566 -11.271 -6.251 1.00 94.62 357 SER A N 1
ATOM 2742 C CA . SER A 1 357 ? -8.450 -12.157 -5.918 1.00 94.62 357 SER A CA 1
ATOM 2743 C C . SER A 1 357 ? -8.841 -13.197 -4.868 1.00 94.62 357 SER A C 1
ATOM 2745 O O . SER A 1 357 ? -8.594 -14.386 -5.060 1.00 94.62 357 SER A O 1
ATOM 2747 N N . PHE A 1 358 ? -9.529 -12.792 -3.797 1.00 95.88 358 PHE A N 1
ATOM 2748 C CA . PHE A 1 358 ? -9.939 -13.691 -2.712 1.00 95.88 358 PHE A CA 1
ATOM 2749 C C . PHE A 1 358 ? -10.974 -14.722 -3.148 1.00 95.88 358 PHE A C 1
ATOM 2751 O O . PHE A 1 358 ? -10.927 -15.867 -2.698 1.00 95.88 358 PHE A O 1
ATOM 2758 N N . LYS A 1 359 ? -11.863 -14.355 -4.077 1.00 95.62 359 LYS A N 1
ATOM 2759 C CA . LYS A 1 359 ? -12.754 -15.314 -4.733 1.00 95.62 359 LYS A CA 1
ATOM 2760 C C . LYS A 1 359 ? -11.964 -16.360 -5.520 1.00 95.62 359 LYS A C 1
ATOM 2762 O O . LYS A 1 359 ? -12.282 -17.544 -5.465 1.00 95.62 359 LYS A O 1
ATOM 2767 N N . THR A 1 360 ? -10.914 -15.936 -6.220 1.00 92.00 360 THR A N 1
ATOM 2768 C CA . THR A 1 360 ? -10.071 -16.828 -7.032 1.00 92.00 360 THR A CA 1
ATOM 2769 C C . THR A 1 360 ? -9.309 -17.852 -6.181 1.00 92.00 360 THR A C 1
ATOM 2771 O O . THR A 1 360 ? -9.145 -18.987 -6.619 1.00 92.00 360 THR A O 1
ATOM 2774 N N . ILE A 1 361 ? -8.902 -17.495 -4.955 1.00 91.12 361 ILE A N 1
ATOM 2775 C CA . ILE A 1 361 ? -8.248 -18.416 -3.994 1.00 91.12 361 ILE A CA 1
ATOM 2776 C C . ILE A 1 361 ? -9.209 -19.139 -3.055 1.00 91.12 361 ILE A C 1
ATOM 2778 O O . ILE A 1 361 ? -8.765 -19.802 -2.125 1.00 91.12 361 ILE A O 1
ATOM 2782 N N . GLY A 1 362 ? -10.520 -19.016 -3.267 1.00 93.38 362 GLY A N 1
ATOM 2783 C CA . GLY A 1 362 ? -11.512 -19.716 -2.453 1.00 93.38 362 GLY A CA 1
ATOM 2784 C C . GLY A 1 362 ? -11.671 -19.182 -1.028 1.00 93.38 362 GLY A C 1
ATOM 2785 O O . GLY A 1 362 ? -12.315 -19.839 -0.217 1.00 93.38 362 GLY A O 1
ATOM 2786 N N . LEU A 1 363 ? -11.145 -17.990 -0.719 1.00 95.50 363 LEU A N 1
ATOM 2787 C CA . LEU A 1 363 ? -11.378 -17.301 0.559 1.00 95.50 363 LEU A CA 1
ATOM 2788 C C . LEU A 1 363 ? -12.706 -16.526 0.575 1.00 95.50 363 LEU A C 1
ATOM 2790 O O . LEU A 1 363 ? -13.194 -16.173 1.646 1.00 95.50 363 LEU A O 1
ATOM 2794 N N . LEU A 1 364 ? -13.313 -16.308 -0.595 1.00 96.56 364 LEU A N 1
ATOM 2795 C CA . LEU A 1 364 ? -14.675 -15.795 -0.767 1.00 96.56 364 LEU A CA 1
ATOM 2796 C C . LEU A 1 364 ? -15.443 -16.656 -1.774 1.00 96.56 364 LEU A C 1
ATOM 2798 O O . LEU A 1 364 ? -14.882 -17.088 -2.778 1.00 96.56 364 LEU A O 1
ATOM 2802 N N . ALA A 1 365 ? -16.746 -16.848 -1.566 1.00 95.94 365 ALA A N 1
ATOM 2803 C CA . ALA A 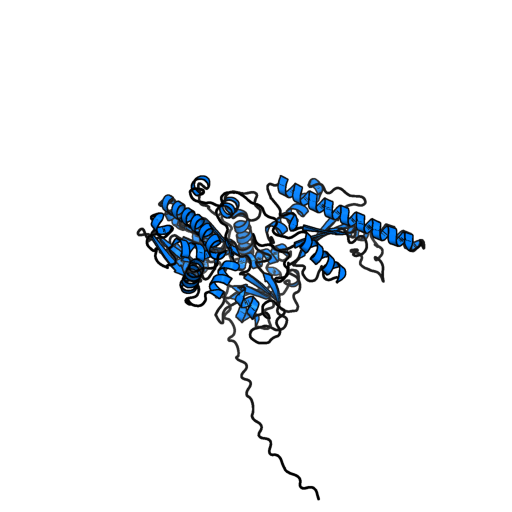1 365 ? -17.605 -17.475 -2.578 1.00 95.94 365 ALA A CA 1
ATOM 2804 C C . ALA A 1 365 ? -18.098 -16.464 -3.634 1.00 95.94 365 ALA A C 1
ATOM 2806 O O . ALA A 1 365 ? -18.275 -16.789 -4.811 1.00 95.94 365 ALA A O 1
ATOM 2807 N N . SER A 1 366 ? -18.309 -15.213 -3.223 1.00 94.81 366 SER A N 1
ATOM 2808 C CA . SER A 1 366 ? -18.860 -14.146 -4.062 1.00 94.81 366 SER A CA 1
ATOM 2809 C C . SER A 1 366 ? -18.334 -12.778 -3.649 1.00 94.81 366 SER A C 1
ATOM 2811 O O . SER A 1 366 ? -17.983 -12.570 -2.491 1.00 94.81 366 SER A O 1
ATOM 2813 N N . THR A 1 367 ? -18.343 -11.828 -4.583 1.00 96.38 367 THR A N 1
ATOM 2814 C CA . THR A 1 367 ? -18.048 -10.423 -4.291 1.00 96.38 367 THR A CA 1
ATOM 2815 C C . THR A 1 367 ? -19.300 -9.699 -3.790 1.00 96.38 367 THR A C 1
ATOM 2817 O O . THR A 1 367 ? -20.432 -10.112 -4.040 1.00 96.38 367 THR A O 1
ATOM 2820 N N . SER A 1 368 ? -19.102 -8.612 -3.055 1.00 94.81 368 SER A N 1
ATOM 2821 C CA . SER A 1 368 ? -20.139 -7.752 -2.498 1.00 94.81 368 SER A CA 1
ATOM 2822 C C . SER A 1 368 ? -19.768 -6.285 -2.681 1.00 94.81 368 SER A C 1
ATOM 2824 O O . SER A 1 368 ? -18.598 -5.903 -2.620 1.00 94.81 368 SER A O 1
ATOM 2826 N N . LYS A 1 369 ? -20.779 -5.434 -2.863 1.00 94.56 369 LYS A N 1
ATOM 2827 C CA . LYS A 1 369 ? -20.575 -3.985 -2.861 1.00 94.56 369 LYS A CA 1
ATOM 2828 C C . LYS A 1 369 ? -20.200 -3.523 -1.450 1.00 94.56 369 LYS A C 1
ATOM 2830 O O . LYS A 1 369 ? -20.842 -3.920 -0.478 1.00 94.56 369 LYS A O 1
ATOM 2835 N N . ILE A 1 370 ? -19.198 -2.658 -1.351 1.00 95.50 370 ILE A N 1
ATOM 2836 C CA . ILE A 1 370 ? -18.861 -1.979 -0.098 1.00 95.50 370 ILE A CA 1
ATOM 2837 C C . ILE A 1 370 ? -19.785 -0.779 0.139 1.00 95.50 370 ILE A C 1
ATOM 2839 O O . ILE A 1 370 ? -20.259 -0.143 -0.804 1.00 95.50 370 ILE A O 1
ATOM 2843 N N . THR A 1 371 ? -20.047 -0.468 1.407 1.00 97.88 371 THR A N 1
ATOM 2844 C CA . THR A 1 371 ? -20.863 0.688 1.801 1.00 97.88 371 THR A CA 1
ATOM 2845 C C . THR A 1 371 ? -19.984 1.713 2.496 1.00 97.88 371 THR A C 1
ATOM 2847 O O . THR A 1 371 ? -19.284 1.380 3.445 1.00 97.88 371 THR A O 1
ATOM 2850 N N . THR A 1 372 ? -20.027 2.962 2.048 1.00 98.12 372 THR A N 1
ATOM 2851 C CA . THR A 1 372 ? -19.280 4.072 2.650 1.00 98.12 372 THR A CA 1
ATOM 2852 C C . THR A 1 372 ? -20.239 5.021 3.355 1.00 98.12 372 THR A C 1
ATOM 2854 O O . THR A 1 372 ? -21.398 5.159 2.953 1.00 98.12 372 THR A O 1
ATOM 2857 N N . ALA A 1 373 ? -19.770 5.690 4.402 1.00 97.69 373 ALA A N 1
ATOM 2858 C CA . ALA A 1 373 ? -20.539 6.739 5.049 1.00 97.69 373 ALA A CA 1
ATOM 2859 C C . ALA A 1 373 ? -20.725 7.942 4.114 1.00 97.69 373 ALA A C 1
ATOM 2861 O O . ALA A 1 373 ? -19.839 8.301 3.338 1.00 97.69 373 ALA A O 1
ATOM 2862 N N . ASN A 1 374 ? -21.890 8.580 4.207 1.00 95.12 374 ASN A N 1
ATOM 2863 C CA . ASN A 1 374 ? -22.174 9.832 3.514 1.00 95.12 374 ASN A CA 1
ATOM 2864 C C . ASN A 1 374 ? -21.714 11.016 4.375 1.00 95.12 374 ASN A C 1
ATOM 2866 O O . ASN A 1 374 ? -22.540 11.668 5.014 1.00 95.12 374 ASN A O 1
ATOM 2870 N N . ILE A 1 375 ? -20.399 11.218 4.455 1.00 95.69 375 ILE A N 1
ATOM 2871 C CA . ILE A 1 375 ? -19.780 12.294 5.237 1.00 95.69 375 ILE A CA 1
ATOM 2872 C C . ILE A 1 375 ? -19.872 13.616 4.469 1.00 95.69 375 ILE A C 1
ATOM 2874 O O . ILE A 1 375 ? -19.474 13.696 3.306 1.00 95.69 375 ILE A O 1
ATOM 2878 N N . ASP A 1 376 ? -20.342 14.671 5.136 1.00 95.50 376 ASP A N 1
ATOM 2879 C CA . ASP A 1 376 ? -20.274 16.040 4.619 1.00 95.50 376 ASP A CA 1
ATOM 2880 C C . ASP A 1 376 ? -18.856 16.594 4.817 1.00 95.50 376 ASP A C 1
ATOM 2882 O O . ASP A 1 376 ? -18.547 17.254 5.812 1.00 95.50 376 ASP A O 1
ATOM 2886 N N . TYR A 1 377 ? -17.973 16.308 3.860 1.00 94.00 377 TYR A N 1
ATOM 2887 C CA . TYR A 1 377 ? -16.580 16.750 3.912 1.00 94.00 377 TYR A CA 1
ATOM 2888 C C . TYR A 1 377 ? -16.435 18.275 3.980 1.00 94.00 377 TYR A C 1
ATOM 2890 O O . TYR A 1 377 ? -15.447 18.753 4.525 1.00 94.00 377 TYR A O 1
ATOM 2898 N N . LYS A 1 378 ? -17.407 19.065 3.513 1.00 93.19 378 LYS A N 1
ATOM 2899 C CA . LYS A 1 378 ? -17.332 20.525 3.648 1.00 93.19 378 LYS A CA 1
ATOM 2900 C C . LYS A 1 378 ? -17.458 20.949 5.112 1.00 93.19 378 LYS A C 1
ATOM 2902 O O . LYS A 1 378 ? -16.735 21.825 5.568 1.00 93.19 378 LYS A O 1
ATOM 2907 N N . ARG A 1 379 ? -18.337 20.300 5.884 1.00 93.56 379 ARG A N 1
ATOM 2908 C CA . ARG A 1 379 ? -18.425 20.536 7.338 1.00 93.56 379 ARG A CA 1
ATOM 2909 C C . ARG A 1 379 ? -17.169 20.084 8.075 1.00 93.56 379 ARG A C 1
ATOM 2911 O O . ARG A 1 379 ? -16.782 20.720 9.052 1.00 93.56 379 ARG A O 1
ATOM 2918 N N . MET A 1 380 ? -16.528 19.020 7.594 1.00 94.75 380 MET A N 1
ATOM 2919 C CA . MET A 1 380 ? -15.312 18.478 8.205 1.00 94.75 380 MET A CA 1
ATOM 2920 C C . MET A 1 380 ? -14.098 19.415 8.094 1.00 94.75 380 MET A C 1
ATOM 2922 O O . MET A 1 380 ? -13.153 19.241 8.855 1.00 94.75 380 MET A O 1
ATOM 2926 N N . GLU A 1 381 ? -14.129 20.437 7.230 1.00 93.38 381 GLU A N 1
ATOM 2927 C CA . GLU A 1 381 ? -13.081 21.472 7.154 1.00 93.38 381 GLU A CA 1
ATOM 2928 C C . GLU A 1 381 ? -12.995 22.333 8.424 1.00 93.38 381 GLU A C 1
ATOM 2930 O O . GLU A 1 381 ? -11.966 22.950 8.694 1.00 93.38 381 GLU A O 1
ATOM 2935 N N . ALA A 1 382 ? -14.067 22.397 9.221 1.00 93.94 382 ALA A N 1
ATOM 2936 C CA . ALA A 1 382 ? -14.146 23.300 10.360 1.00 93.94 382 ALA A CA 1
ATOM 2937 C C . ALA A 1 382 ? -13.025 23.045 11.388 1.00 93.94 382 ALA A C 1
ATOM 2939 O O . ALA A 1 382 ? -12.978 22.004 12.043 1.00 93.94 382 ALA A O 1
ATOM 2940 N N . GLY A 1 383 ? -12.146 24.031 11.580 1.00 91.69 383 GLY A N 1
ATOM 2941 C CA . GLY A 1 383 ? -11.032 23.950 12.529 1.00 91.69 383 GLY A CA 1
ATOM 2942 C C . GLY A 1 383 ? -9.820 23.152 12.039 1.00 91.69 383 GLY A C 1
ATOM 2943 O O . GLY A 1 383 ? -8.911 22.932 12.837 1.00 91.69 383 GLY A O 1
ATOM 2944 N N . LEU A 1 384 ? -9.804 22.738 10.768 1.00 93.50 384 LEU A N 1
ATOM 2945 C CA . LEU A 1 384 ? -8.619 22.205 10.098 1.00 93.50 384 LEU A CA 1
ATOM 2946 C C . LEU A 1 384 ? -7.806 23.344 9.474 1.00 93.50 384 LEU A C 1
ATOM 2948 O O . LEU A 1 384 ? -8.372 24.338 9.014 1.00 93.50 384 LEU A O 1
ATOM 2952 N N . VAL A 1 385 ? -6.482 23.202 9.458 1.00 87.88 385 VAL A N 1
ATOM 2953 C CA . VAL A 1 385 ? -5.560 24.208 8.899 1.00 87.88 385 VAL A CA 1
ATOM 2954 C C . VAL A 1 385 ? -4.973 23.797 7.549 1.00 87.88 385 VAL A C 1
ATOM 2956 O O . VAL A 1 385 ? -4.637 24.662 6.744 1.00 87.88 385 VAL A O 1
ATOM 2959 N N . ASN A 1 386 ? -4.910 22.496 7.252 1.00 78.69 386 ASN A N 1
ATOM 2960 C CA . ASN A 1 386 ? -4.310 21.948 6.035 1.00 78.69 386 ASN A CA 1
ATOM 2961 C C . ASN A 1 386 ? -5.381 21.539 5.007 1.00 78.69 386 ASN A C 1
ATOM 2963 O O . ASN A 1 386 ? -5.339 20.457 4.420 1.00 78.69 386 ASN A O 1
ATOM 2967 N N . THR A 1 387 ? -6.359 22.417 4.759 1.00 75.50 387 THR A N 1
ATOM 2968 C CA . THR A 1 387 ? -7.456 22.184 3.796 1.00 75.50 387 THR A CA 1
ATOM 2969 C C . THR A 1 387 ? -7.116 22.602 2.362 1.00 75.50 387 THR A C 1
ATOM 2971 O O . THR A 1 387 ? -7.877 22.319 1.441 1.00 75.50 387 THR A O 1
ATOM 2974 N N . ALA A 1 388 ? -5.937 23.177 2.112 1.00 66.25 388 ALA A N 1
ATOM 2975 C CA . ALA A 1 388 ? -5.456 23.440 0.756 1.00 66.25 388 ALA A CA 1
ATOM 2976 C C . ALA A 1 388 ? -4.889 22.164 0.106 1.00 66.25 388 ALA A C 1
ATOM 2978 O O . ALA A 1 388 ? -4.064 21.469 0.697 1.00 66.25 388 ALA A O 1
ATOM 2979 N N . LYS A 1 389 ? -5.309 21.855 -1.128 1.00 64.75 389 LYS A N 1
ATOM 2980 C CA . LYS A 1 389 ? -4.738 20.752 -1.911 1.00 64.75 389 LYS A CA 1
ATOM 2981 C C . LYS A 1 389 ? -3.361 21.173 -2.432 1.00 64.75 389 LYS A C 1
ATOM 2983 O O . LYS A 1 389 ? -3.286 22.011 -3.327 1.00 64.75 389 LYS A O 1
ATOM 2988 N N . VAL A 1 390 ? -2.290 20.575 -1.915 1.00 60.53 390 VAL A N 1
ATOM 2989 C CA . VAL A 1 390 ? -0.929 20.810 -2.419 1.00 60.53 390 VAL A CA 1
ATOM 2990 C C . VAL A 1 390 ? -0.377 19.504 -2.983 1.00 60.53 390 VAL A C 1
ATOM 2992 O O . VAL A 1 390 ? -0.036 18.587 -2.244 1.00 60.53 390 VAL A O 1
ATOM 2995 N N . GLU A 1 391 ? -0.326 19.396 -4.309 1.00 66.75 391 GLU A N 1
ATOM 2996 C CA . GLU A 1 391 ? 0.392 18.311 -4.982 1.00 66.75 391 GLU A CA 1
ATOM 2997 C C . GLU A 1 391 ? 1.863 18.716 -5.103 1.00 66.75 391 GLU A C 1
ATOM 2999 O O . GLU A 1 391 ? 2.204 19.610 -5.875 1.00 66.75 391 GLU A O 1
ATOM 3004 N N . GLN A 1 392 ? 2.727 18.084 -4.306 1.00 67.81 392 GLN A N 1
ATOM 3005 C CA . GLN A 1 392 ? 4.176 18.254 -4.397 1.00 67.81 392 GLN A CA 1
ATOM 3006 C C . GLN A 1 392 ? 4.804 17.077 -5.154 1.00 67.81 392 GLN A C 1
ATOM 3008 O O . GLN A 1 392 ? 4.356 15.938 -4.979 1.00 67.81 392 GLN A O 1
ATOM 3013 N N . PRO A 1 393 ? 5.845 17.318 -5.973 1.00 79.44 393 PRO A N 1
ATOM 3014 C CA . PRO A 1 393 ? 6.627 16.244 -6.574 1.00 79.44 393 PRO A CA 1
ATOM 3015 C C . PRO A 1 393 ? 7.261 15.364 -5.491 1.00 79.44 393 PRO A C 1
ATOM 3017 O O . PRO A 1 393 ? 7.980 15.871 -4.631 1.00 79.44 393 PRO A O 1
ATOM 3020 N N . LYS A 1 394 ? 7.049 14.049 -5.565 1.00 82.44 394 LYS A N 1
ATOM 3021 C CA . LYS A 1 394 ? 7.620 13.068 -4.627 1.00 82.44 394 LYS A CA 1
ATOM 3022 C C . LYS A 1 394 ? 9.082 12.755 -4.919 1.00 82.44 394 LYS A C 1
ATOM 3024 O O . LYS A 1 394 ? 9.814 12.291 -4.051 1.00 82.44 394 LYS A O 1
ATOM 3029 N N . PHE A 1 395 ? 9.515 12.997 -6.153 1.00 84.31 395 PHE A N 1
ATOM 3030 C CA . PHE A 1 395 ? 10.889 12.749 -6.581 1.00 84.31 395 PHE A CA 1
ATOM 3031 C C . PHE A 1 395 ? 11.621 14.033 -6.960 1.00 84.31 395 PHE A C 1
ATOM 3033 O O . PHE A 1 395 ? 11.088 14.898 -7.667 1.00 84.31 395 PHE A O 1
ATOM 3040 N N . ASP A 1 396 ? 12.885 14.119 -6.548 1.00 85.38 396 ASP A N 1
ATOM 3041 C CA . ASP A 1 396 ? 13.818 15.137 -7.014 1.00 85.38 396 ASP A CA 1
ATOM 3042 C C . ASP A 1 396 ? 14.313 14.787 -8.424 1.00 85.38 396 ASP A C 1
ATOM 3044 O O . ASP A 1 396 ? 15.123 13.878 -8.615 1.00 85.38 396 ASP A O 1
ATOM 3048 N N . LYS A 1 397 ? 13.838 15.532 -9.428 1.00 84.75 397 LYS A N 1
ATOM 3049 C CA . LYS A 1 397 ? 14.141 15.282 -10.847 1.00 84.75 397 LYS A CA 1
ATOM 3050 C C . LYS A 1 397 ? 15.642 15.237 -11.149 1.00 84.75 397 LYS A C 1
ATOM 3052 O O . LYS A 1 397 ? 16.066 14.448 -11.993 1.00 84.75 397 LYS A O 1
ATOM 3057 N N . THR A 1 398 ? 16.443 16.062 -10.474 1.00 84.50 398 THR A N 1
ATOM 3058 C CA . THR A 1 398 ? 17.895 16.115 -10.689 1.00 84.50 398 THR A CA 1
ATOM 3059 C C . THR A 1 398 ? 18.547 14.834 -10.185 1.00 84.50 398 THR A C 1
ATOM 3061 O O . THR A 1 398 ? 19.381 14.239 -10.870 1.00 84.50 398 THR A O 1
ATOM 3064 N N . GLN A 1 399 ? 18.124 14.364 -9.014 1.00 84.81 399 GLN A N 1
ATOM 3065 C CA . GLN A 1 399 ? 18.651 13.135 -8.434 1.00 84.81 399 GLN A CA 1
ATOM 3066 C C . GLN A 1 399 ? 18.166 11.887 -9.174 1.00 84.81 399 GLN A C 1
ATOM 3068 O O . GLN A 1 399 ? 18.963 10.979 -9.407 1.00 84.81 399 GLN A O 1
ATOM 3073 N N . VAL A 1 400 ? 16.907 11.870 -9.627 1.00 85.25 400 VAL A N 1
ATOM 3074 C CA . VAL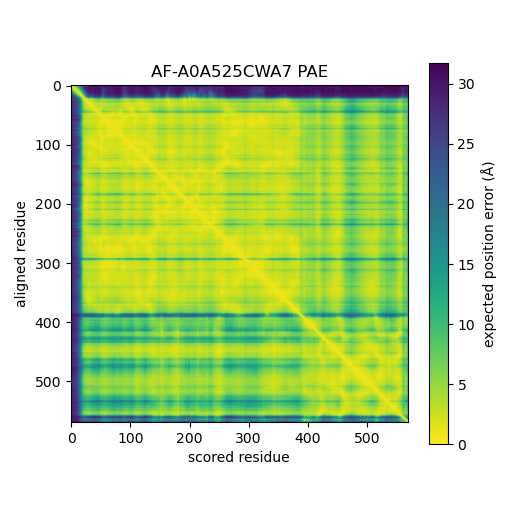 A 1 400 ? 16.370 10.824 -10.512 1.00 85.25 400 VAL A CA 1
ATOM 3075 C C . VAL A 1 400 ? 17.258 10.675 -11.746 1.00 85.25 400 VAL A C 1
ATOM 3077 O O . VAL A 1 400 ? 17.721 9.576 -12.053 1.00 85.25 400 VAL A O 1
ATOM 3080 N N . ALA A 1 401 ? 17.552 11.784 -12.433 1.00 83.94 401 ALA A N 1
ATOM 3081 C CA . ALA A 1 401 ? 18.392 11.768 -13.627 1.00 83.94 401 ALA A CA 1
ATOM 3082 C C . ALA A 1 401 ? 19.815 11.263 -13.335 1.00 83.94 401 ALA A C 1
ATOM 3084 O O . ALA A 1 401 ? 20.374 10.501 -14.131 1.00 83.94 401 ALA A O 1
ATOM 3085 N N . ALA A 1 402 ? 20.390 11.643 -12.189 1.00 84.62 402 ALA A N 1
ATOM 3086 C CA . ALA A 1 402 ? 21.714 11.197 -11.762 1.00 84.62 402 ALA A CA 1
ATOM 3087 C C . ALA A 1 402 ? 21.756 9.689 -11.460 1.00 84.62 402 ALA A C 1
ATOM 3089 O O . ALA A 1 402 ? 22.668 9.000 -11.922 1.00 84.62 402 ALA A O 1
ATOM 3090 N N . VAL A 1 403 ? 20.763 9.160 -10.737 1.00 83.06 403 VAL A N 1
ATOM 3091 C CA . VAL A 1 403 ? 20.663 7.725 -10.427 1.00 83.06 403 VAL A CA 1
ATOM 3092 C C . VAL A 1 403 ? 20.463 6.908 -11.697 1.00 83.06 403 VAL A C 1
ATOM 3094 O O . VAL A 1 403 ? 21.199 5.949 -11.923 1.00 83.06 403 VAL A O 1
ATOM 3097 N N . VAL A 1 404 ? 19.548 7.322 -12.577 1.00 84.12 404 VAL A N 1
ATOM 3098 C CA . VAL A 1 404 ? 19.322 6.640 -13.859 1.00 84.12 404 VAL A CA 1
ATOM 3099 C C . VAL A 1 404 ? 20.585 6.648 -14.720 1.00 84.12 404 VAL A C 1
ATOM 3101 O O . VAL A 1 404 ? 20.960 5.611 -15.264 1.00 84.12 404 VAL A O 1
ATOM 3104 N N . SER A 1 405 ? 21.287 7.782 -14.806 1.00 84.25 405 SER A N 1
ATOM 3105 C CA . SER A 1 405 ? 22.543 7.882 -15.564 1.00 84.25 405 SER A CA 1
ATOM 3106 C C . SER A 1 405 ? 23.626 6.957 -15.006 1.00 84.25 405 SER A C 1
ATOM 3108 O O . SER A 1 405 ? 24.314 6.284 -15.773 1.00 84.25 405 SER A O 1
ATOM 3110 N N . ARG A 1 406 ? 23.756 6.875 -13.675 1.00 85.44 406 ARG A N 1
ATOM 3111 C CA . ARG A 1 406 ? 24.705 5.974 -13.006 1.00 85.44 406 ARG A CA 1
ATOM 3112 C C . ARG A 1 406 ? 24.386 4.508 -13.304 1.00 85.44 406 ARG A C 1
ATOM 3114 O O . ARG A 1 406 ? 25.269 3.784 -13.758 1.00 85.44 406 ARG A O 1
ATOM 3121 N N . LYS A 1 407 ? 23.126 4.090 -13.129 1.00 84.19 407 LYS A N 1
ATOM 3122 C CA . LYS A 1 407 ? 22.688 2.707 -13.397 1.00 84.19 407 LYS A CA 1
ATOM 3123 C C . LYS A 1 407 ? 22.838 2.330 -14.873 1.00 84.19 407 LYS A C 1
ATOM 3125 O O . LYS A 1 407 ? 23.240 1.215 -15.190 1.00 84.19 407 LYS A O 1
ATOM 3130 N N . GLN A 1 408 ? 22.607 3.269 -15.794 1.00 83.19 408 GLN A N 1
ATOM 3131 C CA . GLN A 1 408 ? 22.892 3.059 -17.217 1.00 83.19 408 GLN A CA 1
ATOM 3132 C C . GLN A 1 408 ? 24.380 2.829 -17.498 1.00 83.19 408 GLN A C 1
ATOM 3134 O O . GLN A 1 408 ? 24.713 1.913 -18.244 1.00 83.19 408 GLN A O 1
ATOM 3139 N N . GLN A 1 409 ? 25.270 3.645 -16.924 1.00 84.06 409 GLN A N 1
ATOM 3140 C CA . GLN A 1 409 ? 26.720 3.509 -17.119 1.00 84.06 409 GLN A CA 1
ATOM 3141 C C . GLN A 1 409 ? 27.257 2.190 -16.556 1.00 84.06 409 GLN A C 1
ATOM 3143 O O . GLN A 1 409 ? 28.164 1.601 -17.136 1.00 84.06 409 GLN A O 1
ATOM 3148 N N . GLN A 1 410 ? 26.676 1.724 -15.451 1.00 83.75 410 GLN A N 1
ATOM 3149 C CA . GLN A 1 410 ? 27.035 0.463 -14.803 1.00 83.75 410 GLN A CA 1
ATOM 3150 C C . GLN A 1 410 ? 26.368 -0.764 -15.447 1.00 83.75 410 GLN A C 1
ATOM 3152 O O . GLN A 1 410 ? 26.745 -1.889 -15.137 1.00 83.75 410 GLN A O 1
ATOM 3157 N N . GLY A 1 411 ? 25.384 -0.575 -16.334 1.00 80.19 411 GLY A N 1
ATOM 3158 C CA . GLY A 1 411 ? 24.604 -1.675 -16.910 1.00 80.19 411 GLY A CA 1
ATOM 3159 C C . GLY A 1 411 ? 23.645 -2.344 -15.916 1.00 80.19 411 GLY A C 1
ATOM 3160 O O . GLY A 1 411 ? 23.179 -3.449 -16.170 1.00 80.19 411 GLY A O 1
ATOM 3161 N N . THR A 1 412 ? 23.333 -1.681 -14.802 1.00 81.56 412 THR A N 1
ATOM 3162 C CA . THR A 1 412 ? 22.547 -2.212 -13.674 1.00 81.56 412 THR A CA 1
ATOM 3163 C C . THR A 1 412 ? 21.099 -1.725 -13.669 1.00 81.56 412 THR A C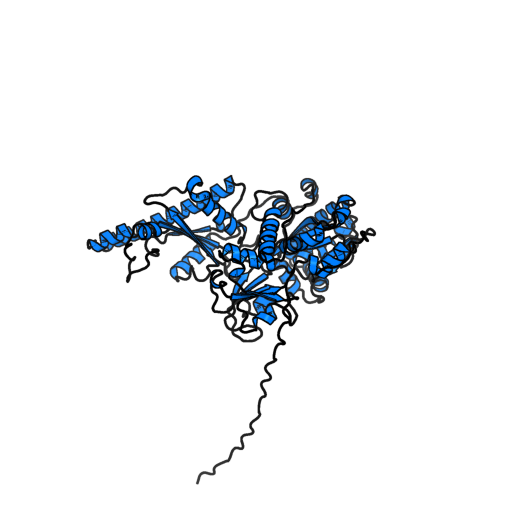 1
ATOM 3165 O O . THR A 1 412 ? 20.372 -1.929 -12.713 1.00 81.56 412 THR A O 1
ATOM 3168 N N . LEU A 1 413 ? 20.608 -1.106 -14.746 1.00 77.81 413 LEU A N 1
ATOM 3169 C CA . LEU A 1 413 ? 19.225 -0.610 -14.780 1.00 77.81 413 LEU A CA 1
ATOM 3170 C C . LEU A 1 413 ? 18.171 -1.717 -14.566 1.00 77.81 413 LEU A C 1
ATOM 3172 O O . LEU A 1 413 ? 17.090 -1.445 -14.057 1.00 77.81 413 LEU A O 1
ATOM 3176 N N . GLY A 1 414 ? 18.494 -2.955 -14.948 1.00 77.19 414 GLY A N 1
ATOM 3177 C CA . GLY A 1 414 ? 17.621 -4.113 -14.762 1.00 77.19 414 GLY A CA 1
ATOM 3178 C C . GLY A 1 414 ? 17.763 -4.832 -13.417 1.00 77.19 414 GLY A C 1
ATOM 3179 O O . GLY A 1 414 ? 16.966 -5.727 -13.165 1.00 77.19 414 GLY A O 1
ATOM 3180 N N . SER A 1 415 ? 18.749 -4.499 -12.568 1.00 75.12 415 SER A N 1
ATOM 3181 C CA . SER A 1 415 ? 18.965 -5.230 -11.304 1.00 75.12 415 SER A CA 1
ATOM 3182 C C . SER A 1 415 ? 17.881 -4.972 -10.262 1.00 75.12 415 SER A C 1
ATOM 3184 O O . SER A 1 415 ? 17.642 -5.834 -9.427 1.00 75.12 415 SER A O 1
ATOM 3186 N N . ASP A 1 416 ? 17.209 -3.824 -10.351 1.00 78.00 416 ASP A N 1
ATOM 3187 C CA . ASP A 1 416 ? 16.167 -3.384 -9.411 1.00 78.00 416 ASP A CA 1
ATOM 3188 C C . ASP A 1 416 ? 14.786 -3.335 -10.075 1.00 78.00 416 ASP A C 1
ATOM 3190 O O . ASP A 1 416 ? 13.888 -2.605 -9.647 1.00 78.00 416 ASP A O 1
ATOM 3194 N N . GLU A 1 417 ? 14.633 -4.067 -11.182 1.00 87.69 417 GLU A N 1
ATOM 3195 C CA . GLU A 1 417 ? 13.369 -4.188 -11.891 1.00 87.69 417 GLU A CA 1
ATOM 3196 C C . GLU A 1 417 ? 12.369 -5.003 -11.068 1.00 87.69 417 GLU A C 1
ATOM 3198 O O . GLU A 1 417 ? 12.526 -6.206 -10.862 1.00 87.69 417 GLU A O 1
ATOM 3203 N N . LEU A 1 418 ? 11.274 -4.352 -10.685 1.00 85.31 418 LEU A N 1
ATOM 3204 C CA . LEU A 1 418 ? 10.133 -5.015 -10.062 1.00 85.31 418 LEU A CA 1
ATOM 3205 C C . LEU A 1 418 ? 9.186 -5.557 -11.127 1.00 85.31 418 LEU A C 1
ATOM 3207 O O . LEU A 1 418 ? 8.754 -6.707 -11.052 1.00 85.31 418 LEU A O 1
ATOM 3211 N N . PHE A 1 419 ? 8.892 -4.729 -12.132 1.00 89.44 419 PHE A N 1
ATOM 3212 C CA . PHE A 1 419 ? 7.989 -5.044 -13.234 1.00 89.44 419 PHE A CA 1
ATOM 3213 C C . PHE A 1 419 ? 8.479 -4.401 -14.528 1.00 89.44 419 PHE A C 1
ATOM 3215 O O . PHE A 1 419 ? 9.040 -3.303 -14.521 1.00 89.44 419 PHE A O 1
ATOM 3222 N N . SER A 1 420 ? 8.185 -5.043 -15.657 1.00 90.31 420 SER A N 1
ATOM 3223 C CA . SER A 1 420 ? 8.428 -4.467 -16.978 1.00 90.31 420 SER A CA 1
ATOM 3224 C C . SER A 1 420 ? 7.428 -4.943 -18.017 1.00 90.31 420 SER A C 1
ATOM 3226 O O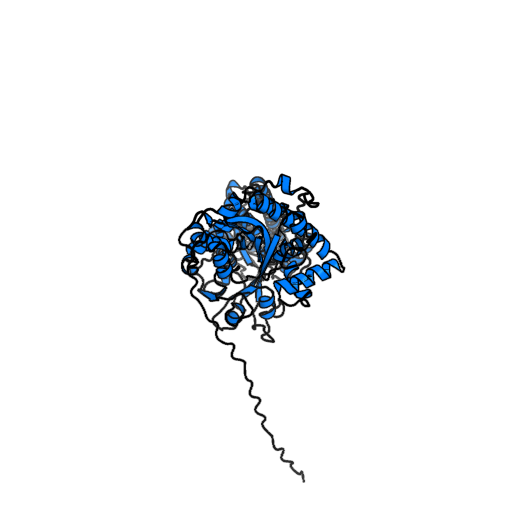 . SER A 1 420 ? 6.926 -6.070 -17.961 1.00 90.31 420 SER A O 1
ATOM 3228 N N . PHE A 1 421 ? 7.156 -4.077 -18.990 1.00 90.38 421 PHE A N 1
ATOM 3229 C CA . PHE A 1 421 ? 6.381 -4.411 -20.180 1.00 90.38 421 PHE A CA 1
ATOM 3230 C C . PHE A 1 421 ? 6.766 -3.521 -21.361 1.00 90.38 421 PHE A C 1
ATOM 3232 O O . PHE A 1 421 ? 7.370 -2.462 -21.194 1.00 90.38 421 PHE A O 1
ATOM 3239 N N . GLU A 1 422 ? 6.416 -3.968 -22.564 1.00 91.94 422 GLU A N 1
ATOM 3240 C CA . GLU A 1 422 ? 6.806 -3.322 -23.814 1.00 91.94 422 GLU A CA 1
ATOM 3241 C C . GLU A 1 422 ? 5.582 -2.867 -24.603 1.00 91.94 422 GLU A C 1
ATOM 3243 O O . GLU A 1 422 ? 4.556 -3.548 -24.646 1.00 91.94 422 GLU A O 1
ATOM 3248 N N . VAL A 1 423 ? 5.720 -1.712 -25.245 1.00 90.75 423 VAL A N 1
ATOM 3249 C CA . VAL A 1 423 ? 4.752 -1.138 -26.175 1.00 90.75 423 VAL A CA 1
ATOM 3250 C C . VAL A 1 423 ? 5.436 -0.985 -27.524 1.00 90.75 423 VAL A C 1
ATOM 3252 O O . VAL A 1 423 ? 6.430 -0.269 -27.648 1.00 90.75 423 VAL A O 1
ATOM 3255 N N . PHE A 1 424 ? 4.911 -1.661 -28.542 1.00 92.00 424 PHE A N 1
ATOM 3256 C CA . PHE A 1 424 ? 5.483 -1.665 -29.888 1.00 92.00 424 PHE A CA 1
ATOM 3257 C C . PHE A 1 424 ? 4.862 -0.572 -30.764 1.00 92.00 424 PHE A C 1
ATOM 3259 O O . PHE A 1 424 ? 3.693 -0.208 -30.610 1.00 92.00 424 PHE A O 1
ATOM 3266 N N . PHE A 1 425 ? 5.640 -0.047 -31.707 1.00 91.50 425 PHE A N 1
ATOM 3267 C CA . PHE A 1 425 ? 5.184 0.981 -32.643 1.00 91.50 425 PHE A CA 1
ATOM 3268 C C . PHE A 1 425 ? 5.663 0.710 -34.069 1.00 91.50 425 PHE A C 1
ATOM 3270 O O . PHE A 1 425 ? 6.595 -0.060 -34.307 1.00 91.50 425 PHE A O 1
ATOM 3277 N N . LYS A 1 426 ? 5.000 1.341 -35.041 1.00 89.12 426 LYS A N 1
ATOM 3278 C CA . LYS A 1 426 ? 5.302 1.143 -36.462 1.00 89.12 426 LYS A CA 1
ATOM 3279 C C . LYS A 1 426 ? 6.543 1.936 -36.905 1.00 89.12 426 LYS A C 1
ATOM 3281 O O . LYS A 1 426 ? 6.889 2.949 -36.291 1.00 89.12 426 LYS A O 1
ATOM 3286 N N . PRO A 1 427 ? 7.201 1.537 -38.010 1.00 85.69 427 PRO A N 1
ATOM 3287 C CA . PRO A 1 427 ? 8.272 2.327 -38.611 1.00 85.69 427 PRO A CA 1
ATOM 3288 C C . PRO A 1 427 ? 7.870 3.789 -38.825 1.00 85.69 427 PRO A C 1
ATOM 3290 O O . PRO A 1 427 ? 6.747 4.082 -39.225 1.00 85.69 427 PRO A O 1
ATOM 3293 N N . ASN A 1 428 ? 8.810 4.708 -38.583 1.00 84.12 428 ASN A N 1
ATOM 3294 C CA . ASN A 1 428 ? 8.633 6.162 -38.736 1.00 84.12 428 ASN A CA 1
ATOM 3295 C C . ASN A 1 428 ? 7.519 6.798 -37.886 1.00 84.12 428 ASN A C 1
ATOM 3297 O O . ASN A 1 428 ? 7.230 7.981 -38.051 1.00 84.12 428 ASN A O 1
ATOM 3301 N N . GLN A 1 429 ? 6.935 6.062 -36.941 1.00 87.62 429 GLN A N 1
ATOM 3302 C CA . GLN A 1 429 ? 5.957 6.611 -36.016 1.00 87.62 429 GLN A CA 1
ATOM 3303 C C . GLN A 1 429 ? 6.647 7.499 -34.972 1.00 87.62 429 GLN A C 1
ATOM 3305 O O . GLN A 1 429 ? 7.627 7.092 -34.344 1.00 87.62 429 GLN A O 1
ATOM 3310 N N . ASN A 1 430 ? 6.138 8.720 -34.808 1.00 84.44 430 ASN A N 1
ATOM 3311 C CA . ASN A 1 430 ? 6.586 9.679 -33.790 1.00 84.44 430 ASN A CA 1
ATOM 3312 C C . ASN A 1 430 ? 5.419 10.240 -32.963 1.00 84.44 430 ASN A C 1
ATOM 3314 O O . ASN A 1 430 ? 5.649 11.042 -32.064 1.00 84.44 430 ASN A O 1
ATOM 3318 N N . ASP A 1 431 ? 4.192 9.812 -33.265 1.00 86.25 431 ASP A N 1
ATOM 3319 C CA . ASP A 1 431 ? 2.986 10.152 -32.520 1.00 86.25 431 ASP A CA 1
ATOM 3320 C C . ASP A 1 431 ? 2.411 8.904 -31.838 1.00 86.25 431 ASP A C 1
ATOM 3322 O O . ASP A 1 431 ? 2.540 7.786 -32.348 1.00 86.25 431 ASP A O 1
ATOM 3326 N N . PHE A 1 432 ? 1.822 9.091 -30.659 1.00 89.25 432 PHE A N 1
ATOM 3327 C CA . PHE A 1 432 ? 1.389 8.015 -29.765 1.00 89.25 432 PHE A CA 1
ATOM 3328 C C . PHE A 1 432 ? 0.002 8.329 -29.202 1.00 89.25 432 PHE A C 1
ATOM 3330 O O . PHE A 1 432 ? -0.180 8.507 -28.001 1.00 89.25 432 PHE A O 1
ATOM 3337 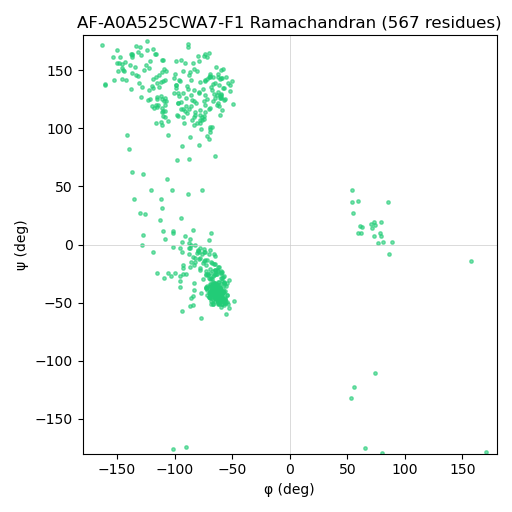N N . SER A 1 433 ? -0.984 8.423 -30.093 1.00 88.00 433 SER A N 1
ATOM 3338 C CA . SER A 1 433 ? -2.362 8.756 -29.735 1.00 88.00 433 SER A CA 1
ATOM 3339 C C . SER A 1 433 ? -2.996 7.717 -28.805 1.00 88.00 433 SER A C 1
ATOM 3341 O O . SER A 1 433 ? -2.816 6.508 -28.983 1.00 88.00 433 SER A O 1
ATOM 3343 N N . ALA A 1 434 ? -3.839 8.185 -27.882 1.00 86.44 434 ALA A N 1
ATOM 3344 C CA . ALA A 1 434 ? -4.607 7.326 -26.982 1.00 86.44 434 ALA A CA 1
ATOM 3345 C C . ALA A 1 434 ? -5.452 6.273 -27.726 1.00 86.44 434 ALA A C 1
ATOM 3347 O O . ALA A 1 434 ? -5.544 5.148 -27.253 1.00 86.44 434 ALA A O 1
ATOM 3348 N N . ASP A 1 435 ? -5.968 6.578 -28.921 1.00 86.75 435 ASP A N 1
ATOM 3349 C CA . ASP A 1 435 ? -6.770 5.644 -29.732 1.00 86.75 435 ASP A CA 1
ATOM 3350 C C . ASP A 1 435 ? -6.047 4.327 -30.059 1.00 86.75 435 ASP A C 1
ATOM 3352 O O . ASP A 1 435 ? -6.684 3.295 -30.256 1.00 86.75 435 ASP A O 1
ATOM 3356 N N . LEU A 1 436 ? -4.712 4.352 -30.113 1.00 87.38 436 LEU A N 1
ATOM 3357 C CA . LEU A 1 436 ? -3.885 3.184 -30.423 1.00 87.38 436 LEU A CA 1
ATOM 3358 C C . LEU A 1 436 ? -3.290 2.531 -29.171 1.00 87.38 436 LEU A C 1
ATOM 3360 O O . LEU A 1 436 ? -2.935 1.354 -29.209 1.00 87.38 436 LEU A O 1
ATOM 3364 N N . TYR A 1 437 ? -3.145 3.292 -28.083 1.00 92.31 437 TYR A N 1
ATOM 3365 C CA . TYR A 1 437 ? -2.327 2.910 -26.929 1.00 92.31 437 TYR A CA 1
ATOM 3366 C C . TYR A 1 437 ? -3.055 2.978 -25.582 1.00 92.31 437 TYR A C 1
ATOM 3368 O O . TYR A 1 437 ? -2.409 2.791 -24.552 1.00 92.31 437 TYR A O 1
ATOM 3376 N N . ALA A 1 438 ? -4.374 3.199 -25.568 1.00 92.25 438 ALA A N 1
ATOM 3377 C CA . ALA A 1 438 ? -5.173 3.368 -24.352 1.00 92.25 438 ALA A CA 1
ATOM 3378 C C . ALA A 1 438 ? -4.914 2.280 -23.299 1.00 92.25 438 ALA A C 1
ATOM 3380 O O . ALA A 1 438 ? -4.618 2.619 -22.158 1.00 92.25 438 ALA A O 1
ATOM 3381 N N . ASP A 1 439 ? -4.930 0.997 -23.674 1.00 92.31 439 ASP A N 1
ATOM 3382 C CA . ASP A 1 439 ? -4.698 -0.111 -22.733 1.00 92.31 439 ASP A CA 1
ATOM 3383 C C . ASP A 1 439 ? -3.294 -0.065 -22.115 1.00 92.31 439 ASP A C 1
ATOM 3385 O O . ASP A 1 439 ? -3.105 -0.297 -20.920 1.00 92.31 439 ASP A O 1
ATOM 3389 N N . SER A 1 440 ? -2.291 0.282 -22.926 1.00 91.50 440 SER A N 1
ATOM 3390 C CA . SER A 1 440 ? -0.911 0.418 -22.456 1.00 91.50 440 SER A CA 1
ATOM 3391 C C . SER A 1 440 ? -0.759 1.621 -21.529 1.00 91.50 440 SER A C 1
ATOM 3393 O O . SER A 1 440 ? -0.101 1.521 -20.496 1.00 91.50 440 SER A O 1
ATOM 3395 N N . PHE A 1 441 ? -1.391 2.748 -21.858 1.00 93.81 441 PHE A N 1
ATOM 3396 C CA . PHE A 1 441 ? -1.375 3.947 -21.022 1.00 93.81 441 PHE A CA 1
ATOM 3397 C C . PHE A 1 441 ? -2.120 3.724 -19.707 1.00 93.81 441 PHE A C 1
ATOM 3399 O O . PHE A 1 441 ? -1.616 4.106 -18.653 1.00 93.81 441 PHE A O 1
ATOM 3406 N N . GLN A 1 442 ? -3.263 3.039 -19.748 1.00 93.81 442 GLN A N 1
ATOM 3407 C CA . GLN A 1 442 ? -4.021 2.644 -18.566 1.00 93.81 442 GLN A CA 1
ATOM 3408 C C . GLN A 1 442 ? -3.181 1.751 -17.647 1.00 93.81 442 GLN A C 1
ATOM 3410 O O . GLN A 1 442 ? -3.113 2.004 -16.445 1.00 93.81 442 GLN A O 1
ATOM 3415 N N . LYS A 1 443 ? -2.452 0.781 -18.212 1.00 92.94 443 LYS A N 1
ATOM 3416 C CA . LYS A 1 443 ? -1.510 -0.046 -17.452 1.00 92.94 443 LYS A CA 1
ATOM 3417 C C . LYS A 1 443 ? -0.428 0.801 -16.773 1.00 92.94 443 LYS A C 1
ATOM 3419 O O . LYS A 1 443 ? -0.181 0.621 -15.584 1.00 92.94 443 LYS A O 1
ATOM 3424 N N . VAL A 1 444 ? 0.187 1.763 -17.473 1.00 93.44 444 VAL A N 1
ATOM 3425 C CA . VAL A 1 444 ? 1.171 2.678 -16.853 1.00 93.44 444 VAL A CA 1
ATOM 3426 C C . VAL A 1 444 ? 0.540 3.500 -15.723 1.00 93.44 444 VAL A C 1
ATOM 3428 O O . VAL A 1 444 ? 1.147 3.629 -14.662 1.00 93.44 444 VAL A O 1
ATOM 3431 N N . ILE A 1 445 ? -0.673 4.029 -15.920 1.00 95.06 445 ILE A N 1
ATOM 3432 C CA . ILE A 1 445 ? -1.410 4.790 -14.898 1.00 95.06 445 ILE A CA 1
ATOM 3433 C C . ILE A 1 445 ? -1.639 3.939 -13.645 1.00 95.06 445 ILE A C 1
ATOM 3435 O O . ILE A 1 445 ? -1.469 4.433 -12.527 1.00 95.06 445 ILE A O 1
ATOM 3439 N N . GLU A 1 446 ? -2.003 2.670 -13.814 1.00 94.50 446 GLU A N 1
ATOM 3440 C CA . GLU A 1 446 ? -2.208 1.728 -12.714 1.00 94.50 446 GLU A CA 1
ATOM 3441 C C . GLU A 1 446 ? -0.912 1.450 -11.952 1.00 94.50 446 GLU A C 1
ATOM 3443 O O . GLU A 1 446 ? -0.915 1.546 -10.722 1.00 94.50 446 GLU A O 1
ATOM 3448 N N . PHE A 1 447 ? 0.201 1.194 -12.649 1.00 94.56 447 PHE A N 1
ATOM 3449 C CA . PHE A 1 447 ? 1.513 1.024 -12.014 1.00 94.56 447 PHE A CA 1
ATOM 3450 C C . PHE A 1 447 ? 1.948 2.285 -11.264 1.00 94.56 447 PHE A C 1
ATOM 3452 O O . PHE A 1 447 ? 2.277 2.204 -10.083 1.00 94.56 447 PHE A O 1
ATOM 3459 N N . ALA A 1 448 ? 1.886 3.454 -11.905 1.00 94.19 448 ALA A N 1
ATOM 3460 C CA . ALA A 1 448 ? 2.251 4.731 -11.292 1.00 94.19 448 ALA A CA 1
ATOM 3461 C C . ALA A 1 448 ? 1.410 5.033 -10.043 1.00 94.19 448 ALA A C 1
ATOM 3463 O O . ALA A 1 448 ? 1.929 5.485 -9.022 1.00 94.19 448 ALA A O 1
ATOM 3464 N N . SER A 1 449 ? 0.112 4.721 -10.098 1.00 94.88 449 SER A N 1
ATOM 3465 C CA . SER A 1 449 ? -0.809 4.943 -8.982 1.00 94.88 449 SER A CA 1
ATOM 3466 C C . SER A 1 449 ? -0.647 3.929 -7.849 1.00 94.88 449 SER A C 1
ATOM 3468 O O . SER A 1 449 ? -0.942 4.272 -6.708 1.00 94.88 449 SER A O 1
ATOM 3470 N N . THR A 1 450 ? -0.229 2.695 -8.147 1.00 95.69 450 THR A N 1
ATOM 3471 C CA . THR A 1 450 ? -0.057 1.607 -7.165 1.00 95.69 450 THR A CA 1
ATOM 3472 C C . THR A 1 450 ? 1.305 1.683 -6.473 1.00 95.69 450 THR A C 1
ATOM 3474 O O . THR A 1 450 ? 1.389 1.555 -5.251 1.00 95.69 450 THR A O 1
ATOM 3477 N N . TYR A 1 451 ? 2.361 1.925 -7.252 1.00 94.31 451 TYR A N 1
ATOM 3478 C CA . TYR A 1 451 ? 3.758 1.936 -6.820 1.00 94.31 451 TYR A CA 1
ATOM 3479 C C . TYR A 1 451 ? 4.294 3.363 -6.762 1.00 94.31 451 TYR A C 1
ATOM 3481 O O . TYR A 1 451 ? 5.276 3.708 -7.414 1.00 94.31 451 TYR A O 1
ATOM 3489 N N . GLY A 1 452 ? 3.624 4.225 -5.997 1.00 91.31 452 GLY A N 1
ATOM 3490 C CA . GLY A 1 452 ? 3.935 5.654 -5.939 1.00 91.31 452 GLY A CA 1
ATOM 3491 C C . GLY A 1 452 ? 5.301 5.992 -5.332 1.00 91.31 452 GLY A C 1
ATOM 3492 O O . GLY A 1 452 ? 5.674 7.162 -5.347 1.00 91.31 452 GLY A O 1
ATOM 3493 N N . GLY A 1 453 ? 6.015 5.014 -4.763 1.00 89.38 453 GLY A N 1
ATOM 3494 C CA . GLY A 1 453 ? 7.411 5.149 -4.330 1.00 89.38 453 GLY A CA 1
ATOM 3495 C C . GLY A 1 453 ? 8.439 4.536 -5.289 1.00 89.38 453 GLY A C 1
ATOM 3496 O O . GLY A 1 453 ? 9.636 4.651 -5.043 1.00 89.38 453 GLY A O 1
ATOM 3497 N N . ALA A 1 454 ? 8.005 3.903 -6.384 1.00 90.31 454 ALA A N 1
ATOM 3498 C CA . ALA A 1 454 ? 8.892 3.418 -7.441 1.00 90.31 454 ALA A CA 1
ATOM 3499 C C . ALA A 1 454 ? 9.165 4.508 -8.479 1.00 90.31 454 ALA A C 1
ATOM 3501 O O . ALA A 1 454 ? 8.273 5.298 -8.800 1.00 90.31 454 ALA A O 1
ATOM 3502 N N . LEU A 1 455 ? 10.353 4.477 -9.081 1.00 90.69 455 LEU A N 1
ATOM 3503 C CA . LEU A 1 455 ? 10.651 5.248 -10.284 1.00 90.69 455 LEU A CA 1
ATOM 3504 C C . LEU A 1 455 ? 10.214 4.444 -11.520 1.00 90.69 455 LEU A C 1
ATOM 3506 O O . LEU A 1 455 ? 10.371 3.225 -11.570 1.00 90.69 455 LEU A O 1
ATOM 3510 N N . ILE A 1 456 ? 9.671 5.122 -12.530 1.00 92.19 456 ILE A N 1
ATOM 3511 C CA . ILE A 1 456 ? 9.274 4.511 -13.801 1.00 92.19 456 ILE A CA 1
ATOM 3512 C C . ILE A 1 456 ? 10.209 5.006 -14.899 1.00 92.19 456 ILE A C 1
ATOM 3514 O O . ILE A 1 456 ? 10.243 6.199 -15.210 1.00 92.19 456 ILE A O 1
ATOM 3518 N N . THR A 1 457 ? 10.956 4.099 -15.522 1.00 93.31 457 THR A N 1
ATOM 3519 C CA . THR A 1 457 ? 11.725 4.418 -16.726 1.00 93.31 457 THR A CA 1
ATOM 3520 C C . THR A 1 457 ? 10.873 4.192 -17.970 1.00 93.31 457 THR A C 1
ATOM 3522 O O . THR A 1 457 ? 10.156 3.201 -18.089 1.00 93.31 457 THR A O 1
ATOM 3525 N N . VAL A 1 458 ? 10.952 5.132 -18.909 1.00 95.38 458 VAL A N 1
ATOM 3526 C CA . VAL A 1 458 ? 10.359 5.054 -20.246 1.00 95.38 458 VAL A CA 1
ATOM 3527 C C . VAL A 1 458 ? 11.511 4.946 -21.236 1.00 95.38 458 VAL A C 1
ATOM 3529 O O . VAL A 1 458 ? 12.239 5.913 -21.472 1.00 95.38 458 VAL A O 1
ATOM 3532 N N . GLU A 1 459 ? 11.720 3.749 -21.771 1.00 94.81 459 GLU A N 1
ATOM 3533 C CA . GLU A 1 459 ? 12.934 3.375 -22.493 1.00 94.81 459 GLU A CA 1
ATOM 3534 C C . GLU A 1 459 ? 12.651 3.175 -23.979 1.00 94.81 459 GLU A C 1
ATOM 3536 O O . GLU A 1 459 ? 12.104 2.158 -24.409 1.00 94.81 459 GLU A O 1
ATOM 3541 N N . GLY A 1 460 ? 13.030 4.159 -24.786 1.00 95.69 460 GLY A N 1
ATOM 3542 C CA . GLY A 1 460 ? 12.887 4.100 -26.229 1.00 95.69 460 GLY A CA 1
ATOM 3543 C C . GLY A 1 460 ? 13.971 3.246 -26.876 1.00 95.69 460 GLY A C 1
ATOM 3544 O O . GLY A 1 460 ? 15.160 3.368 -26.562 1.00 95.69 460 GLY A O 1
ATOM 3545 N N . HIS A 1 461 ? 13.561 2.467 -27.873 1.00 95.50 461 HIS A N 1
ATOM 3546 C CA . HIS A 1 461 ? 14.433 1.657 -28.715 1.00 95.50 461 HIS A CA 1
ATOM 3547 C C . HIS A 1 461 ? 14.190 1.959 -30.197 1.00 95.50 461 HIS A C 1
ATOM 3549 O O . HIS A 1 461 ? 13.093 2.345 -30.606 1.00 95.50 461 HIS A O 1
ATOM 3555 N N . SER A 1 462 ? 15.235 1.812 -31.006 1.00 94.19 462 SER A N 1
ATOM 3556 C CA . SER A 1 462 ? 15.220 2.087 -32.443 1.00 94.19 462 SER A CA 1
ATOM 3557 C C . SER A 1 462 ? 15.626 0.851 -33.241 1.00 94.19 462 SER A C 1
ATOM 3559 O O . SER A 1 462 ? 16.421 0.027 -32.796 1.00 94.19 462 SER A O 1
ATOM 3561 N N . ASP A 1 463 ? 15.123 0.774 -34.470 1.00 92.44 463 ASP A N 1
ATOM 3562 C CA . ASP A 1 463 ? 15.463 -0.272 -35.432 1.00 92.44 463 ASP A CA 1
ATOM 3563 C C . ASP A 1 463 ? 16.963 -0.254 -35.823 1.00 92.44 463 ASP A C 1
ATOM 3565 O O . ASP A 1 463 ? 17.474 0.790 -36.253 1.00 92.44 463 ASP A O 1
ATOM 3569 N N . PRO A 1 464 ? 17.680 -1.395 -35.739 1.00 93.94 464 PRO A N 1
ATOM 3570 C CA . PRO A 1 464 ? 19.077 -1.491 -36.152 1.00 93.94 464 PRO A CA 1
ATOM 3571 C C . PRO A 1 464 ? 19.306 -1.590 -37.671 1.00 93.94 464 PRO A C 1
ATOM 3573 O O . PRO A 1 464 ? 20.452 -1.446 -38.108 1.00 93.94 464 PRO A O 1
ATOM 3576 N N . MET A 1 465 ? 18.289 -1.825 -38.510 1.00 92.62 465 MET A N 1
ATOM 3577 C CA . MET A 1 465 ? 18.495 -2.170 -39.928 1.00 92.62 465 MET A CA 1
ATOM 3578 C C . MET A 1 465 ? 19.236 -1.104 -40.736 1.00 92.62 465 MET A C 1
ATOM 3580 O O . MET A 1 465 ? 20.086 -1.446 -41.564 1.00 92.62 465 MET A O 1
ATOM 3584 N N . GLY A 1 466 ? 18.973 0.182 -40.493 1.00 92.00 466 GLY A N 1
ATOM 3585 C CA . GLY A 1 466 ? 19.694 1.272 -41.161 1.00 92.00 466 GLY A CA 1
ATOM 3586 C C . GLY A 1 466 ? 21.205 1.228 -40.897 1.00 92.00 466 GLY A C 1
ATOM 3587 O O . GLY A 1 466 ? 22.009 1.365 -41.823 1.00 92.00 466 GLY A O 1
ATOM 3588 N N . TYR A 1 467 ? 21.592 0.954 -39.648 1.00 94.94 467 TYR A N 1
ATOM 3589 C CA . TYR A 1 467 ? 22.986 0.770 -39.244 1.00 94.94 467 TYR A CA 1
ATOM 3590 C C . TYR A 1 467 ? 23.594 -0.488 -39.872 1.00 94.94 467 TYR A C 1
ATOM 3592 O O . TYR A 1 467 ? 24.670 -0.427 -40.471 1.00 94.94 467 TYR A O 1
ATOM 3600 N N . LEU A 1 468 ? 22.886 -1.618 -39.794 1.00 94.88 468 LEU A N 1
ATOM 3601 C CA . LEU A 1 468 ? 23.368 -2.907 -40.294 1.00 94.88 468 LEU A CA 1
ATOM 3602 C C . LEU A 1 468 ? 23.609 -2.891 -41.807 1.00 94.88 468 LEU A C 1
ATOM 3604 O O . LEU A 1 468 ? 24.633 -3.395 -42.269 1.00 94.88 468 LEU A O 1
ATOM 3608 N N . ARG A 1 469 ? 22.723 -2.251 -42.581 1.00 95.00 469 ARG A N 1
ATOM 3609 C CA . ARG A 1 469 ? 22.894 -2.077 -44.033 1.00 95.00 469 ARG A CA 1
ATOM 3610 C C . ARG A 1 469 ? 24.142 -1.261 -44.366 1.00 95.00 469 ARG A C 1
ATOM 3612 O O . ARG A 1 469 ? 24.905 -1.652 -45.245 1.00 95.00 469 ARG A O 1
ATOM 3619 N N . LYS A 1 470 ? 24.379 -0.153 -43.656 1.00 96.00 470 LYS A N 1
ATOM 3620 C CA . LYS A 1 470 ? 25.563 0.697 -43.873 1.00 96.00 470 LYS A CA 1
ATOM 3621 C C . LYS A 1 470 ? 26.855 -0.002 -43.464 1.00 96.00 470 LYS A C 1
ATOM 3623 O O . LYS A 1 470 ? 27.844 0.113 -44.179 1.00 96.00 470 LYS A O 1
ATOM 3628 N N . ARG A 1 471 ? 26.831 -0.781 -42.381 1.00 93.69 471 ARG A N 1
ATOM 3629 C CA . ARG A 1 471 ? 27.977 -1.599 -41.974 1.00 93.69 471 ARG A CA 1
ATOM 3630 C C . ARG A 1 471 ? 28.289 -2.688 -42.999 1.00 93.69 471 ARG A C 1
ATOM 3632 O O . ARG A 1 471 ? 29.444 -2.837 -43.371 1.00 93.69 471 ARG A O 1
ATOM 3639 N N . LYS A 1 472 ? 27.272 -3.397 -43.505 1.00 94.00 472 LYS A N 1
ATOM 3640 C CA . LYS A 1 472 ? 27.435 -4.393 -44.582 1.00 94.00 472 LYS A CA 1
ATOM 3641 C C . LYS A 1 472 ? 28.030 -3.777 -45.855 1.00 94.00 472 LYS A C 1
ATOM 3643 O O . LYS A 1 472 ? 28.756 -4.450 -46.573 1.00 94.00 472 LYS A O 1
ATOM 3648 N N . ALA A 1 473 ? 27.741 -2.504 -46.114 1.00 96.12 473 ALA A N 1
ATOM 3649 C CA . ALA A 1 473 ? 28.308 -1.737 -47.221 1.00 96.12 473 ALA A CA 1
ATOM 3650 C C . ALA A 1 473 ? 29.693 -1.120 -46.918 1.00 96.12 473 ALA A C 1
ATOM 3652 O O . ALA A 1 473 ? 30.129 -0.251 -47.667 1.00 96.12 473 ALA A O 1
ATOM 3653 N N . ASN A 1 474 ? 30.368 -1.522 -45.832 1.00 95.19 474 ASN A N 1
ATOM 3654 C CA . ASN A 1 474 ? 31.678 -1.009 -45.409 1.00 95.19 474 ASN A CA 1
ATOM 3655 C C . ASN A 1 474 ? 31.733 0.525 -45.261 1.00 95.19 474 ASN A C 1
ATOM 3657 O O . ASN A 1 474 ? 32.734 1.160 -45.590 1.00 95.19 474 ASN A O 1
ATOM 3661 N N . ALA A 1 475 ? 30.647 1.141 -44.778 1.00 96.06 475 ALA A N 1
ATOM 3662 C CA . ALA A 1 475 ? 30.631 2.577 -44.510 1.00 96.06 475 ALA A CA 1
ATOM 3663 C C . ALA A 1 475 ? 31.669 2.966 -43.431 1.00 96.06 475 ALA A C 1
ATOM 3665 O O . ALA A 1 475 ? 31.853 2.204 -42.480 1.00 96.06 475 ALA A O 1
ATOM 3666 N N . PRO A 1 476 ? 32.282 4.166 -43.511 1.00 96.44 476 PRO A N 1
ATOM 3667 C CA . PRO A 1 476 ? 33.252 4.629 -42.516 1.00 96.44 476 PRO A CA 1
ATOM 3668 C C . PRO A 1 476 ? 32.675 4.719 -41.095 1.00 96.44 476 PRO A C 1
ATOM 3670 O O . PRO A 1 476 ? 31.504 5.072 -40.916 1.00 96.44 476 PRO A O 1
ATOM 3673 N N . ASP A 1 477 ? 33.515 4.526 -40.075 1.00 94.31 477 ASP A N 1
ATOM 3674 C CA . ASP A 1 477 ? 33.101 4.544 -38.661 1.00 94.31 477 ASP A CA 1
ATOM 3675 C C . ASP A 1 477 ? 32.421 5.849 -38.235 1.00 94.31 477 ASP A C 1
ATOM 3677 O O . ASP A 1 477 ? 31.461 5.834 -37.467 1.00 94.31 477 ASP A O 1
ATOM 3681 N N . VAL A 1 478 ? 32.844 6.990 -38.787 1.00 95.25 478 VAL A N 1
ATOM 3682 C CA . VAL A 1 478 ? 32.204 8.292 -38.532 1.00 95.25 478 VAL A CA 1
ATOM 3683 C C . VAL A 1 478 ? 30.729 8.282 -38.956 1.00 95.25 478 VAL A C 1
ATOM 3685 O O . VAL A 1 478 ? 29.872 8.823 -38.254 1.00 95.25 478 VAL A O 1
ATOM 3688 N N . VAL A 1 479 ? 30.405 7.628 -40.078 1.00 95.19 479 VAL A N 1
ATOM 3689 C CA . VAL A 1 479 ? 29.024 7.478 -40.563 1.00 95.19 479 VAL A CA 1
ATOM 3690 C C . VAL A 1 479 ? 28.245 6.536 -39.648 1.00 95.19 479 VAL A C 1
ATOM 3692 O O . VAL A 1 479 ? 27.122 6.848 -39.251 1.00 95.19 479 VAL A O 1
ATOM 3695 N N . LEU A 1 480 ? 28.848 5.410 -39.268 1.00 94.69 480 LEU A N 1
ATOM 3696 C CA . LEU A 1 480 ? 28.244 4.426 -38.369 1.00 94.69 480 LEU A CA 1
ATOM 3697 C C . LEU A 1 480 ? 27.937 5.016 -36.981 1.00 94.69 480 LEU A C 1
ATOM 3699 O O . LEU A 1 480 ? 26.843 4.807 -36.452 1.00 94.69 480 LEU A O 1
ATOM 3703 N N . ASN A 1 481 ? 28.852 5.810 -36.423 1.00 94.19 481 ASN A N 1
ATOM 3704 C CA . ASN A 1 481 ? 28.674 6.505 -35.148 1.00 94.19 481 ASN A CA 1
ATOM 3705 C C . ASN A 1 481 ? 27.593 7.588 -35.230 1.00 94.19 481 ASN A C 1
ATOM 3707 O O . ASN A 1 481 ? 26.773 7.704 -34.319 1.00 94.19 481 ASN A O 1
ATOM 3711 N N . ARG A 1 482 ? 27.513 8.323 -36.348 1.00 95.88 482 ARG A N 1
ATOM 3712 C CA . ARG A 1 482 ? 26.426 9.285 -36.583 1.00 95.88 482 ARG A CA 1
ATOM 3713 C C . ARG A 1 482 ? 25.058 8.598 -36.620 1.00 95.88 482 ARG A C 1
ATOM 3715 O O . ARG A 1 482 ? 24.111 9.118 -36.037 1.00 95.88 482 ARG A O 1
ATOM 3722 N N . ILE A 1 483 ? 24.953 7.424 -37.250 1.00 95.06 483 ILE A N 1
ATOM 3723 C CA . ILE A 1 483 ? 23.710 6.634 -37.276 1.00 95.06 483 ILE A CA 1
ATOM 3724 C C . ILE A 1 483 ? 23.338 6.165 -35.866 1.00 95.06 483 ILE A C 1
ATOM 3726 O O . ILE A 1 483 ? 22.189 6.334 -35.463 1.00 95.06 483 ILE A O 1
ATOM 3730 N N . LYS A 1 484 ? 24.298 5.635 -35.093 1.00 94.50 484 LYS A N 1
ATOM 3731 C CA . LYS A 1 484 ? 24.071 5.245 -33.690 1.00 94.50 484 LYS A CA 1
ATOM 3732 C C . LYS A 1 484 ? 23.547 6.416 -32.856 1.00 94.50 484 LYS A C 1
ATOM 3734 O O . LYS A 1 484 ? 22.543 6.269 -32.163 1.00 94.50 484 LYS A O 1
ATOM 3739 N N . GLN A 1 485 ? 24.183 7.584 -32.960 1.00 94.94 485 GLN A N 1
ATOM 3740 C CA . GLN A 1 485 ? 23.770 8.774 -32.217 1.00 94.94 485 GLN A CA 1
ATOM 3741 C C . GLN A 1 485 ? 22.389 9.281 -32.652 1.00 94.94 485 GLN A C 1
ATOM 3743 O O . GLN A 1 485 ? 21.564 9.621 -31.808 1.00 94.94 485 GLN A O 1
ATOM 3748 N N . SER A 1 486 ? 22.106 9.293 -33.957 1.00 95.25 486 SER A N 1
ATOM 3749 C CA . SER A 1 486 ? 20.790 9.671 -34.482 1.00 95.25 486 SER A CA 1
ATOM 3750 C C . SER A 1 486 ? 19.695 8.726 -33.981 1.00 95.25 486 SER A C 1
ATOM 3752 O O . SER A 1 486 ? 18.664 9.189 -33.496 1.00 95.25 486 SER A O 1
ATOM 3754 N N . ALA A 1 487 ? 19.946 7.414 -33.995 1.00 94.62 487 ALA A N 1
ATOM 3755 C CA . ALA A 1 487 ? 19.013 6.426 -33.469 1.00 94.62 487 ALA A CA 1
ATOM 3756 C C . ALA A 1 487 ? 18.788 6.580 -31.956 1.00 94.62 487 ALA A C 1
ATOM 3758 O O . ALA A 1 487 ? 17.657 6.406 -31.495 1.00 94.62 487 ALA A O 1
ATOM 3759 N N . LYS A 1 488 ? 19.836 6.936 -31.197 1.00 94.88 488 LYS A N 1
ATOM 3760 C CA . LYS A 1 488 ? 19.750 7.251 -29.763 1.00 94.88 488 LYS A CA 1
ATOM 3761 C C . LYS A 1 488 ? 18.851 8.464 -29.517 1.00 94.88 488 LYS A C 1
ATOM 3763 O O . LYS A 1 488 ? 17.891 8.359 -28.755 1.00 94.88 488 LYS A O 1
ATOM 3768 N N . ASN A 1 489 ? 19.093 9.570 -30.220 1.00 95.00 489 ASN A N 1
ATOM 3769 C CA . ASN A 1 489 ? 18.287 10.790 -30.109 1.00 95.00 489 ASN A CA 1
ATOM 3770 C C . ASN A 1 489 ? 16.820 10.546 -30.499 1.00 95.00 489 ASN A C 1
ATOM 3772 O O . ASN A 1 489 ? 15.919 10.989 -29.791 1.00 95.00 489 ASN A O 1
ATOM 3776 N N . LEU A 1 490 ? 16.577 9.793 -31.579 1.00 94.44 490 LEU A N 1
ATOM 3777 C CA . LEU A 1 490 ? 15.229 9.419 -32.016 1.00 94.44 490 LEU A CA 1
ATOM 3778 C C . LEU A 1 490 ? 14.495 8.613 -30.940 1.00 94.44 490 LEU A C 1
ATOM 3780 O O . LEU A 1 490 ? 13.356 8.920 -30.599 1.00 94.44 490 LEU A O 1
ATOM 3784 N N . SER A 1 491 ? 15.157 7.600 -30.381 1.00 95.75 491 SER A N 1
ATOM 3785 C CA . SER A 1 491 ? 14.561 6.771 -29.335 1.00 95.75 491 SER A CA 1
ATOM 3786 C C . SER A 1 491 ? 14.245 7.561 -28.060 1.00 95.75 491 SER A C 1
ATOM 3788 O O . SER A 1 491 ? 13.177 7.375 -27.485 1.00 95.75 491 SER A O 1
ATOM 3790 N N . LEU A 1 492 ? 15.114 8.502 -27.666 1.00 95.50 492 LEU A N 1
ATOM 3791 C CA . LEU A 1 492 ? 14.869 9.389 -26.527 1.00 95.50 492 LEU A CA 1
ATOM 3792 C C . LEU A 1 492 ? 13.673 10.312 -26.787 1.00 95.50 492 LEU A C 1
ATOM 3794 O O . LEU A 1 492 ? 12.797 10.430 -25.938 1.00 95.50 492 LEU A O 1
ATOM 3798 N N . SER A 1 493 ? 13.610 10.933 -27.969 1.00 95.31 493 SER A N 1
ATOM 3799 C CA . SER A 1 493 ? 12.492 11.802 -28.352 1.00 95.31 493 SER A CA 1
ATOM 3800 C C . SER A 1 493 ? 11.153 11.059 -28.310 1.00 95.31 493 SER A C 1
ATOM 3802 O O . SER A 1 493 ? 10.176 11.590 -27.784 1.00 95.31 493 SER A O 1
ATOM 3804 N N . ARG A 1 494 ? 11.117 9.803 -28.773 1.00 95.00 494 ARG A N 1
ATOM 3805 C CA . ARG A 1 494 ? 9.927 8.945 -28.669 1.00 95.00 494 ARG A CA 1
ATOM 3806 C C . ARG A 1 494 ? 9.557 8.635 -27.222 1.00 95.00 494 ARG A C 1
ATOM 3808 O O . ARG A 1 494 ? 8.389 8.743 -26.873 1.00 95.00 494 ARG A O 1
ATOM 3815 N N . ALA A 1 495 ? 10.531 8.297 -26.377 1.00 95.69 495 ALA A N 1
ATOM 3816 C CA . ALA A 1 495 ? 10.287 8.054 -24.956 1.00 95.69 495 ALA A CA 1
ATOM 3817 C C . ALA A 1 495 ? 9.702 9.288 -24.243 1.00 95.69 495 ALA A C 1
ATOM 3819 O O . ALA A 1 495 ? 8.755 9.160 -23.468 1.00 95.69 495 ALA A O 1
ATOM 3820 N N . VAL A 1 496 ? 10.219 10.485 -24.544 1.00 95.38 496 VAL A N 1
ATOM 3821 C CA . VAL A 1 496 ? 9.672 11.757 -24.040 1.00 95.38 496 VAL A CA 1
ATOM 3822 C C . VAL A 1 496 ? 8.230 11.949 -24.498 1.00 95.38 496 VAL A C 1
ATOM 3824 O O . VAL A 1 496 ? 7.363 12.190 -23.661 1.00 95.38 496 VAL A O 1
ATOM 3827 N N . LYS A 1 497 ? 7.954 11.759 -25.793 1.00 95.31 497 LYS A N 1
ATOM 3828 C CA . LYS A 1 497 ? 6.602 11.919 -26.335 1.00 95.31 497 LYS A CA 1
ATOM 3829 C C . LYS A 1 497 ? 5.605 10.944 -25.706 1.00 95.31 497 LYS A C 1
ATOM 3831 O O . LYS A 1 497 ? 4.502 11.338 -25.353 1.00 95.31 497 LYS A O 1
ATOM 3836 N N . VAL A 1 498 ? 6.003 9.688 -25.511 1.00 95.31 498 VAL A N 1
ATOM 3837 C CA . VAL A 1 498 ? 5.164 8.668 -24.862 1.00 95.31 498 VAL A CA 1
ATOM 3838 C C . VAL A 1 498 ? 4.867 9.034 -23.409 1.00 95.31 498 VAL A C 1
ATOM 3840 O O . VAL A 1 498 ? 3.720 8.940 -22.983 1.00 95.31 498 VAL A O 1
ATOM 3843 N N . ARG A 1 499 ? 5.870 9.502 -22.653 1.00 95.00 499 ARG A N 1
ATOM 3844 C CA . ARG A 1 499 ? 5.674 10.004 -21.283 1.00 95.00 499 ARG A CA 1
ATOM 3845 C C . ARG A 1 499 ? 4.658 11.150 -21.245 1.00 95.00 499 ARG A C 1
ATOM 3847 O O . ARG A 1 499 ? 3.784 11.148 -20.385 1.00 95.00 499 ARG A O 1
ATOM 3854 N N . GLU A 1 500 ? 4.780 12.122 -22.146 1.00 94.62 500 GLU A N 1
ATOM 3855 C CA . GLU A 1 500 ? 3.846 13.252 -22.237 1.00 94.62 500 GLU A CA 1
ATOM 3856 C C . GLU A 1 500 ? 2.422 12.789 -22.557 1.00 94.62 500 GLU A C 1
ATOM 3858 O O . GLU A 1 500 ? 1.483 13.200 -21.881 1.00 94.62 500 GLU A O 1
ATOM 3863 N N . GLU A 1 501 ? 2.253 11.886 -23.527 1.00 95.06 501 GLU A N 1
ATOM 3864 C CA . GLU A 1 501 ? 0.929 11.368 -23.884 1.00 95.06 501 GLU A CA 1
ATOM 3865 C C . GLU A 1 501 ? 0.277 10.572 -22.750 1.00 95.06 501 GLU A C 1
ATOM 3867 O O . GLU A 1 501 ? -0.932 10.685 -22.558 1.00 95.06 501 GLU A O 1
ATOM 3872 N N . ILE A 1 502 ? 1.053 9.841 -21.942 1.00 94.75 502 ILE A N 1
ATOM 3873 C CA . ILE A 1 502 ? 0.539 9.153 -20.747 1.00 94.75 502 ILE A CA 1
ATOM 3874 C C . ILE A 1 502 ? 0.025 10.153 -19.711 1.00 94.75 502 ILE A C 1
ATOM 3876 O O . ILE A 1 502 ? -1.074 9.968 -19.190 1.00 94.75 502 ILE A O 1
ATOM 3880 N N . ILE A 1 503 ? 0.787 11.214 -19.424 1.00 94.38 503 ILE A N 1
ATOM 3881 C CA . ILE A 1 503 ? 0.372 12.258 -18.473 1.00 94.38 503 ILE A CA 1
ATOM 3882 C C . ILE A 1 503 ? -0.898 12.952 -18.984 1.00 94.38 503 ILE A C 1
ATOM 3884 O O . ILE A 1 503 ? -1.891 13.022 -18.262 1.00 94.38 503 ILE A O 1
ATOM 3888 N N . ASN A 1 504 ? -0.922 13.350 -20.258 1.00 94.81 504 ASN A N 1
ATOM 3889 C CA . ASN A 1 504 ? -2.088 13.981 -20.881 1.00 94.81 504 ASN A CA 1
ATOM 3890 C C . ASN A 1 504 ? -3.311 13.048 -20.912 1.00 94.81 504 ASN A C 1
ATOM 3892 O O . ASN A 1 504 ? -4.456 13.484 -20.782 1.00 94.81 504 ASN A O 1
ATOM 3896 N N . PHE A 1 505 ? -3.107 11.749 -21.140 1.00 95.38 505 PHE A N 1
ATOM 3897 C CA . PHE A 1 505 ? -4.173 10.749 -21.110 1.00 95.38 505 PHE A CA 1
ATOM 3898 C C . PHE A 1 505 ? -4.723 10.545 -19.693 1.00 95.38 505 PHE A C 1
ATOM 3900 O O . PHE A 1 505 ? -5.943 10.477 -19.519 1.00 95.38 505 PHE A O 1
ATOM 3907 N N . ALA A 1 506 ? -3.852 10.516 -18.682 1.00 95.12 506 ALA A N 1
ATOM 3908 C CA . ALA A 1 506 ? -4.248 10.432 -17.282 1.00 95.12 506 ALA A CA 1
ATOM 3909 C C . ALA A 1 506 ? -5.087 11.647 -16.863 1.00 95.12 506 ALA A C 1
ATOM 3911 O O . ALA A 1 506 ? -6.189 11.470 -16.341 1.00 95.12 506 ALA A O 1
ATOM 3912 N N . GLU A 1 507 ? -4.630 12.863 -17.179 1.00 93.88 507 GLU A N 1
ATOM 3913 C CA . GLU A 1 507 ? -5.343 14.105 -16.857 1.00 93.88 507 GLU A CA 1
ATOM 3914 C C . GLU A 1 507 ? -6.731 14.147 -17.507 1.00 93.88 507 GLU A C 1
ATOM 3916 O O . GLU A 1 507 ? -7.728 14.395 -16.824 1.00 93.88 507 GLU A O 1
ATOM 3921 N N . ARG A 1 508 ? -6.830 13.796 -18.800 1.00 93.94 508 ARG A N 1
ATOM 3922 C CA . ARG A 1 508 ? -8.119 13.657 -19.509 1.00 93.94 508 ARG A CA 1
ATOM 3923 C C . ARG A 1 508 ? -9.036 12.608 -18.877 1.00 93.94 508 ARG A C 1
ATOM 3925 O O . ARG A 1 508 ? -10.256 12.737 -18.946 1.00 93.94 508 ARG A O 1
ATOM 3932 N N . SER A 1 509 ? -8.459 11.593 -18.241 1.00 91.94 509 SER A N 1
ATOM 3933 C CA . SER A 1 509 ? -9.184 10.538 -17.525 1.00 91.94 509 SER A CA 1
ATOM 3934 C C . SER A 1 509 ? -9.531 10.911 -16.074 1.00 91.94 509 SER A C 1
ATOM 3936 O O . SER A 1 509 ? -10.172 10.124 -15.372 1.00 91.94 509 SER A O 1
ATOM 3938 N N . GLY A 1 510 ? -9.151 12.110 -15.615 1.00 91.88 510 GLY A N 1
ATOM 3939 C CA . GLY A 1 510 ? -9.374 12.589 -14.248 1.00 91.88 510 GLY A CA 1
ATOM 3940 C C . GLY A 1 510 ? -8.378 12.037 -13.223 1.00 91.88 510 GLY A C 1
ATOM 3941 O O . GLY A 1 510 ? -8.666 12.040 -12.023 1.00 91.88 510 GLY A O 1
ATOM 3942 N N . VAL A 1 511 ? -7.225 11.544 -13.680 1.00 93.06 511 VAL A N 1
ATOM 3943 C CA . VAL A 1 511 ? -6.141 11.013 -12.849 1.00 93.06 511 VAL A CA 1
ATOM 3944 C C . VAL A 1 511 ? -4.944 11.949 -12.922 1.00 93.06 511 VAL A C 1
ATOM 3946 O O . VAL A 1 511 ? -4.426 12.218 -13.998 1.00 93.06 511 VAL A O 1
ATOM 3949 N N . VAL A 1 512 ? -4.466 12.406 -11.767 1.00 89.88 512 VAL A N 1
ATOM 3950 C CA . VAL A 1 512 ? -3.222 13.177 -11.694 1.00 89.88 512 VAL A CA 1
ATOM 3951 C C . VAL A 1 512 ? -2.068 12.236 -11.377 1.00 89.88 512 VAL A C 1
ATOM 3953 O O . VAL A 1 512 ? -2.099 11.540 -10.357 1.00 89.88 512 VAL A O 1
ATOM 3956 N N . LEU A 1 513 ? -1.068 12.217 -12.257 1.00 91.62 513 LEU A N 1
ATOM 3957 C CA . LEU A 1 513 ? 0.184 11.487 -12.071 1.00 91.62 513 LEU A CA 1
ATOM 3958 C C . LEU A 1 513 ? 1.287 12.431 -11.598 1.00 91.62 513 LEU A C 1
ATOM 3960 O O . LEU A 1 513 ? 1.354 13.582 -12.025 1.00 91.62 513 LEU A O 1
ATOM 3964 N N . ASP A 1 514 ? 2.204 11.920 -10.778 1.00 90.44 514 ASP A N 1
ATOM 3965 C CA . ASP A 1 514 ? 3.422 12.654 -10.458 1.00 90.44 514 ASP A CA 1
ATOM 3966 C C . ASP A 1 514 ? 4.416 12.549 -11.620 1.00 90.44 514 ASP A C 1
ATOM 3968 O O . ASP A 1 514 ? 5.078 11.533 -11.830 1.00 90.44 514 ASP A O 1
ATOM 3972 N N . GLY A 1 515 ? 4.545 13.628 -12.389 1.00 90.38 515 GLY A N 1
ATOM 3973 C CA . GLY A 1 515 ? 5.469 13.679 -13.513 1.00 90.38 515 GLY A CA 1
ATOM 3974 C C . GLY A 1 515 ? 6.946 13.501 -13.131 1.00 90.38 515 GLY A C 1
ATOM 3975 O O . GLY A 1 515 ? 7.737 13.198 -14.031 1.00 90.38 515 GLY A O 1
ATOM 3976 N N . SER A 1 516 ? 7.350 13.700 -11.864 1.00 90.12 516 SER A N 1
ATOM 3977 C CA . SER A 1 516 ? 8.733 13.446 -11.424 1.00 90.12 516 SER A CA 1
ATOM 3978 C C . SER A 1 516 ? 9.035 11.966 -11.175 1.00 90.12 516 SER A C 1
ATOM 3980 O O . SER A 1 516 ? 10.206 11.595 -11.159 1.00 90.12 516 SER A O 1
ATOM 3982 N N . GLN A 1 517 ? 8.007 11.115 -11.117 1.00 90.62 517 GLN A N 1
ATOM 3983 C CA . GLN A 1 517 ? 8.134 9.656 -11.065 1.00 90.62 517 GLN A CA 1
ATOM 3984 C C . GLN A 1 517 ? 8.669 9.047 -12.376 1.00 90.62 517 GLN A C 1
ATOM 3986 O O . GLN A 1 517 ? 9.074 7.890 -12.406 1.00 90.62 517 GLN A O 1
ATOM 3991 N N . PHE A 1 518 ? 8.669 9.796 -13.482 1.00 92.38 518 PHE A N 1
ATOM 3992 C CA . PHE A 1 518 ? 9.032 9.274 -14.800 1.00 92.38 518 PHE A CA 1
ATOM 3993 C C . PHE A 1 518 ? 10.401 9.774 -15.264 1.00 92.38 518 PHE A C 1
ATOM 3995 O O . PHE A 1 518 ? 10.600 10.979 -15.439 1.00 92.38 518 PHE A O 1
ATOM 4002 N N . ALA A 1 519 ? 11.302 8.845 -15.582 1.00 92.75 519 ALA A N 1
ATOM 4003 C CA . ALA A 1 519 ? 12.573 9.110 -16.251 1.00 92.75 519 ALA A CA 1
ATOM 4004 C C . ALA A 1 519 ? 12.542 8.595 -17.697 1.00 92.75 519 ALA A C 1
ATOM 4006 O O . ALA A 1 519 ? 11.997 7.531 -17.967 1.00 92.75 519 ALA A O 1
ATOM 4007 N N . THR A 1 520 ? 13.136 9.324 -18.643 1.00 94.25 520 THR A N 1
ATOM 4008 C CA . THR A 1 520 ? 13.150 8.931 -20.066 1.00 94.25 520 THR A CA 1
ATOM 4009 C C . THR A 1 520 ? 14.551 8.554 -20.516 1.00 94.25 520 THR A C 1
ATOM 4011 O O . THR A 1 520 ? 15.539 9.171 -20.118 1.00 94.25 520 THR A O 1
ATOM 4014 N N . ILE A 1 521 ? 14.641 7.507 -21.332 1.00 93.81 521 ILE A N 1
ATOM 4015 C CA . ILE A 1 521 ? 15.901 6.898 -21.751 1.00 93.81 521 ILE A CA 1
ATOM 4016 C C . ILE A 1 521 ? 15.819 6.584 -23.242 1.00 93.81 521 ILE A C 1
ATOM 4018 O O . ILE A 1 521 ? 14.837 6.017 -23.709 1.00 93.81 521 ILE A O 1
ATOM 4022 N N . GLY A 1 522 ? 16.864 6.928 -23.995 1.00 94.69 522 GLY A N 1
ATOM 4023 C CA . GLY A 1 522 ? 17.025 6.495 -25.382 1.00 94.69 522 GLY A CA 1
ATOM 4024 C C . GLY A 1 522 ? 18.169 5.501 -25.509 1.00 94.69 522 GLY A C 1
ATOM 4025 O O . GLY A 1 522 ? 19.333 5.893 -25.393 1.00 94.69 522 GLY A O 1
ATOM 4026 N N . HIS A 1 523 ? 17.855 4.236 -25.785 1.00 93.44 523 HIS A N 1
ATOM 4027 C CA . HIS A 1 523 ? 18.859 3.188 -26.014 1.00 93.44 523 HIS A CA 1
ATOM 4028 C C . HIS A 1 523 ? 19.342 3.131 -27.464 1.00 93.44 523 HIS A C 1
ATOM 4030 O O . HIS A 1 523 ? 20.373 2.525 -27.766 1.00 93.44 523 HIS A O 1
ATOM 4036 N N . GLY A 1 524 ? 18.616 3.771 -28.384 1.00 94.19 524 GLY A N 1
ATOM 4037 C CA . GLY A 1 524 ? 18.866 3.679 -29.814 1.00 94.19 524 GLY A CA 1
ATOM 4038 C C . GLY A 1 524 ? 18.853 2.223 -30.263 1.00 94.19 524 GLY A C 1
ATOM 4039 O O . GLY A 1 524 ? 17.875 1.516 -30.049 1.00 94.19 524 GLY A O 1
ATOM 4040 N N . ILE A 1 525 ? 19.954 1.781 -30.866 1.00 93.88 525 ILE A N 1
ATOM 4041 C CA . ILE A 1 525 ? 20.112 0.411 -31.374 1.00 93.88 525 ILE A CA 1
ATOM 4042 C C . ILE A 1 525 ? 20.946 -0.477 -30.440 1.00 93.88 525 ILE A C 1
ATOM 4044 O O . ILE A 1 525 ? 21.350 -1.555 -30.847 1.00 93.88 525 ILE A O 1
ATOM 4048 N N . ASN A 1 526 ? 21.270 -0.026 -29.223 1.00 90.81 526 ASN A N 1
ATOM 4049 C CA . ASN A 1 526 ? 22.211 -0.736 -28.347 1.00 90.81 526 ASN A CA 1
ATOM 4050 C C . ASN A 1 526 ? 21.565 -1.874 -27.540 1.00 90.81 526 ASN A C 1
ATOM 4052 O O . ASN A 1 526 ? 22.284 -2.731 -27.041 1.00 90.81 526 ASN A O 1
ATOM 4056 N N . GLN A 1 527 ? 20.233 -1.890 -27.423 1.00 90.50 527 GLN A N 1
ATOM 4057 C CA . GLN A 1 527 ? 19.468 -2.943 -26.739 1.00 90.50 527 GLN A CA 1
ATOM 4058 C C . GLN A 1 527 ? 18.355 -3.508 -27.652 1.00 90.50 527 GLN A C 1
ATOM 4060 O O . GLN A 1 527 ? 17.160 -3.354 -27.372 1.00 90.50 527 GLN A O 1
ATOM 4065 N N . PRO A 1 528 ? 18.718 -4.093 -28.809 1.00 92.19 528 PRO A N 1
ATOM 4066 C CA . PRO A 1 528 ? 17.750 -4.681 -29.728 1.00 92.19 528 PRO A CA 1
ATOM 4067 C C . PRO A 1 528 ? 17.131 -5.949 -29.121 1.00 92.19 528 PRO A C 1
ATOM 4069 O O . PRO A 1 528 ? 17.825 -6.736 -28.477 1.00 92.19 528 PRO A O 1
ATOM 4072 N N . ASN A 1 529 ? 15.850 -6.197 -29.394 1.00 91.81 529 ASN A N 1
ATOM 4073 C CA . ASN A 1 529 ? 15.186 -7.446 -29.003 1.00 91.81 529 ASN A CA 1
ATOM 4074 C C . ASN A 1 529 ? 15.757 -8.660 -29.748 1.00 91.81 529 ASN A C 1
ATOM 4076 O O . ASN A 1 529 ? 15.688 -9.779 -29.251 1.00 91.81 529 ASN A O 1
ATOM 4080 N N . THR A 1 530 ? 16.383 -8.452 -30.911 1.00 91.62 530 THR A N 1
ATOM 4081 C CA . THR A 1 530 ? 17.104 -9.512 -31.634 1.00 91.62 530 THR A CA 1
ATOM 4082 C C . THR A 1 530 ? 18.445 -9.886 -30.996 1.00 91.62 530 THR A C 1
ATOM 4084 O O . THR A 1 530 ? 19.094 -10.821 -31.460 1.00 91.62 530 THR A O 1
ATOM 4087 N N . GLY A 1 531 ? 18.866 -9.191 -29.935 1.00 91.75 531 GLY A N 1
ATOM 4088 C CA . GLY A 1 531 ? 20.123 -9.441 -29.238 1.00 91.75 531 GLY A CA 1
ATOM 4089 C C . GLY A 1 531 ? 21.350 -8.839 -29.929 1.00 91.75 531 GLY A C 1
ATOM 4090 O O . GLY A 1 531 ? 21.271 -8.167 -30.962 1.00 91.75 531 GLY A O 1
ATOM 4091 N N . ILE A 1 532 ? 22.515 -9.065 -29.325 1.00 93.38 532 ILE A N 1
ATOM 4092 C CA . ILE A 1 532 ? 23.808 -8.556 -29.790 1.00 93.38 532 ILE A CA 1
ATOM 4093 C C . ILE A 1 532 ? 24.640 -9.709 -30.369 1.00 93.38 532 ILE A C 1
ATOM 4095 O O . ILE A 1 532 ? 24.881 -10.714 -29.708 1.00 93.38 532 ILE A O 1
ATOM 4099 N N . CYS A 1 533 ? 25.103 -9.541 -31.606 1.00 90.12 533 CYS A N 1
ATOM 4100 C CA . CYS A 1 533 ? 25.942 -10.475 -32.350 1.00 90.12 533 CYS A CA 1
ATOM 4101 C C . CYS A 1 533 ? 27.375 -9.920 -32.403 1.00 90.12 533 CYS A C 1
ATOM 4103 O O . CYS A 1 533 ? 27.718 -9.093 -33.256 1.00 90.12 533 CYS A O 1
ATOM 4105 N N . GLY A 1 534 ? 28.211 -10.348 -31.455 1.00 89.12 534 GLY A N 1
ATOM 4106 C CA . GLY A 1 534 ? 29.538 -9.773 -31.233 1.00 89.12 534 GLY A CA 1
ATOM 4107 C C . GLY A 1 534 ? 29.433 -8.401 -30.566 1.00 89.12 534 GLY A C 1
ATOM 4108 O O . GLY A 1 534 ? 29.039 -8.306 -29.413 1.00 89.12 534 GLY A O 1
ATOM 4109 N N . SER A 1 535 ? 29.769 -7.331 -31.288 1.00 85.94 535 SER A N 1
ATOM 4110 C CA . SER A 1 535 ? 29.715 -5.943 -30.787 1.00 85.94 535 SER A CA 1
ATOM 4111 C C . SER A 1 535 ? 28.613 -5.090 -31.430 1.00 85.94 535 SER A C 1
ATOM 4113 O O . SER A 1 535 ? 28.607 -3.863 -31.298 1.00 85.94 535 SER A O 1
ATOM 4115 N N . VAL A 1 536 ? 27.692 -5.715 -32.171 1.00 90.25 536 VAL A N 1
ATOM 4116 C CA . VAL A 1 536 ? 26.611 -5.023 -32.891 1.00 90.25 536 VAL A CA 1
ATOM 4117 C C . VAL A 1 536 ? 25.272 -5.736 -32.747 1.00 90.25 536 VAL A C 1
ATOM 4119 O O . VAL A 1 536 ? 25.255 -6.918 -32.420 1.00 90.25 536 VAL A O 1
ATOM 4122 N N . PRO A 1 537 ? 24.153 -5.071 -33.070 1.00 93.38 537 PRO A N 1
ATOM 4123 C CA . PRO A 1 537 ? 22.853 -5.728 -33.159 1.00 93.38 537 PRO A CA 1
ATOM 4124 C C . PRO A 1 537 ? 22.854 -6.948 -34.078 1.00 93.38 537 PRO A C 1
ATOM 4126 O O . PRO A 1 537 ? 23.422 -6.912 -35.172 1.00 93.38 537 PRO A O 1
ATOM 4129 N N . CYS A 1 538 ? 22.179 -8.013 -33.657 1.00 93.62 538 CYS A N 1
ATOM 4130 C CA . CYS A 1 538 ? 21.890 -9.138 -34.530 1.00 93.62 538 CYS A CA 1
ATOM 4131 C C . CYS A 1 538 ? 20.909 -8.710 -35.635 1.00 93.62 538 CYS A C 1
ATOM 4133 O O . CYS A 1 538 ? 19.889 -8.080 -35.331 1.00 93.62 538 CYS A O 1
ATOM 4135 N N . PRO A 1 539 ? 21.182 -9.048 -36.911 1.00 93.31 539 PRO A N 1
ATOM 4136 C CA . PRO A 1 539 ? 20.249 -8.791 -37.999 1.00 93.31 539 PRO A CA 1
ATOM 4137 C C . PRO A 1 539 ? 18.919 -9.525 -37.783 1.00 93.31 539 PRO A C 1
ATOM 4139 O O . PRO A 1 539 ? 18.945 -10.747 -37.622 1.00 93.31 539 PRO A O 1
ATOM 4142 N N . PRO A 1 540 ? 17.773 -8.820 -37.814 1.00 93.25 540 PRO A N 1
ATOM 4143 C CA . PRO A 1 540 ? 16.465 -9.461 -37.837 1.00 93.25 540 PRO A CA 1
ATOM 4144 C C . PRO A 1 540 ? 16.334 -10.406 -39.036 1.00 93.25 540 PRO A C 1
ATOM 4146 O O . PRO A 1 540 ? 16.689 -10.043 -40.161 1.00 93.25 540 PRO A O 1
ATOM 4149 N N . LYS A 1 541 ? 15.816 -11.610 -38.798 1.00 93.38 541 LYS A N 1
ATOM 4150 C CA . LYS A 1 541 ? 15.580 -12.649 -39.812 1.00 93.38 541 LYS A CA 1
ATOM 4151 C C . LYS A 1 541 ? 14.172 -12.591 -40.390 1.00 93.38 541 LYS A C 1
ATOM 4153 O O . LYS A 1 541 ? 13.955 -13.041 -41.511 1.00 93.38 541 LYS A O 1
ATOM 4158 N N . THR A 1 542 ? 13.223 -12.050 -39.631 1.00 94.56 542 THR A N 1
ATOM 4159 C CA . THR A 1 542 ? 11.809 -11.948 -40.008 1.00 94.56 542 THR A CA 1
ATOM 4160 C C . THR A 1 542 ? 11.298 -10.523 -39.824 1.00 94.56 542 THR A C 1
ATOM 4162 O O . THR A 1 542 ? 11.896 -9.717 -39.108 1.00 94.56 542 THR A O 1
ATOM 4165 N N . GLU A 1 543 ? 10.162 -10.205 -40.450 1.00 92.25 543 GLU A N 1
ATOM 4166 C CA . GLU A 1 543 ? 9.480 -8.926 -40.227 1.00 92.25 543 GLU A CA 1
ATOM 4167 C C . GLU A 1 543 ? 9.063 -8.760 -38.759 1.00 92.25 543 GLU A C 1
ATOM 4169 O O . GLU A 1 543 ? 9.210 -7.680 -38.200 1.00 92.25 543 GLU A O 1
ATOM 4174 N N . GLN A 1 544 ? 8.635 -9.837 -38.097 1.00 93.12 544 GLN A N 1
ATOM 4175 C CA . GLN A 1 544 ? 8.275 -9.813 -36.679 1.00 93.12 544 GLN A CA 1
ATOM 4176 C C . GLN A 1 544 ? 9.473 -9.468 -35.781 1.00 93.12 544 GLN A C 1
ATOM 4178 O O . GLN A 1 544 ? 9.350 -8.635 -34.886 1.00 93.12 544 GLN A O 1
ATOM 4183 N N . GLU A 1 545 ? 10.642 -10.065 -36.033 1.00 93.19 545 GLU A N 1
ATOM 4184 C CA . GLU A 1 545 ? 11.885 -9.721 -35.329 1.00 93.19 545 GLU A CA 1
ATOM 4185 C C . GLU A 1 545 ? 12.324 -8.279 -35.610 1.00 93.19 545 GLU A C 1
ATOM 4187 O O . GLU A 1 545 ? 12.893 -7.607 -34.752 1.00 93.19 545 GLU A O 1
ATOM 4192 N N . TRP A 1 546 ? 12.075 -7.779 -36.818 1.00 93.31 546 TRP A N 1
ATOM 4193 C CA . TRP A 1 546 ? 12.377 -6.395 -37.155 1.00 93.31 546 TRP A CA 1
ATOM 4194 C C . TRP A 1 546 ? 11.454 -5.429 -36.402 1.00 93.31 546 TRP A C 1
ATOM 4196 O O . TRP A 1 546 ? 11.940 -4.510 -35.741 1.00 93.31 546 TRP A O 1
ATOM 4206 N N . LEU A 1 547 ? 10.142 -5.684 -36.425 1.00 92.94 547 LEU A N 1
ATOM 4207 C CA . LEU A 1 547 ? 9.136 -4.888 -35.722 1.00 92.94 547 LEU A CA 1
ATOM 4208 C C . LEU A 1 547 ? 9.333 -4.905 -34.201 1.00 92.94 547 LEU A C 1
ATOM 4210 O O . LEU A 1 547 ? 9.147 -3.875 -33.557 1.00 92.94 547 LEU A O 1
ATOM 4214 N N . SER A 1 548 ? 9.793 -6.020 -33.623 1.00 93.94 548 SER A N 1
ATOM 4215 C CA . SER A 1 548 ? 10.027 -6.120 -32.177 1.00 93.94 548 SER A CA 1
ATOM 4216 C C . SER A 1 548 ? 11.141 -5.198 -31.663 1.00 93.94 548 SER A C 1
ATOM 4218 O O . SER A 1 548 ? 11.205 -4.924 -30.468 1.00 93.94 548 SER A O 1
ATOM 4220 N N . ASN A 1 549 ? 12.009 -4.672 -32.535 1.00 93.06 549 ASN A N 1
ATOM 4221 C CA . ASN A 1 549 ? 13.038 -3.705 -32.143 1.00 93.06 549 ASN A CA 1
ATOM 4222 C C . ASN A 1 549 ? 12.493 -2.278 -31.949 1.00 93.06 549 ASN A C 1
ATOM 4224 O O . ASN A 1 549 ? 13.129 -1.466 -31.275 1.00 93.06 549 ASN A O 1
ATOM 4228 N N . MET A 1 550 ? 11.327 -1.962 -32.517 1.00 94.00 550 MET A N 1
ATOM 4229 C CA . MET A 1 550 ? 10.679 -0.650 -32.433 1.00 94.00 550 MET A CA 1
ATOM 4230 C C . MET A 1 550 ? 9.694 -0.625 -31.269 1.00 94.00 550 MET A C 1
ATOM 4232 O O . MET A 1 550 ? 8.501 -0.889 -31.423 1.00 94.00 550 MET A O 1
ATOM 4236 N N . ARG A 1 551 ? 10.225 -0.335 -30.079 1.00 95.00 551 ARG A N 1
ATOM 4237 C CA . ARG A 1 551 ? 9.467 -0.423 -28.831 1.00 95.00 551 ARG A CA 1
ATOM 4238 C C . ARG A 1 551 ? 9.817 0.667 -27.832 1.00 95.00 551 ARG A C 1
ATOM 4240 O O . ARG A 1 551 ? 10.916 1.228 -27.844 1.00 95.00 551 ARG A O 1
ATOM 4247 N N . VAL A 1 552 ? 8.875 0.917 -26.938 1.00 95.00 552 VAL A N 1
ATOM 4248 C CA . VAL A 1 552 ? 9.091 1.595 -25.665 1.00 95.00 552 VAL A CA 1
ATOM 4249 C C . VAL A 1 552 ? 8.932 0.556 -24.569 1.00 95.00 552 VAL A C 1
ATOM 4251 O O . VAL A 1 552 ? 7.900 -0.105 -24.493 1.00 95.00 552 VAL A O 1
ATOM 4254 N N . GLN A 1 553 ? 9.953 0.396 -23.740 1.00 93.94 553 GLN A N 1
ATOM 4255 C CA . GLN A 1 553 ? 9.892 -0.466 -22.571 1.00 93.94 553 GLN A CA 1
ATOM 4256 C C . GLN A 1 553 ? 9.650 0.394 -21.335 1.00 93.94 553 GLN A C 1
ATOM 4258 O O . GLN A 1 553 ? 10.338 1.390 -21.122 1.00 93.94 553 GLN A O 1
ATOM 4263 N N . PHE A 1 554 ? 8.672 0.004 -20.529 1.00 93.62 554 PHE A N 1
ATOM 4264 C CA . PHE A 1 554 ? 8.463 0.564 -19.204 1.00 93.62 554 PHE A CA 1
ATOM 4265 C C . PHE A 1 554 ? 9.113 -0.362 -18.190 1.00 93.62 554 PHE A C 1
ATOM 4267 O O . PHE A 1 554 ? 8.854 -1.568 -18.228 1.00 93.62 554 PHE A O 1
ATOM 4274 N N . ARG A 1 555 ? 9.926 0.187 -17.285 1.00 91.81 555 ARG A N 1
ATOM 4275 C CA . ARG A 1 555 ? 10.393 -0.542 -16.100 1.00 91.81 555 ARG A CA 1
ATOM 4276 C C . ARG A 1 555 ? 9.999 0.215 -14.848 1.00 91.81 555 ARG A C 1
ATOM 4278 O O . ARG A 1 555 ? 10.174 1.428 -14.762 1.00 91.81 555 ARG A O 1
ATOM 4285 N N . ILE A 1 556 ? 9.452 -0.520 -13.892 1.00 90.94 556 ILE A N 1
ATOM 4286 C CA . ILE A 1 556 ? 9.139 -0.036 -12.557 1.00 90.94 556 ILE A CA 1
ATOM 4287 C C . ILE A 1 556 ? 10.302 -0.488 -11.689 1.00 90.94 556 ILE A C 1
ATOM 4289 O O . ILE A 1 556 ? 10.490 -1.690 -11.489 1.00 90.94 556 ILE A O 1
ATOM 4293 N N . ILE A 1 557 ? 11.098 0.471 -11.234 1.00 87.50 557 ILE A N 1
ATOM 4294 C CA . ILE A 1 557 ? 12.334 0.216 -10.502 1.00 87.50 557 ILE A CA 1
ATOM 4295 C C . ILE A 1 557 ? 12.215 0.705 -9.065 1.00 87.50 557 ILE A C 1
ATOM 4297 O O . ILE A 1 557 ? 11.706 1.800 -8.793 1.00 87.50 557 ILE A O 1
ATOM 4301 N N . GLN A 1 558 ? 12.684 -0.127 -8.139 1.00 81.06 558 GLN A N 1
ATOM 4302 C CA . GLN A 1 558 ? 12.752 0.246 -6.736 1.00 81.06 558 GLN A CA 1
ATOM 4303 C C . GLN A 1 558 ? 13.741 1.399 -6.545 1.00 81.06 558 GLN A C 1
ATOM 4305 O O . GLN A 1 558 ? 14.821 1.439 -7.139 1.00 81.06 558 GLN A O 1
ATOM 4310 N N . VAL A 1 559 ? 13.364 2.343 -5.689 1.00 73.69 559 VAL A N 1
ATOM 4311 C CA . VAL A 1 559 ? 14.242 3.414 -5.228 1.00 73.69 559 VAL A CA 1
ATOM 4312 C C . VAL A 1 559 ? 14.888 2.926 -3.930 1.00 73.69 559 VAL A C 1
ATOM 4314 O O . VAL A 1 559 ? 14.186 2.599 -2.975 1.00 73.69 559 VAL A O 1
ATOM 4317 N N . GLU A 1 560 ? 16.215 2.764 -3.929 1.00 60.06 560 GLU A N 1
ATOM 4318 C CA . GLU A 1 560 ? 16.970 2.224 -2.787 1.00 60.06 560 GLU A CA 1
ATOM 4319 C C . GLU A 1 560 ? 16.701 3.037 -1.512 1.00 60.06 560 GLU A C 1
ATOM 4321 O O . GLU A 1 560 ? 16.564 4.264 -1.572 1.00 60.06 560 GLU A O 1
ATOM 4326 N N . ALA A 1 561 ? 16.656 2.354 -0.361 1.00 43.88 561 ALA A N 1
ATOM 4327 C CA . ALA A 1 561 ? 16.321 2.940 0.940 1.00 43.88 561 ALA A CA 1
ATOM 4328 C C . ALA A 1 561 ? 17.258 4.090 1.367 1.00 43.88 561 ALA A C 1
ATOM 4330 O O . ALA A 1 561 ? 16.838 4.950 2.136 1.00 43.88 561 ALA A O 1
ATOM 4331 N N . GLU A 1 562 ? 18.486 4.134 0.841 1.00 40.50 562 GLU A N 1
ATOM 4332 C CA . GLU A 1 562 ? 19.479 5.189 1.101 1.00 40.50 562 GLU A CA 1
ATOM 4333 C C . GLU A 1 562 ? 19.484 6.306 0.046 1.00 40.50 562 GLU A C 1
ATOM 4335 O O . GLU A 1 562 ? 20.248 7.269 0.141 1.00 40.50 562 GLU A O 1
ATOM 4340 N N . SER A 1 563 ? 18.663 6.199 -1.000 1.00 52.34 563 SER A N 1
ATOM 4341 C CA . SER A 1 563 ? 18.697 7.181 -2.075 1.00 52.34 563 SER A CA 1
ATOM 4342 C C . SER A 1 563 ? 17.902 8.436 -1.694 1.00 52.34 563 SER A C 1
ATOM 4344 O O . SER A 1 563 ? 16.695 8.405 -1.463 1.00 52.34 563 SER A O 1
ATOM 4346 N N . SER A 1 564 ? 18.572 9.590 -1.697 1.00 58.44 564 SER A N 1
ATOM 4347 C CA . SER A 1 564 ? 17.985 10.917 -1.434 1.00 58.44 564 SER A CA 1
ATOM 4348 C C . SER A 1 564 ? 17.023 11.411 -2.534 1.00 58.44 564 SER A C 1
ATOM 4350 O O . SER A 1 564 ? 16.631 12.581 -2.557 1.00 58.44 564 SER A O 1
ATOM 4352 N N . VAL A 1 565 ? 16.670 10.526 -3.475 1.00 62.38 565 VAL A N 1
ATOM 4353 C CA . VAL A 1 565 ? 15.859 10.804 -4.665 1.00 62.38 565 VAL A CA 1
ATOM 4354 C C . VAL A 1 565 ? 14.396 11.013 -4.293 1.00 62.38 565 VAL A C 1
ATOM 4356 O O . VAL A 1 565 ? 13.722 11.850 -4.897 1.00 62.38 565 VAL A O 1
ATOM 4359 N N . PHE A 1 566 ? 13.915 10.248 -3.313 1.00 63.31 566 PHE A N 1
ATOM 4360 C CA . PHE A 1 566 ? 12.566 10.365 -2.788 1.00 63.31 566 PHE A CA 1
ATOM 4361 C C . PHE A 1 566 ? 12.527 11.450 -1.711 1.00 63.31 566 PHE A C 1
ATOM 4363 O O . PHE A 1 566 ? 13.272 11.398 -0.732 1.00 63.31 566 PHE A O 1
ATOM 4370 N N . LYS A 1 567 ? 11.651 12.433 -1.897 1.00 58.53 567 LYS A N 1
ATOM 4371 C CA . LYS A 1 567 ? 11.317 13.430 -0.884 1.00 58.53 567 LYS A CA 1
ATOM 4372 C C . LYS A 1 567 ? 9.932 13.068 -0.352 1.00 58.53 567 LYS A C 1
ATOM 4374 O O . LYS A 1 567 ? 8.961 13.235 -1.094 1.00 58.53 567 LYS A O 1
ATOM 4379 N N . PRO A 1 568 ? 9.820 12.529 0.875 1.00 50.97 568 PRO A N 1
ATOM 4380 C CA . PRO A 1 568 ? 8.510 12.391 1.492 1.00 50.97 568 PRO A CA 1
ATOM 4381 C C . PRO A 1 568 ? 7.848 13.774 1.597 1.00 50.97 568 PRO A C 1
ATOM 4383 O O . PRO A 1 568 ? 8.541 14.795 1.631 1.00 50.97 568 PRO A O 1
ATOM 4386 N N . LEU A 1 569 ? 6.512 13.774 1.564 1.00 40.97 569 LEU A N 1
ATOM 4387 C CA . LEU A 1 569 ? 5.682 14.979 1.650 1.00 40.97 569 LEU A CA 1
ATOM 4388 C C . LEU A 1 569 ? 5.892 15.741 2.959 1.00 40.97 569 LEU A C 1
ATOM 4390 O O . LEU A 1 569 ? 6.042 15.068 4.004 1.00 40.97 569 LEU A O 1
#

Mean predicted aligned error: 6.43 Å

Solvent-accessible surface area (backbone atoms only — not comparable to full-atom values): 30011 Å² total; per-residue (Å²): 135,89,84,83,82,86,79,84,82,82,84,79,82,79,78,80,75,74,81,74,73,69,80,49,64,70,53,85,78,59,30,46,58,76,71,59,78,65,61,82,40,69,74,63,72,77,83,46,44,42,38,56,38,42,76,50,28,54,42,45,31,57,34,48,15,20,46,54,39,53,52,50,31,89,87,10,50,30,37,73,60,74,43,40,41,37,56,41,74,48,75,53,57,69,59,45,51,40,34,33,36,37,12,64,16,55,36,46,65,38,31,48,42,33,48,38,52,38,42,71,44,32,58,75,40,77,51,46,26,58,29,38,67,45,49,44,20,23,36,37,37,43,34,27,37,34,28,37,64,90,47,74,37,54,62,53,47,59,77,32,28,34,23,30,27,46,78,36,76,51,53,39,49,54,51,50,53,34,49,73,43,74,43,57,76,87,38,39,44,80,43,29,14,76,32,66,62,101,47,58,30,9,12,62,52,40,46,74,41,91,80,34,44,27,23,45,32,41,36,70,57,42,26,40,36,10,50,72,68,39,67,8,75,49,57,89,73,11,40,58,44,14,32,72,78,45,38,16,44,28,39,32,48,64,47,39,34,32,39,27,28,23,36,53,52,47,74,76,36,50,71,60,53,52,44,52,50,40,28,42,41,48,23,42,58,50,48,54,56,37,67,76,50,87,54,69,67,35,51,52,51,27,26,38,38,7,36,66,50,66,73,34,44,84,40,32,68,58,35,47,48,34,37,68,18,32,44,70,30,49,64,64,42,34,49,42,31,76,69,33,86,52,38,80,70,10,56,70,48,50,34,50,53,30,27,55,50,33,34,73,71,56,34,30,95,65,77,75,88,86,45,67,59,90,72,64,64,77,67,54,48,69,89,55,86,80,80,71,90,78,91,70,68,48,32,42,57,68,48,48,53,50,53,53,51,51,28,57,77,70,68,44,65,69,68,46,32,53,39,73,54,76,47,76,55,64,89,94,62,80,78,70,56,58,95,83,38,44,71,61,40,49,51,51,52,50,48,52,58,32,27,66,42,28,40,32,40,28,36,10,29,23,63,50,62,72,53,53,56,39,53,76,67,69,54,56,66,71,58,53,51,50,46,49,51,50,32,20,53,52,10,27,52,44,18,47,49,48,54,51,40,40,52,54,51,32,49,77,60,61,29,88,74,64,72,45,38,55,46,69,36,41,50,4,39,78,72,36,71,61,37,71,54,86,94,40,59,34,81,57,88,46,71,67,49,42,47,59,18,24,28,37,35,40,35,37,27,65,62,58,95,86,50,82,30,61,44,82,131

Nearest PDB structures (foldseek):
  6ssy-assembly2_B  TM=7.203E-01  e=2.188E-13  Escherichia coli K-12
  3ksx-assembly1_A  TM=7.115E-01  e=1.335E-09  Xanthomonas citri pv. citri str. 306
  2d3i-assembly1_A  TM=4.563E-01  e=1.046E-04  Gallus gallus
  6wb6-assembly1_A  TM=3.829E-01  e=2.918E-05  Manduca sexta
  5me4-assembly1_A  TM=5.047E-01  e=1.019E-03  Stutzerimonas stutzeri

Foldseek 3Di:
DDDDDDDDDDDPPPPPPPPPQDAADFDDQAALLVVQPAAAADAPDPQEAEEEDELFLLCLLVCQQQVLDQWRDPPHLQVVLVHTYGYDHDHQQSVQLNCCRNNVHQKDKAWLLLVLSCQVVQVPDQQSAWAFQDWRWFQQFFKFKKFAQQDQALLSQFAAEEEEEHSHQCLQVVQVLQVQQVHAPVRYHYTYFNDQDDDCRHQLVNCPDPRHGIYMHTNVSQCQCAVNQHQFCVPGSHDHRMHGLDGCNQQRLQIIITMIGGPNCCVVPVSSSLSSRLSSLVSVLVVVVLLPDDDDSLLSSQLSQCCRHVVHSVVSVVSNVSNVSTGTCHLPNGCCQDPVPLQCSHSQNSSVSSNVSCCVVNNDVDGDGHHYDPHPSVVSCPPDDPPDDDDDQQFDLVLVVVVVVVCVVVVNPCSQFHHKDKDFDDPPDQADACVVCVVVLVSVLNSQSRRVSWAKEWEFFAFCPVLVVCVVVVHDPVVSVVLQVVLQVSRQSSSVNVLVNSQVSCVVSVHHGNSSSYDYGRPRQVDQPQDADPRGRDDDPDPVSRRSRGIIMMTTGHDDPPRPGGDDD

Radius of gyration: 27.32 Å; Cα contacts (8 Å, |Δi|>4): 1117; chains: 1; bounding box: 99×59×77 Å

Sequence (569 aa):
MRATIIFNAFFVLFVITTPSLAKPNYIDAIPLKQVVKTPVGPLKYNNTLEVPIITWGGDIATIYANGNNRTTADKSIFSDAGLRVRLSRVDNFTDQLSSYISGKSPFLRCTIGMCSQAMELLNQNQATKPVFIYQLTWSAGGDALVVKENIKTTKDLKGKTIAVQAYGPHVDYLTKVLSDAGLNLRDIKIKWLPDLTGTDNSPMTAFYESDIDAAFVIIPDALALTSNGTVGTGAEDSVKGAQILMSTKTANRIIADVYAVRSDFYQSNRNVVDAFVHSLFKAQEKITTIMSGSGNDKKKLLESSADILLDAKEAIADAEGLYLDAEFAGYHGNLKFFQNSKYPRNINKLASEAQSSFKTIGLLASTSKITTANIDYKRMEAGLVNTAKVEQPKFDKTQVAAVVSRKQQQGTLGSDELFSFEVFFKPNQNDFSADLYADSFQKVIEFASTYGGALITVEGHSDPMGYLRKRKANAPDVVLNRIKQSAKNLSLSRAVKVREEIINFAERSGVVLDGSQFATIGHGINQPNTGICGSVPCPPKTEQEWLSNMRVQFRIIQVEAESSVFKPL

pLDDT: mean 91.46, std 13.63, range [26.75, 98.94]

Secondary structure (DSSP, 8-state):
--------------------PPPP--B----HHHH--PPP-----SS-EEEEE-SSGGGHHHHHHTTSSSBPPTTSHHHHTT--EEEEE---HHHHHHHHHTTS-SEEEEEHHHHHHHHHHHTTSSTT-EEEEEEEEEESSSEEEEE-TT--SGGGGTT-EEEEETTSTHHHHHHHHHHHTT--GGGSEEEEES-SSSSTTSHHHHHTSTT--EEEEEHHHHHHHTBTTBPP-SSTTPPTT-EEEEETTTSTTS-EEEEEEEHHHHHH-HHHHHHHHHHHHHHHHHHHHHHHS-SHHHHHHHHHHHHHHTS-TT-HHHHHHHHHTEEE-HHHHHHHHHH-TTSTTSHHHHHHHHHHHHHHTTS-SS----EE----HHHHTTT-S--S-----SB-HHHHHHHHHHHHHHT-TTTTEEEEEEEE--TT-----HHHHHHHHHHHHHHHHH-TTSEEEEEEE--SHHHHHHHHTT--HHHHHHHHHHHHHHHHHHHHHHHHHHHHHHHHTT----GGGEEEEEEETSS-TT-EETTEEPPPSSHHHHHTTSEEEEEEEPPPTT-TTB---